Protein AF-A0A9D5KCD5-F1 (afdb_monomer)

Mean predicted aligned error: 10.9 Å

Nearest PDB structures (foldseek):
  8ja7-assembly1_A  TM=9.115E-01  e=1.143E-07  Mycobacterium tuberculosis H37Rv
  4tqu-assembly1_M  TM=8.790E-01  e=6.888E-07  Sphingomonas sp.
  4xtc-assembly1_M  TM=8.714E-01  e=8.489E-07  Sphingomonas sp. A1
  4tqv-assembly4_M  TM=8.675E-01  e=8.489E-07  Sphingomonas sp.

Sequence (451 aa):
MACPAGTAGIGGTIMNARERRTTLIALGMLLPNFLGFLVFVAGPVVFSFIMAFTNWDLTLHNRFSTDQVMFVGFDNFKALFGGAQWRYFSKYFYNTVYLMMAIPVGIALSLVAALLLNSEIKPLSQRTGKKERLIVPLITIIGAGAMYMLGAHPGGIFLFLLTGGLVLLTLVVKQTAFRTMFYLPHFTSGVAIYILWKAMYRPETGPINNILQPILNSIASLVSSTPAVLWQSIGWLFVLAMAGFFLWSVVTLVIKFKDEDIGVIGLIFSILGIAIFFTLIGSLGYVTGNLPKWVAEQGGLFAPSWLVSVQWAKPALLIMAVFFAMGSNNMLLYLAALNNVPTHLYDAAAIDGANAWQRFWNVTWPQLAPTTFFIVIMATIYGLQGGFEQARVMTEGGPAGSTTTLSYYLYLTGFDDFRLGMASAIAWTMFALIFTMTMVNWRYGNRMVND

Secondary structure (DSSP, 8-state):
-PPP------------HHHHHHHHHHHHHHHHHHHHHIIIIIHHHHHHHHHTTB---GGGGSTT------B-TTHHHHHHTSTTHHHHHHHHHHHHHHHHTHHHHHHHHHHHHHHHHHS------TTTHHHHHHHHHHHHHHHHHHHHHTT--HHHHHHHHHHHHHHHHHHHS-HHHHHHHHHHHHHS-HHHHHHHHHHHT-TTT-HHHHHHHHHHHHHHHHHHTS-HHHHHHHHHHHHHHHHHHHHHHHHHHHHHHHTT-S-HHHHHHHHHHHHHHHHHHHHHHHHHHHHHHHHHHHTS-----TTTSTTTHHHHHHHHHHHHHHTSHHHHHHHHHHHTS-HHHHHHHHHTT--HHHHIIIIIHHHHHHHHHHHHHHHHHHHHH-SHHHHHHHHTT-STTSS--HHHHHHIIIIIS--HHHHHHHHHHHHHHHHHHHHHHHHHHTTSS--

Radius of gyration: 29.31 Å; Cα contacts (8 Å, |Δi|>4): 455; chains: 1; bounding box: 76×66×90 Å

pLDDT: mean 83.23, std 13.13, range [34.56, 96.25]

Foldseek 3Di:
DDDDDDDPDPDPPPQDPVRVVVVVVVCVVCVVVVVCCVVPPVVVLVVLVQLLQWQDFPCCPPPPHPDDTDGNGCPLVCVCCDDPNVVLLVLQAVLLVLLLVLQVLLLVLLLVLLVVLQPPPVQPPPVVLVVCLVVLVVCLVVVLVVCVVVVHQPLVSVVSNVVSVVVNCVSPPDSVVSLVVLQVVVVDPPLVVLVLLLQLLAQPRHSVQSNVVVVQQVVLVVLQVDDLVVLLVVLVVLVVVLVVVVVVLVVVLVVCVVVVVDDPVNSVVSVVVNVVSNCVSNVVSVCSNCVSVCCVVVVTDGDDSQQADLVRNSVSSSVVSSSDSNSDPSSVLSNVLQVPQDVVLVVVCVVVVHDPVSCCVVRVCLSCLVSSLVSVLVSLLCSLLDQQSSCCSNHNCDDVNSSNHLNNVLCCVCPVVRRSNSSSSSVVVSVVVSVVVSVVSVVPSVVSNPD

Structure (mmCIF, N/CA/C/O backbone):
data_AF-A0A9D5KCD5-F1
#
_entry.id   AF-A0A9D5KCD5-F1
#
loop_
_atom_site.group_PDB
_atom_site.id
_atom_site.type_symbol
_atom_site.label_atom_id
_atom_site.label_alt_id
_atom_site.label_comp_id
_atom_site.label_asym_id
_atom_site.label_entity_id
_atom_site.label_seq_id
_atom_site.pdbx_PDB_ins_code
_atom_site.Cartn_x
_atom_site.Cartn_y
_atom_site.Cartn_z
_atom_site.occupancy
_atom_site.B_iso_or_equiv
_atom_site.auth_seq_id
_atom_site.auth_comp_id
_atom_site.auth_asym_id
_atom_site.auth_atom_id
_atom_site.pdbx_PDB_model_num
ATOM 1 N N . MET A 1 1 ? -44.137 -36.497 -35.410 1.00 41.81 1 MET A N 1
ATOM 2 C CA . MET A 1 1 ? -43.191 -36.082 -36.468 1.00 41.81 1 MET A CA 1
ATOM 3 C C . MET A 1 1 ? -41.826 -35.926 -35.827 1.00 41.81 1 MET A C 1
ATOM 5 O O . MET A 1 1 ? -41.654 -35.041 -35.002 1.00 41.81 1 MET A O 1
ATOM 9 N N . ALA A 1 2 ? -40.922 -36.863 -36.104 1.00 38.59 2 ALA A N 1
ATOM 10 C CA . ALA A 1 2 ? -39.565 -36.873 -35.572 1.00 38.59 2 ALA A CA 1
ATOM 11 C C . ALA A 1 2 ? -38.687 -35.882 -36.354 1.00 38.59 2 ALA A C 1
ATOM 13 O O . ALA A 1 2 ? -38.713 -35.886 -37.583 1.00 38.59 2 ALA A O 1
ATOM 14 N N . CYS A 1 3 ? -37.927 -35.048 -35.646 1.00 34.56 3 CYS A N 1
ATOM 15 C CA . CYS A 1 3 ? -36.873 -34.214 -36.222 1.00 34.56 3 CYS A CA 1
ATOM 16 C C . CYS A 1 3 ? -35.545 -34.977 -36.060 1.00 34.56 3 CYS A C 1
ATOM 18 O O . CYS A 1 3 ? -35.262 -35.415 -34.941 1.00 34.56 3 CYS A O 1
ATOM 20 N N . PRO A 1 4 ? -34.760 -35.223 -37.123 1.00 48.69 4 PRO A N 1
ATOM 21 C CA . PRO A 1 4 ? -33.585 -36.073 -37.018 1.00 48.69 4 PRO A CA 1
ATOM 22 C C . PRO A 1 4 ? -32.425 -35.326 -36.354 1.00 48.69 4 PRO A C 1
ATOM 24 O O . PRO A 1 4 ? -32.157 -34.159 -36.638 1.00 48.69 4 PRO A O 1
ATOM 27 N N . ALA A 1 5 ? -31.729 -36.040 -35.472 1.00 47.69 5 ALA A N 1
ATOM 28 C CA . ALA A 1 5 ? -30.484 -35.619 -34.854 1.00 47.69 5 ALA A CA 1
ATOM 29 C C . ALA A 1 5 ? -29.406 -35.400 -35.930 1.00 47.69 5 ALA A C 1
ATOM 31 O O . ALA A 1 5 ? -28.983 -36.338 -36.604 1.00 47.69 5 ALA A O 1
ATOM 32 N N . GLY A 1 6 ? -28.968 -34.151 -36.089 1.00 37.84 6 GLY A N 1
ATOM 33 C CA . GLY A 1 6 ? -27.816 -33.795 -36.908 1.00 37.84 6 GLY A CA 1
ATOM 34 C C . GLY A 1 6 ? -26.526 -34.051 -36.139 1.00 37.84 6 GLY A C 1
ATOM 35 O O . GLY A 1 6 ? -26.194 -33.332 -35.202 1.00 37.84 6 GLY A O 1
ATOM 36 N N . THR A 1 7 ? -25.800 -35.086 -36.545 1.00 40.50 7 THR A N 1
ATOM 37 C CA . THR A 1 7 ? -24.423 -35.376 -36.144 1.00 40.50 7 THR A CA 1
ATOM 38 C C . THR A 1 7 ? -23.517 -34.177 -36.435 1.00 40.50 7 THR A C 1
ATOM 40 O O . THR A 1 7 ? -23.264 -33.857 -37.598 1.00 40.50 7 THR A O 1
ATOM 43 N N . ALA A 1 8 ? -23.012 -33.519 -35.390 1.00 41.38 8 ALA A N 1
ATOM 44 C CA . ALA A 1 8 ? -21.982 -32.491 -35.499 1.00 41.38 8 ALA A CA 1
ATOM 45 C C . ALA A 1 8 ? -20.636 -33.147 -35.848 1.00 41.38 8 ALA A C 1
ATOM 47 O O . ALA A 1 8 ? -19.834 -33.487 -34.980 1.00 41.38 8 ALA A O 1
ATOM 48 N N . GLY A 1 9 ? -20.416 -33.372 -37.142 1.00 37.28 9 GLY A N 1
ATOM 49 C CA . GLY A 1 9 ? -19.100 -33.675 -37.680 1.00 37.28 9 GLY A CA 1
ATOM 50 C C . GLY A 1 9 ? -18.204 -32.442 -37.586 1.00 37.28 9 GLY A C 1
ATOM 51 O O . GLY A 1 9 ? -18.604 -31.342 -37.965 1.00 37.28 9 GLY A O 1
ATOM 52 N N . ILE A 1 10 ? -16.979 -32.638 -37.101 1.00 49.06 10 ILE A N 1
ATOM 53 C CA . ILE A 1 10 ? -15.872 -31.682 -37.192 1.00 49.06 10 ILE A CA 1
ATOM 54 C C . ILE A 1 10 ? -15.460 -31.620 -38.670 1.00 49.06 10 ILE A C 1
ATOM 56 O O . ILE A 1 10 ? -14.517 -32.271 -39.107 1.00 49.06 10 ILE A O 1
ATOM 60 N N . GLY A 1 11 ? -16.246 -30.910 -39.472 1.00 40.09 11 GLY A N 1
ATOM 61 C CA . GLY A 1 11 ? -15.960 -30.602 -40.864 1.00 40.09 11 GLY A CA 1
ATOM 62 C C . GLY A 1 11 ? -15.797 -29.099 -40.984 1.00 40.09 11 GLY A C 1
ATOM 63 O O . GLY A 1 11 ? -16.732 -28.362 -40.685 1.00 40.09 11 GLY A O 1
ATOM 64 N N . GLY A 1 12 ? -14.611 -28.641 -41.390 1.00 53.91 12 GLY A N 1
ATOM 65 C CA . GLY A 1 12 ? -14.381 -27.239 -41.725 1.00 53.91 12 GLY A CA 1
ATOM 66 C C . GLY A 1 12 ? -15.356 -26.808 -42.816 1.00 53.91 12 GLY A C 1
ATOM 67 O O . GLY A 1 12 ? -15.179 -27.142 -43.985 1.00 53.91 12 GLY A O 1
ATOM 68 N N . THR A 1 13 ? -16.411 -26.098 -42.428 1.00 58.56 13 THR A N 1
ATOM 69 C CA . THR A 1 13 ? -17.369 -25.502 -43.349 1.00 58.56 13 THR A CA 1
ATOM 70 C C . THR A 1 13 ? -16.645 -24.431 -44.153 1.00 58.56 13 THR A C 1
ATOM 72 O O . THR A 1 13 ? -16.171 -23.429 -43.617 1.00 58.56 13 THR A O 1
ATOM 75 N N . ILE A 1 14 ? -16.526 -24.657 -45.461 1.00 63.50 14 ILE A N 1
ATOM 76 C CA . ILE A 1 14 ? -16.079 -23.647 -46.418 1.00 63.50 14 ILE A CA 1
ATOM 77 C C . ILE A 1 14 ? -17.049 -22.467 -46.283 1.00 63.50 14 ILE A C 1
ATOM 79 O O . ILE A 1 14 ? -18.220 -22.598 -46.630 1.00 63.50 14 ILE A O 1
ATOM 83 N N . MET A 1 15 ? -16.579 -21.344 -45.724 1.00 63.97 15 MET A N 1
ATOM 84 C CA . MET A 1 15 ? -17.403 -20.147 -45.514 1.00 63.97 15 MET A CA 1
ATOM 85 C C . MET A 1 15 ? -18.092 -19.747 -46.822 1.00 63.97 15 MET A C 1
ATOM 87 O O . MET A 1 15 ? -17.427 -19.555 -47.846 1.00 63.97 15 MET A O 1
ATOM 91 N N . ASN A 1 16 ? -19.411 -19.563 -46.786 1.00 80.88 16 ASN A N 1
ATOM 92 C CA . ASN A 1 16 ? -20.161 -19.097 -47.949 1.00 80.88 16 ASN A CA 1
ATOM 93 C C . ASN A 1 16 ? -19.698 -17.681 -48.349 1.00 80.88 16 ASN A C 1
ATOM 95 O O . ASN A 1 16 ? -19.288 -16.884 -47.505 1.00 80.88 16 ASN A O 1
ATOM 99 N N . ALA A 1 17 ? -19.795 -17.309 -49.633 1.00 77.19 17 ALA A N 1
ATOM 100 C CA . ALA A 1 17 ? -19.304 -16.011 -50.132 1.00 77.19 17 ALA A CA 1
ATOM 101 C C . ALA A 1 17 ? -19.882 -14.796 -49.369 1.00 77.19 17 ALA A C 1
ATOM 103 O O . ALA A 1 17 ? -19.204 -13.784 -49.179 1.00 77.19 17 ALA A O 1
ATOM 104 N N . ARG A 1 18 ? -21.122 -14.920 -48.878 1.00 77.06 18 ARG A N 1
ATOM 105 C CA . ARG A 1 18 ? -21.784 -13.920 -48.032 1.00 77.06 18 ARG A CA 1
ATOM 106 C C . ARG A 1 18 ? -21.171 -13.842 -46.631 1.00 77.06 18 ARG A C 1
ATOM 108 O O . ARG A 1 18 ? -20.921 -12.739 -46.162 1.00 77.06 18 ARG A O 1
ATOM 115 N N . GLU A 1 19 ? -20.883 -14.978 -46.001 1.00 82.56 19 GLU A N 1
ATOM 116 C CA . GLU A 1 19 ? -20.211 -15.043 -44.694 1.00 82.56 19 GLU A CA 1
ATOM 117 C C . GLU A 1 19 ? -18.793 -14.488 -44.789 1.00 82.56 19 GLU A C 1
ATOM 119 O O . GLU A 1 19 ? -18.407 -13.659 -43.974 1.00 82.56 19 GLU A O 1
ATOM 124 N N . ARG A 1 20 ? -18.051 -14.832 -45.850 1.00 81.62 20 ARG A N 1
ATOM 125 C CA . ARG A 1 20 ? -16.712 -14.284 -46.102 1.00 81.62 20 ARG A CA 1
ATOM 126 C C . ARG A 1 20 ? -16.735 -12.761 -46.248 1.00 81.62 20 ARG A C 1
ATOM 128 O O . ARG A 1 20 ? -15.870 -12.087 -45.697 1.00 81.62 20 ARG A O 1
ATOM 135 N N . ARG A 1 21 ? -17.731 -12.205 -46.949 1.00 84.81 21 ARG A N 1
ATOM 136 C CA . ARG A 1 21 ? -17.912 -10.750 -47.068 1.00 84.81 21 ARG A CA 1
ATOM 137 C C . ARG A 1 21 ? -18.240 -10.111 -45.717 1.00 84.81 21 ARG A C 1
ATOM 139 O O . ARG A 1 21 ? -17.643 -9.094 -45.386 1.00 84.81 21 ARG A O 1
ATOM 146 N N . THR A 1 22 ? -19.134 -10.706 -44.930 1.00 89.44 22 THR A N 1
ATOM 147 C CA . THR A 1 22 ? -19.480 -10.211 -43.588 1.00 89.44 22 THR A CA 1
ATOM 148 C C . THR A 1 22 ? -18.279 -10.252 -42.641 1.00 89.44 22 THR A C 1
ATOM 150 O O . THR A 1 22 ? -18.012 -9.262 -41.967 1.00 89.44 22 THR A O 1
ATOM 153 N N . THR A 1 23 ? -17.500 -11.337 -42.643 1.00 88.31 23 THR A N 1
ATOM 154 C CA . THR A 1 23 ? -16.268 -11.457 -41.849 1.00 88.31 23 THR A CA 1
ATOM 155 C C . THR A 1 23 ? -15.214 -10.444 -42.287 1.00 88.31 23 THR A C 1
ATOM 157 O O . THR A 1 23 ? -14.577 -9.836 -41.437 1.00 88.31 23 THR A O 1
ATOM 160 N N . LEU A 1 24 ? -15.048 -10.197 -43.591 1.00 88.81 24 LEU A N 1
ATOM 161 C CA . LEU A 1 24 ? -14.128 -9.167 -44.092 1.00 88.81 24 LEU A CA 1
ATOM 162 C C . LEU A 1 24 ? -14.564 -7.751 -43.699 1.00 88.81 24 LEU A C 1
ATOM 164 O O . LEU A 1 24 ? -13.714 -6.933 -43.366 1.00 88.81 24 LEU A O 1
ATOM 168 N N . ILE A 1 25 ? -15.870 -7.464 -43.693 1.00 90.12 25 ILE A N 1
ATOM 169 C CA . ILE A 1 25 ? -16.402 -6.185 -43.201 1.00 90.12 25 ILE A CA 1
ATOM 170 C C . ILE A 1 25 ? -16.152 -6.057 -41.693 1.00 90.12 25 ILE A C 1
ATOM 172 O O . ILE A 1 25 ? -15.644 -5.031 -41.253 1.00 90.12 25 ILE A O 1
ATOM 176 N N . ALA A 1 26 ? -16.426 -7.106 -40.911 1.00 91.62 26 ALA A N 1
ATOM 177 C CA . ALA A 1 26 ? -16.161 -7.125 -39.473 1.00 91.62 26 ALA A CA 1
ATOM 178 C C . ALA A 1 26 ? -14.664 -6.948 -39.160 1.00 91.62 26 ALA A C 1
ATOM 180 O O . ALA A 1 26 ? -14.302 -6.136 -38.312 1.00 91.62 26 ALA A O 1
ATOM 181 N N . LEU A 1 27 ? -13.781 -7.636 -39.891 1.00 89.12 27 LEU A N 1
ATOM 182 C CA . LEU A 1 27 ? -12.330 -7.458 -39.795 1.00 89.12 27 LEU A CA 1
ATOM 183 C C . LEU A 1 27 ? -11.906 -6.045 -40.2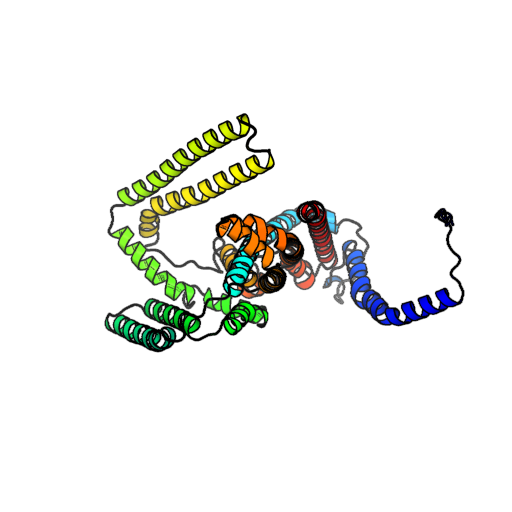04 1.00 89.12 27 LEU A C 1
ATOM 185 O O . LEU A 1 27 ? -11.067 -5.457 -39.533 1.00 89.12 27 LEU A O 1
ATOM 189 N N . GLY A 1 28 ? -12.512 -5.474 -41.249 1.00 92.06 28 GLY A N 1
ATOM 190 C CA . GLY A 1 28 ? -12.291 -4.087 -41.658 1.00 92.06 28 GLY A CA 1
ATOM 191 C C . GLY A 1 28 ? -12.672 -3.080 -40.568 1.00 92.06 28 GLY A C 1
ATOM 192 O O . GLY A 1 28 ? -11.945 -2.116 -40.353 1.00 92.06 28 GLY A O 1
ATOM 193 N N . MET A 1 29 ? -13.756 -3.333 -39.826 1.00 94.00 29 MET A N 1
ATOM 194 C CA . MET A 1 29 ? -14.168 -2.514 -38.677 1.00 94.00 29 MET A CA 1
ATOM 195 C C . MET A 1 29 ? -13.249 -2.693 -37.459 1.00 94.00 29 MET A C 1
ATOM 197 O O . MET A 1 29 ? -13.044 -1.744 -36.706 1.00 94.00 29 MET A O 1
ATOM 201 N N . LEU A 1 30 ? -12.674 -3.885 -37.265 1.00 94.38 30 LEU A N 1
ATOM 202 C CA . LEU A 1 30 ? -11.708 -4.164 -36.193 1.00 94.38 30 LEU A CA 1
ATOM 203 C C . LEU A 1 30 ? -10.288 -3.677 -36.518 1.00 94.38 30 LEU A C 1
ATOM 205 O O . LEU A 1 30 ? -9.496 -3.455 -35.599 1.00 94.38 30 LEU A O 1
ATOM 209 N N . LEU A 1 31 ? -9.966 -3.501 -37.804 1.00 93.44 31 LEU A N 1
ATOM 210 C CA . LEU A 1 31 ? -8.623 -3.193 -38.295 1.00 93.44 31 LEU A CA 1
ATOM 211 C C . LEU A 1 31 ? -7.987 -1.969 -37.610 1.00 93.44 31 LEU A C 1
ATOM 213 O O . LEU A 1 31 ? -6.836 -2.093 -37.198 1.00 93.44 31 LEU A O 1
ATOM 217 N N . PRO A 1 32 ? -8.679 -0.823 -37.415 1.00 94.00 32 PRO A N 1
ATOM 218 C CA . PRO A 1 32 ? -8.062 0.347 -36.788 1.00 94.00 32 PRO A CA 1
ATOM 219 C C . PRO A 1 32 ? -7.617 0.084 -35.344 1.00 94.00 32 PRO A C 1
ATOM 221 O O . PRO A 1 32 ? -6.509 0.457 -34.962 1.00 94.00 32 PRO A O 1
ATOM 224 N N . ASN A 1 33 ? -8.444 -0.612 -34.554 1.00 94.69 33 ASN A N 1
ATOM 225 C CA . ASN A 1 33 ? -8.105 -0.962 -33.174 1.00 94.69 33 ASN A CA 1
ATOM 226 C C . ASN A 1 33 ? -6.979 -2.006 -33.125 1.00 94.69 33 ASN A C 1
ATOM 228 O O . ASN A 1 33 ? -6.044 -1.887 -32.336 1.00 94.69 33 ASN A O 1
ATOM 232 N N . PHE A 1 34 ? -7.035 -3.008 -34.005 1.00 92.88 34 PHE A N 1
ATOM 233 C CA . PHE A 1 34 ? -6.022 -4.058 -34.067 1.00 92.88 34 PHE A CA 1
ATOM 234 C C . PHE A 1 34 ? -4.652 -3.525 -34.508 1.00 92.88 34 PHE A C 1
ATOM 236 O O . PHE A 1 34 ? -3.636 -3.872 -33.911 1.00 92.88 34 PHE A O 1
ATOM 243 N N . LEU A 1 35 ? -4.615 -2.632 -35.502 1.00 94.31 35 LEU A N 1
ATOM 244 C CA . LEU A 1 35 ? -3.389 -1.951 -35.925 1.00 94.31 35 LEU A CA 1
ATOM 245 C C . LEU A 1 35 ? -2.818 -1.079 -34.807 1.00 94.31 35 LEU A C 1
ATOM 247 O O . LEU A 1 35 ? -1.617 -1.137 -34.551 1.00 94.31 35 LEU A O 1
ATOM 251 N N . GLY A 1 36 ? -3.669 -0.324 -34.105 1.00 93.50 36 GLY A N 1
ATOM 252 C CA . GLY A 1 36 ? -3.253 0.459 -32.942 1.00 93.50 36 GLY A CA 1
ATOM 253 C C . GLY A 1 36 ? -2.608 -0.413 -31.863 1.00 93.50 36 GLY A C 1
ATOM 254 O O . GLY A 1 36 ? -1.509 -0.110 -31.400 1.00 93.50 36 GLY A O 1
ATOM 255 N N . PHE A 1 37 ? -3.237 -1.541 -31.523 1.00 94.88 37 PHE A N 1
ATOM 256 C CA . PHE A 1 37 ? -2.679 -2.517 -30.588 1.00 94.88 37 PHE A CA 1
ATOM 257 C C . PHE A 1 37 ? -1.333 -3.081 -31.066 1.00 94.88 37 PHE A C 1
ATOM 259 O O . PHE A 1 37 ? -0.376 -3.119 -30.295 1.00 94.88 37 PHE A O 1
ATOM 266 N N . LEU A 1 38 ? -1.223 -3.496 -32.330 1.00 93.88 38 LEU A N 1
ATOM 267 C CA . LEU A 1 38 ? 0.017 -4.073 -32.849 1.00 93.88 38 LEU A CA 1
ATOM 268 C C . LEU A 1 38 ? 1.178 -3.076 -32.829 1.00 93.88 38 LEU A C 1
ATOM 270 O O . LEU A 1 38 ? 2.273 -3.427 -32.400 1.00 93.88 38 LEU A O 1
ATOM 274 N N . VAL A 1 39 ? 0.941 -1.841 -33.269 1.00 94.81 39 VAL A N 1
ATOM 275 C CA . VAL A 1 39 ? 1.997 -0.830 -33.400 1.00 94.81 39 VAL A CA 1
ATOM 276 C C . VAL A 1 39 ? 2.393 -0.249 -32.046 1.00 94.81 39 VAL A C 1
ATOM 278 O O . VAL A 1 39 ? 3.582 -0.114 -31.776 1.00 94.81 39 VAL A O 1
ATOM 281 N N . PHE A 1 40 ? 1.427 0.077 -31.184 1.00 95.56 40 PHE A N 1
ATOM 282 C CA . PHE A 1 40 ? 1.693 0.832 -29.953 1.00 95.56 40 PHE A CA 1
ATOM 283 C C . PHE A 1 40 ? 1.746 -0.018 -28.683 1.00 95.56 40 PHE A C 1
ATOM 285 O O . PHE A 1 40 ? 2.230 0.465 -27.663 1.00 95.56 40 PHE A O 1
ATOM 292 N N . VAL A 1 41 ? 1.289 -1.273 -28.723 1.00 93.75 41 VAL A N 1
ATOM 293 C CA . VAL A 1 41 ? 1.355 -2.189 -27.573 1.00 93.75 41 VAL A CA 1
ATOM 294 C C . VAL A 1 41 ? 2.257 -3.375 -27.886 1.00 93.75 41 VAL A C 1
ATOM 296 O O . VAL A 1 41 ? 3.297 -3.536 -27.251 1.00 93.75 41 VAL A O 1
ATOM 299 N N . ALA A 1 42 ? 1.909 -4.189 -28.886 1.00 94.69 42 ALA A N 1
ATOM 300 C CA . ALA A 1 42 ? 2.656 -5.411 -29.177 1.00 94.69 42 ALA A CA 1
ATOM 301 C C . ALA A 1 42 ? 4.085 -5.113 -29.659 1.00 94.69 42 ALA A C 1
ATOM 303 O O . ALA A 1 42 ? 5.022 -5.756 -29.197 1.00 94.69 42 ALA A O 1
ATOM 304 N N . GLY A 1 43 ? 4.265 -4.112 -30.526 1.00 94.88 43 GLY A N 1
ATOM 305 C CA . GLY A 1 43 ? 5.569 -3.692 -31.043 1.00 94.88 43 GLY A CA 1
ATOM 306 C C . GLY A 1 43 ? 6.573 -3.350 -29.934 1.00 94.88 43 GLY A C 1
ATOM 307 O O . GLY A 1 43 ? 7.593 -4.032 -29.832 1.00 94.88 43 GLY A O 1
ATOM 308 N N . PRO A 1 44 ? 6.294 -2.362 -29.060 1.00 95.44 44 PRO A N 1
ATOM 309 C CA . PRO A 1 44 ? 7.166 -2.018 -27.937 1.00 95.44 44 PRO A CA 1
ATOM 310 C C . PRO A 1 44 ? 7.403 -3.172 -26.957 1.00 95.44 44 PRO A C 1
ATOM 312 O O . PRO A 1 44 ? 8.511 -3.314 -26.444 1.00 95.44 44 PRO A O 1
ATOM 315 N N . VAL A 1 45 ? 6.399 -4.024 -26.718 1.00 95.12 45 VAL A N 1
ATOM 316 C CA . VAL A 1 45 ? 6.546 -5.208 -25.856 1.00 95.12 45 VAL A CA 1
ATOM 317 C C . VAL A 1 45 ? 7.521 -6.211 -26.471 1.00 95.12 45 VAL A C 1
ATOM 319 O O . VAL A 1 45 ? 8.464 -6.631 -25.804 1.00 95.12 45 VAL A O 1
ATOM 322 N N . VAL A 1 46 ? 7.353 -6.559 -27.749 1.00 95.31 46 VAL A N 1
ATOM 323 C CA . VAL A 1 46 ? 8.269 -7.458 -28.470 1.00 95.31 46 VAL A CA 1
ATOM 324 C C . VAL A 1 46 ? 9.673 -6.860 -28.523 1.00 95.31 46 VAL A C 1
ATOM 326 O O . VAL A 1 46 ? 10.654 -7.560 -28.289 1.00 95.31 46 VAL A O 1
ATOM 329 N N . PHE A 1 47 ? 9.783 -5.557 -28.760 1.00 94.12 47 PHE A N 1
ATOM 330 C CA . PHE A 1 47 ? 11.060 -4.859 -28.743 1.00 94.12 47 PHE A CA 1
ATOM 331 C C . PHE A 1 47 ? 11.734 -4.925 -27.363 1.00 94.12 47 PHE A C 1
ATOM 333 O O . PHE A 1 47 ? 12.905 -5.282 -27.273 1.00 94.12 47 PHE A O 1
ATOM 340 N N . SER A 1 48 ? 10.991 -4.689 -26.276 1.00 94.88 48 SER A N 1
ATOM 341 C CA . SER A 1 48 ? 11.485 -4.874 -24.905 1.00 94.88 48 SER A CA 1
ATOM 342 C C . SER A 1 48 ? 11.904 -6.318 -24.626 1.00 94.88 48 SER A C 1
ATOM 344 O O . SER A 1 48 ? 12.915 -6.541 -23.964 1.00 94.88 48 SER A O 1
ATOM 346 N N . PHE A 1 49 ? 11.181 -7.306 -25.158 1.00 95.75 49 PHE A N 1
ATOM 347 C CA . PHE A 1 49 ? 11.582 -8.711 -25.058 1.00 95.75 49 PHE A CA 1
ATOM 348 C C . PHE A 1 49 ? 12.931 -8.958 -25.713 1.00 95.75 49 PHE A C 1
ATOM 350 O O . PHE A 1 49 ? 13.811 -9.534 -25.085 1.00 95.75 49 PHE A O 1
ATOM 357 N N . ILE A 1 50 ? 13.122 -8.471 -26.940 1.00 94.75 50 ILE A N 1
ATOM 358 C CA . ILE A 1 50 ? 14.391 -8.605 -27.660 1.00 94.75 50 ILE A CA 1
ATOM 359 C C . ILE A 1 50 ? 15.517 -7.913 -26.882 1.00 94.75 50 ILE A C 1
ATOM 361 O O . ILE A 1 50 ? 16.571 -8.515 -26.682 1.00 94.75 50 ILE A O 1
ATOM 365 N N . MET A 1 51 ? 15.281 -6.698 -26.369 1.00 92.81 51 MET A N 1
ATOM 366 C CA . MET A 1 51 ? 16.266 -5.959 -25.572 1.00 92.81 51 MET A CA 1
ATOM 367 C C . MET A 1 51 ? 16.755 -6.750 -24.353 1.00 92.81 51 MET A C 1
ATOM 369 O O . MET A 1 51 ? 17.943 -6.687 -24.037 1.00 92.81 51 MET A O 1
ATOM 373 N N . ALA A 1 52 ? 15.895 -7.548 -23.711 1.00 95.69 52 ALA A N 1
ATOM 374 C CA . ALA A 1 52 ? 16.270 -8.362 -22.551 1.00 95.69 52 ALA A CA 1
AT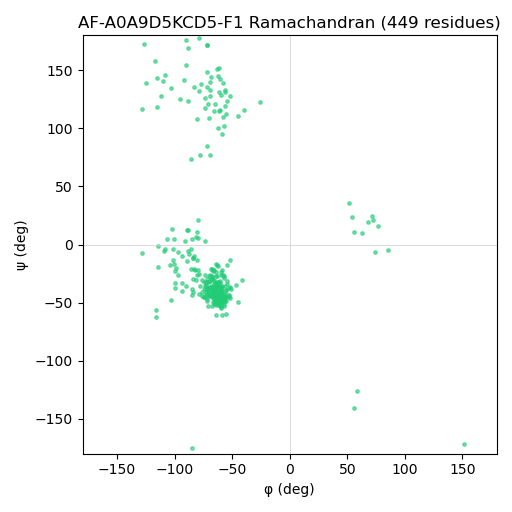OM 375 C C . ALA A 1 52 ? 17.411 -9.362 -22.831 1.00 95.69 52 ALA A C 1
ATOM 377 O O . ALA A 1 52 ? 18.113 -9.754 -21.898 1.00 95.69 52 ALA A O 1
ATOM 378 N N . PHE A 1 53 ? 17.640 -9.734 -24.095 1.00 96.25 53 PHE A N 1
ATOM 379 C CA . PHE A 1 53 ? 18.711 -10.645 -24.524 1.00 96.25 53 PHE A CA 1
ATOM 380 C C . PHE A 1 53 ? 19.915 -9.927 -25.155 1.00 96.25 53 PHE A C 1
ATOM 382 O O . PHE A 1 53 ? 20.769 -10.560 -25.779 1.00 96.25 53 PHE A O 1
ATOM 389 N N . THR A 1 54 ? 19.995 -8.605 -25.012 1.00 93.62 54 THR A N 1
ATOM 390 C CA . THR A 1 54 ? 21.082 -7.775 -25.557 1.00 93.62 54 THR A CA 1
ATOM 391 C C . THR A 1 54 ? 21.868 -7.083 -24.446 1.00 93.62 54 THR A C 1
ATOM 393 O O . THR A 1 54 ? 21.355 -6.883 -23.344 1.00 93.62 54 THR A O 1
ATOM 396 N N . ASN A 1 55 ? 23.111 -6.686 -24.724 1.00 90.50 55 ASN A N 1
ATOM 397 C CA . ASN A 1 55 ? 23.918 -5.846 -23.826 1.00 90.50 55 ASN A CA 1
ATOM 398 C C . ASN A 1 55 ? 23.548 -4.353 -23.906 1.00 90.50 55 ASN A C 1
ATOM 400 O O . ASN A 1 55 ? 24.381 -3.513 -23.580 1.00 90.50 55 ASN A O 1
ATOM 404 N N . TRP A 1 56 ? 22.343 -4.007 -24.376 1.00 88.25 56 TRP A N 1
ATOM 405 C CA . TRP A 1 56 ? 21.997 -2.620 -24.667 1.00 88.25 56 TRP A CA 1
ATOM 406 C C . TRP A 1 56 ? 22.097 -1.742 -23.416 1.00 88.25 56 TRP A C 1
ATOM 408 O O . TRP A 1 56 ? 21.330 -1.887 -22.462 1.00 88.25 56 TRP A O 1
ATOM 418 N N . ASP A 1 57 ? 23.019 -0.789 -23.474 1.00 87.12 57 ASP A N 1
ATOM 419 C CA . ASP A 1 57 ? 23.183 0.317 -22.544 1.00 87.12 57 ASP A CA 1
ATOM 420 C C . ASP A 1 57 ? 23.148 1.652 -23.327 1.00 87.12 57 ASP A C 1
ATOM 422 O O . ASP A 1 57 ? 23.651 1.745 -24.453 1.00 87.12 57 ASP A O 1
ATOM 426 N N . LEU A 1 58 ? 22.474 2.682 -22.801 1.00 81.31 58 LEU A N 1
ATOM 427 C CA . LEU A 1 58 ? 22.374 3.985 -23.478 1.00 81.31 58 LEU A CA 1
ATOM 428 C C . LEU A 1 58 ? 23.719 4.722 -23.524 1.00 81.31 58 LEU A C 1
ATOM 430 O O . LEU A 1 58 ? 23.919 5.556 -24.406 1.00 81.31 58 LEU A O 1
ATOM 434 N N . THR A 1 59 ? 24.669 4.381 -22.651 1.00 73.50 59 THR A N 1
ATOM 435 C CA . THR A 1 59 ? 26.038 4.918 -22.696 1.00 73.50 59 THR A CA 1
ATOM 436 C C . THR A 1 59 ? 26.828 4.446 -23.923 1.00 73.50 59 THR A C 1
ATOM 438 O O . THR A 1 59 ? 27.748 5.143 -24.356 1.00 73.50 59 THR A O 1
ATOM 441 N N . LEU A 1 60 ? 26.426 3.334 -24.556 1.00 62.28 60 LEU A N 1
ATOM 442 C CA . LEU A 1 60 ? 27.041 2.812 -25.789 1.00 62.28 60 LEU A CA 1
ATOM 443 C C . LEU A 1 60 ? 26.812 3.737 -26.993 1.00 62.28 60 LEU A C 1
ATOM 445 O O . LEU A 1 60 ? 27.578 3.712 -27.945 1.00 62.28 60 LEU A O 1
ATOM 449 N N . HIS A 1 61 ? 25.788 4.595 -26.944 1.00 61.41 61 HIS A N 1
ATOM 450 C CA . HIS A 1 61 ? 25.487 5.565 -28.004 1.00 61.41 61 HIS A CA 1
ATOM 451 C C . HIS A 1 61 ? 26.208 6.910 -27.804 1.00 61.41 61 HIS A C 1
ATOM 453 O O . HIS A 1 61 ? 25.895 7.903 -28.464 1.00 61.41 61 HIS A O 1
ATOM 459 N N . ASN A 1 62 ? 27.179 6.966 -26.890 1.00 64.19 62 ASN A N 1
ATOM 460 C CA . ASN A 1 62 ? 28.068 8.109 -26.762 1.00 64.19 62 ASN A CA 1
ATOM 461 C C . ASN A 1 62 ? 29.006 8.172 -27.980 1.00 64.19 62 ASN A C 1
ATOM 463 O O . ASN A 1 62 ? 29.549 7.155 -28.397 1.00 64.19 62 ASN A O 1
ATOM 467 N N . ARG A 1 63 ? 29.272 9.373 -28.512 1.00 60.38 63 ARG A N 1
ATOM 468 C CA . ARG A 1 63 ? 30.175 9.607 -29.661 1.00 60.38 63 ARG A CA 1
ATOM 469 C C . ARG A 1 63 ? 31.589 9.033 -29.460 1.00 60.38 63 ARG A C 1
ATOM 471 O O . ARG A 1 63 ? 32.334 8.896 -30.425 1.00 60.38 63 ARG A O 1
ATOM 478 N N . PHE A 1 64 ? 31.954 8.737 -28.214 1.00 64.50 64 PHE A N 1
ATOM 479 C CA . PHE A 1 64 ? 33.248 8.192 -27.811 1.00 64.50 64 PHE A CA 1
ATOM 480 C C . PHE A 1 64 ? 33.245 6.679 -27.537 1.00 64.50 64 PHE A C 1
ATOM 482 O O . PHE A 1 64 ? 34.309 6.138 -27.254 1.00 64.50 64 PHE A O 1
ATOM 489 N N . SER A 1 65 ? 32.093 6.000 -27.604 1.00 63.88 65 SER A N 1
ATOM 490 C CA . SER A 1 65 ? 32.009 4.542 -27.477 1.00 63.88 65 SER A CA 1
ATOM 491 C C . SER A 1 65 ? 31.818 3.894 -28.849 1.00 63.88 65 SER A C 1
ATOM 493 O O . SER A 1 65 ? 31.029 4.358 -29.669 1.00 63.88 65 SER A O 1
ATOM 495 N N . THR A 1 66 ? 32.575 2.830 -29.109 1.00 64.06 66 THR A N 1
ATOM 496 C CA . THR A 1 66 ? 32.485 2.002 -30.325 1.00 64.06 66 THR A CA 1
ATOM 497 C C . THR A 1 66 ? 31.712 0.706 -30.095 1.00 64.06 66 THR A C 1
ATOM 499 O O . THR A 1 66 ? 31.661 -0.148 -30.982 1.00 64.06 66 THR A O 1
ATOM 502 N N . ASP A 1 67 ? 31.143 0.532 -28.905 1.00 70.06 67 ASP A N 1
ATOM 503 C CA . ASP A 1 67 ? 30.479 -0.704 -28.527 1.00 70.06 67 ASP A CA 1
ATOM 504 C C . ASP A 1 67 ? 29.134 -0.839 -29.249 1.00 70.06 67 ASP A C 1
ATOM 506 O O . ASP A 1 67 ? 28.269 0.035 -29.197 1.00 70.06 67 ASP A O 1
ATOM 510 N N . GLN A 1 68 ? 28.954 -1.964 -29.939 1.00 76.88 68 GLN A N 1
ATOM 511 C CA . GLN A 1 68 ? 27.715 -2.279 -30.643 1.00 76.88 68 GLN A CA 1
ATOM 512 C C . GLN A 1 68 ? 26.746 -3.034 -29.728 1.00 76.88 68 GLN A C 1
ATOM 514 O O . GLN A 1 68 ? 27.151 -3.740 -28.798 1.00 76.88 68 GLN A O 1
ATOM 519 N N . VAL A 1 69 ? 25.449 -2.917 -30.024 1.00 84.31 69 VAL A N 1
ATOM 520 C CA . VAL A 1 69 ? 24.423 -3.743 -29.383 1.00 84.31 69 VAL A CA 1
ATOM 521 C C . VAL A 1 69 ? 24.578 -5.176 -29.890 1.00 84.31 69 VAL A C 1
ATOM 523 O O . VAL A 1 69 ? 24.284 -5.481 -31.044 1.00 84.31 69 VAL A O 1
ATOM 526 N N . MET A 1 70 ? 25.046 -6.054 -29.010 1.00 87.94 70 MET A N 1
ATOM 527 C CA . MET A 1 70 ? 25.284 -7.467 -29.266 1.00 87.94 70 MET A CA 1
ATOM 528 C C . MET A 1 70 ? 24.244 -8.321 -28.545 1.00 87.94 70 MET A C 1
ATOM 530 O O . MET A 1 70 ? 23.794 -8.015 -27.435 1.00 87.94 70 MET A O 1
ATOM 534 N N . PHE A 1 71 ? 23.881 -9.436 -29.174 1.00 92.88 71 PHE A N 1
ATOM 535 C CA . PHE A 1 71 ? 23.062 -10.460 -28.542 1.00 92.88 71 PHE A CA 1
ATOM 536 C C . PHE A 1 71 ? 23.908 -11.237 -27.524 1.00 92.88 71 PHE A C 1
ATOM 538 O O . PHE A 1 71 ? 24.875 -11.900 -27.893 1.00 92.88 71 PHE A O 1
ATOM 545 N N . VAL A 1 72 ? 23.530 -11.161 -26.248 1.00 91.81 72 VAL A N 1
ATOM 546 C CA . VAL A 1 72 ? 24.217 -11.814 -25.114 1.00 91.81 72 VAL A CA 1
ATOM 547 C C . VAL A 1 72 ? 23.446 -13.019 -24.570 1.00 91.81 72 VAL A C 1
ATOM 549 O O . VAL A 1 72 ? 23.816 -13.618 -23.561 1.00 91.81 72 VAL A O 1
ATOM 552 N N . GLY A 1 73 ? 22.335 -13.389 -25.213 1.00 93.94 73 GLY A N 1
ATOM 553 C CA . GLY A 1 73 ? 21.488 -14.489 -24.764 1.00 93.94 73 GLY A CA 1
ATOM 554 C C . GLY A 1 73 ? 20.974 -14.261 -23.340 1.00 93.94 73 GLY A C 1
ATOM 555 O O . GLY A 1 73 ? 20.379 -13.230 -23.040 1.00 93.94 73 GLY A O 1
ATOM 556 N N . PHE A 1 74 ? 21.190 -15.229 -22.447 1.00 94.69 74 PHE A N 1
ATOM 557 C CA . PHE A 1 74 ? 20.643 -15.217 -21.082 1.00 94.69 74 PHE A CA 1
ATOM 558 C C . PHE A 1 74 ? 21.523 -14.506 -20.043 1.00 94.69 74 PHE A C 1
ATOM 560 O O . PHE A 1 74 ? 21.279 -14.650 -18.845 1.00 94.69 74 PHE A O 1
ATOM 567 N N . ASP A 1 75 ? 22.548 -13.759 -20.451 1.00 93.56 75 ASP A N 1
ATOM 568 C CA . ASP A 1 75 ? 23.486 -13.134 -19.510 1.00 93.56 75 ASP A CA 1
ATOM 569 C C . ASP A 1 75 ? 22.808 -12.157 -18.543 1.00 93.56 75 ASP A C 1
ATOM 571 O O . ASP A 1 75 ? 23.076 -12.218 -17.344 1.00 93.56 75 ASP A O 1
ATOM 575 N N . ASN A 1 76 ? 21.847 -11.353 -19.009 1.00 93.94 76 ASN A N 1
ATOM 576 C CA . ASN A 1 76 ? 21.079 -10.455 -18.138 1.00 93.94 76 ASN A CA 1
ATOM 577 C C . ASN A 1 76 ? 20.261 -11.222 -17.084 1.00 93.94 76 ASN A C 1
ATOM 579 O O . ASN A 1 76 ? 20.216 -10.826 -15.922 1.00 93.94 76 ASN A O 1
ATOM 583 N N . PHE A 1 77 ? 19.660 -12.356 -17.456 1.00 94.75 77 PHE A N 1
ATOM 584 C CA . PHE A 1 77 ? 18.908 -13.201 -16.522 1.00 94.75 77 PHE A CA 1
ATOM 585 C C . PHE A 1 77 ? 19.833 -13.919 -15.532 1.00 94.75 77 PHE A C 1
ATOM 587 O O . PHE A 1 77 ? 19.551 -13.941 -14.336 1.00 94.75 77 PHE A O 1
ATOM 594 N N . LYS A 1 78 ? 20.971 -14.456 -15.993 1.00 93.69 78 LYS A N 1
ATOM 595 C CA . LYS A 1 78 ? 21.991 -15.055 -15.114 1.00 93.69 78 LYS A CA 1
ATOM 596 C C . LYS A 1 78 ? 22.555 -14.031 -14.133 1.00 93.69 78 LYS A C 1
ATOM 598 O O . LYS A 1 78 ? 22.759 -14.363 -12.971 1.00 93.69 78 LYS A O 1
ATOM 603 N N . ALA A 1 79 ? 22.772 -12.795 -14.580 1.00 91.38 79 ALA A N 1
ATOM 604 C CA . ALA A 1 79 ? 23.178 -11.700 -13.714 1.00 91.38 79 ALA A CA 1
ATOM 605 C C . ALA A 1 79 ? 22.077 -11.366 -12.703 1.00 91.38 79 ALA A C 1
ATOM 607 O O . ALA A 1 79 ? 22.379 -11.232 -11.529 1.00 91.38 79 ALA A O 1
ATOM 608 N N . LEU A 1 80 ? 20.807 -11.290 -13.114 1.00 92.69 80 LEU A N 1
ATOM 609 C CA . LEU A 1 80 ? 19.685 -10.991 -12.217 1.00 92.69 80 LEU A CA 1
ATOM 610 C C . LEU A 1 80 ? 19.516 -12.026 -11.095 1.00 92.69 80 LEU A C 1
ATOM 612 O O . LEU A 1 80 ? 19.304 -11.657 -9.940 1.00 92.69 80 LEU A O 1
ATOM 616 N N . PHE A 1 81 ? 19.618 -13.312 -11.436 1.00 92.75 81 PHE A N 1
ATOM 617 C CA . PHE A 1 81 ? 19.474 -14.427 -10.496 1.00 92.75 81 PHE A CA 1
ATOM 618 C C . PHE A 1 81 ? 20.799 -14.877 -9.862 1.00 92.75 81 PHE A C 1
ATOM 620 O O . PHE A 1 81 ? 20.819 -15.830 -9.085 1.00 92.75 81 PHE A O 1
ATOM 627 N N . GLY A 1 82 ? 21.900 -14.189 -10.161 1.00 88.31 82 GLY A N 1
ATOM 628 C CA . GLY A 1 82 ? 23.235 -14.482 -9.653 1.00 88.31 82 GLY A CA 1
ATOM 629 C C . GLY A 1 82 ? 23.901 -13.270 -9.001 1.00 88.31 82 GLY A C 1
ATOM 630 O O . GLY A 1 82 ? 23.403 -12.145 -9.034 1.00 88.31 82 GLY A O 1
ATOM 631 N N . GLY A 1 83 ? 25.059 -13.505 -8.382 1.00 84.88 83 GLY A N 1
ATOM 632 C CA . GLY A 1 83 ? 25.952 -12.442 -7.913 1.00 84.88 83 GLY A CA 1
ATOM 633 C C . GLY A 1 83 ? 25.314 -11.415 -6.963 1.00 84.88 83 GLY A C 1
ATOM 634 O O . GLY A 1 83 ? 24.543 -11.750 -6.064 1.00 84.88 83 GLY A O 1
ATOM 635 N N . ALA A 1 84 ? 25.682 -10.143 -7.142 1.00 84.62 84 ALA A N 1
ATOM 636 C CA . ALA A 1 84 ? 25.249 -9.035 -6.287 1.00 84.62 84 ALA A CA 1
ATOM 637 C C . ALA A 1 84 ? 23.825 -8.543 -6.611 1.00 84.62 84 ALA A C 1
ATOM 639 O O . ALA A 1 84 ? 23.132 -8.012 -5.745 1.00 84.62 84 ALA A O 1
ATOM 640 N N . GLN A 1 85 ? 23.366 -8.737 -7.843 1.00 89.44 85 GLN A N 1
ATOM 641 C CA . GLN A 1 85 ? 22.097 -8.252 -8.377 1.00 89.44 85 GLN A CA 1
ATOM 642 C C . GLN A 1 85 ? 20.927 -9.036 -7.787 1.00 89.44 85 GLN A C 1
ATOM 644 O O . GLN A 1 85 ? 19.913 -8.430 -7.443 1.00 89.44 85 GLN A O 1
ATOM 649 N N . TRP A 1 86 ? 21.110 -10.335 -7.525 1.00 91.62 86 TRP A N 1
ATOM 650 C CA . TRP A 1 86 ? 20.140 -11.134 -6.774 1.00 91.62 86 TRP A CA 1
ATOM 651 C C . TRP A 1 86 ? 19.821 -10.534 -5.397 1.00 91.62 86 TRP A C 1
ATOM 653 O O . TRP A 1 86 ? 18.664 -10.512 -4.972 1.00 91.62 86 TRP A O 1
ATOM 663 N N . ARG A 1 87 ? 20.823 -9.986 -4.695 1.00 91.38 87 ARG A N 1
ATOM 664 C CA . ARG A 1 87 ? 20.623 -9.336 -3.387 1.00 91.38 87 ARG A CA 1
ATOM 665 C C . ARG A 1 87 ? 19.728 -8.101 -3.500 1.00 91.38 87 ARG A C 1
ATOM 667 O O . ARG A 1 87 ? 18.904 -7.870 -2.618 1.00 91.38 87 ARG A O 1
ATOM 674 N N . TYR A 1 88 ? 19.872 -7.315 -4.564 1.00 92.38 88 TYR A N 1
ATOM 675 C CA . TYR A 1 88 ? 19.008 -6.162 -4.820 1.00 92.38 88 TYR A CA 1
ATOM 676 C C . TYR A 1 88 ? 17.607 -6.603 -5.236 1.00 92.38 88 TYR A C 1
ATOM 678 O O . TYR A 1 88 ? 16.631 -6.174 -4.625 1.00 92.38 88 TYR A O 1
ATOM 686 N N . PHE A 1 89 ? 17.506 -7.527 -6.194 1.00 94.12 89 PHE A N 1
ATOM 687 C CA . PHE A 1 89 ? 16.230 -8.048 -6.670 1.00 94.12 89 PHE A CA 1
ATOM 688 C C . PHE A 1 89 ? 15.397 -8.653 -5.535 1.00 94.12 89 PHE A C 1
ATOM 690 O O . PHE A 1 89 ? 14.254 -8.253 -5.336 1.00 94.12 89 PHE A O 1
ATOM 697 N N . SER A 1 90 ? 15.976 -9.549 -4.732 1.00 93.44 90 SER A N 1
ATOM 698 C CA . SER A 1 90 ? 15.291 -10.175 -3.591 1.00 93.44 90 SER A CA 1
ATOM 699 C C . SER A 1 90 ? 14.871 -9.159 -2.525 1.00 93.44 90 SER A C 1
ATOM 701 O O . SER A 1 90 ? 13.748 -9.216 -2.022 1.00 93.44 90 SER A O 1
ATOM 703 N N . LYS A 1 91 ? 15.725 -8.174 -2.216 1.00 93.75 91 LYS A N 1
ATOM 704 C CA . LYS A 1 91 ? 15.401 -7.089 -1.281 1.00 93.75 91 LYS A CA 1
ATOM 705 C C . LYS A 1 91 ? 14.237 -6.228 -1.775 1.00 93.75 91 LYS A C 1
ATOM 707 O O . LYS A 1 91 ? 13.342 -5.906 -0.996 1.00 93.75 91 LYS A O 1
ATOM 712 N N . TYR A 1 92 ? 14.238 -5.846 -3.047 1.00 95.06 92 TYR A N 1
ATOM 713 C CA . TYR A 1 92 ? 13.195 -4.997 -3.624 1.00 95.06 92 TYR A CA 1
ATOM 714 C C . TYR A 1 92 ? 11.904 -5.772 -3.898 1.00 95.06 92 TYR A C 1
ATOM 716 O O . TYR A 1 92 ? 10.815 -5.219 -3.740 1.00 95.06 92 TYR A O 1
ATOM 724 N N . PHE A 1 93 ? 11.998 -7.069 -4.199 1.00 94.56 93 PHE A N 1
ATOM 725 C CA . PHE A 1 93 ? 10.856 -7.980 -4.210 1.00 94.56 93 PHE A CA 1
ATOM 726 C C . PHE A 1 93 ? 10.217 -8.059 -2.823 1.00 94.56 93 PHE A C 1
ATOM 728 O O . PHE A 1 93 ? 9.016 -7.835 -2.701 1.00 94.56 93 PHE A O 1
ATOM 735 N N . TYR A 1 94 ? 11.015 -8.247 -1.765 1.00 94.31 94 TYR A N 1
ATOM 736 C CA . TYR A 1 94 ? 10.519 -8.216 -0.387 1.00 94.31 94 TYR A CA 1
ATOM 737 C C . TYR A 1 94 ? 9.834 -6.887 -0.047 1.00 94.31 94 TYR A C 1
ATOM 739 O O . TYR A 1 94 ? 8.740 -6.891 0.508 1.00 94.31 94 TYR A O 1
ATOM 747 N N . ASN A 1 95 ? 10.429 -5.747 -0.409 1.00 94.81 95 ASN A N 1
ATOM 748 C CA . ASN A 1 95 ? 9.801 -4.441 -0.190 1.00 94.81 95 ASN A CA 1
ATOM 749 C C . ASN A 1 95 ? 8.461 -4.314 -0.935 1.00 94.81 95 ASN A C 1
ATOM 751 O O . ASN A 1 95 ? 7.503 -3.778 -0.385 1.00 94.81 95 ASN A O 1
ATOM 755 N N . THR A 1 96 ? 8.384 -4.827 -2.165 1.00 94.31 96 THR A N 1
ATOM 756 C CA . THR A 1 96 ? 7.158 -4.813 -2.978 1.00 94.31 96 THR A CA 1
ATOM 757 C C . THR A 1 96 ? 6.069 -5.657 -2.316 1.00 94.31 96 THR A C 1
ATOM 759 O O . THR A 1 96 ? 4.983 -5.153 -2.050 1.00 94.31 96 THR A O 1
ATOM 762 N N . VAL A 1 97 ? 6.382 -6.901 -1.937 1.00 92.81 97 VAL A N 1
ATOM 763 C CA . VAL A 1 97 ? 5.457 -7.796 -1.219 1.00 92.81 97 VAL A CA 1
ATOM 764 C C . VAL A 1 97 ? 5.039 -7.207 0.132 1.00 92.81 97 VAL A C 1
ATOM 766 O O . VAL A 1 97 ? 3.875 -7.301 0.515 1.00 92.81 97 VAL A O 1
ATOM 769 N N . TYR A 1 98 ? 5.955 -6.542 0.839 1.00 92.25 98 TYR A N 1
ATOM 770 C CA . TYR A 1 98 ? 5.644 -5.866 2.095 1.00 92.25 98 TYR A CA 1
ATOM 771 C C . TYR A 1 98 ? 4.590 -4.769 1.895 1.00 92.25 98 TYR A C 1
ATOM 773 O O . TYR A 1 98 ? 3.605 -4.722 2.627 1.00 92.25 98 TYR A O 1
ATOM 781 N N . LEU A 1 99 ? 4.752 -3.910 0.883 1.00 91.38 99 LEU A N 1
ATOM 782 C CA . LEU A 1 99 ? 3.773 -2.861 0.578 1.00 91.38 99 LEU A CA 1
ATOM 783 C C . LEU A 1 99 ? 2.449 -3.434 0.053 1.00 91.38 99 LEU A C 1
ATOM 785 O O . LEU A 1 99 ? 1.389 -2.874 0.329 1.00 91.38 99 LEU A O 1
ATOM 789 N N . MET A 1 100 ? 2.479 -4.588 -0.617 1.00 90.62 100 MET A N 1
ATOM 790 C CA . MET A 1 100 ? 1.274 -5.312 -1.032 1.00 90.62 100 MET A CA 1
ATOM 791 C C . MET A 1 100 ? 0.422 -5.801 0.143 1.00 90.62 100 MET A C 1
ATOM 793 O O . MET A 1 100 ? -0.763 -6.052 -0.053 1.00 90.62 100 MET A O 1
ATOM 797 N N . MET A 1 101 ? 0.945 -5.874 1.373 1.00 87.62 101 MET A N 1
ATOM 798 C CA . MET A 1 101 ? 0.111 -6.163 2.550 1.00 87.62 101 MET A CA 1
ATOM 799 C C . MET A 1 101 ? -0.961 -5.089 2.793 1.00 87.62 101 MET A C 1
ATOM 801 O O . MET A 1 101 ? -1.962 -5.363 3.453 1.00 87.62 101 MET A O 1
ATOM 805 N N . ALA A 1 102 ? -0.812 -3.894 2.209 1.00 87.75 102 ALA A N 1
ATOM 806 C CA . ALA A 1 102 ? -1.870 -2.890 2.194 1.00 87.75 102 ALA A CA 1
ATOM 807 C C . ALA A 1 102 ? -3.098 -3.326 1.378 1.00 87.75 102 ALA A C 1
ATOM 809 O O . ALA A 1 102 ? -4.186 -2.814 1.621 1.00 87.75 102 ALA A O 1
ATOM 810 N N . ILE A 1 103 ? -2.957 -4.267 0.436 1.00 89.38 103 ILE A N 1
ATOM 811 C CA . ILE A 1 103 ? -4.046 -4.744 -0.427 1.00 89.38 103 ILE A CA 1
ATOM 812 C C . ILE A 1 103 ? -5.154 -5.432 0.376 1.00 89.38 103 ILE A C 1
ATOM 814 O O . ILE A 1 103 ? -6.276 -4.935 0.325 1.00 89.38 103 ILE A O 1
ATOM 818 N N . PRO A 1 104 ? -4.912 -6.530 1.123 1.00 89.50 104 PRO A N 1
ATOM 819 C CA . PRO A 1 104 ? -5.983 -7.202 1.860 1.00 89.50 104 PRO A CA 1
ATOM 820 C C . PRO A 1 104 ? -6.645 -6.272 2.882 1.00 89.50 104 PRO A C 1
ATOM 822 O O . PRO A 1 104 ? -7.869 -6.268 3.006 1.00 89.50 104 PRO A O 1
ATOM 825 N N . VAL A 1 105 ? -5.856 -5.423 3.551 1.00 89.75 105 VAL A N 1
ATOM 826 C CA . VAL A 1 105 ? -6.371 -4.408 4.484 1.00 89.75 105 VAL A CA 1
ATOM 827 C C . VAL A 1 105 ? -7.243 -3.389 3.749 1.00 89.75 105 VAL A C 1
ATOM 829 O O . VAL A 1 105 ? -8.354 -3.099 4.181 1.00 89.75 105 VAL A O 1
ATOM 832 N N . GLY A 1 106 ? -6.781 -2.881 2.608 1.00 89.44 106 GLY A N 1
ATOM 833 C CA . GLY A 1 106 ? -7.510 -1.927 1.782 1.00 89.44 106 GLY A CA 1
ATOM 834 C C . GLY A 1 106 ? -8.804 -2.499 1.210 1.00 89.44 106 GLY A C 1
ATOM 835 O O . GLY A 1 106 ? -9.821 -1.815 1.227 1.00 89.44 106 GLY A O 1
ATOM 836 N N . ILE A 1 107 ? -8.804 -3.762 0.773 1.00 90.62 107 ILE A N 1
ATOM 837 C CA . ILE A 1 107 ? -10.008 -4.466 0.313 1.00 90.62 107 ILE A CA 1
ATOM 838 C C . ILE A 1 107 ? -11.014 -4.583 1.462 1.00 90.62 107 ILE A C 1
ATOM 840 O O . ILE A 1 107 ? -12.171 -4.203 1.286 1.00 90.62 107 ILE A O 1
ATOM 844 N N . ALA A 1 108 ? -10.580 -5.032 2.643 1.00 89.94 108 ALA A N 1
ATOM 845 C CA . ALA A 1 108 ? -11.447 -5.146 3.814 1.00 89.94 108 ALA A CA 1
ATOM 846 C C . ALA A 1 108 ? -12.038 -3.786 4.224 1.00 89.94 108 ALA A C 1
ATOM 848 O O . ALA A 1 108 ? -13.250 -3.663 4.394 1.00 89.94 108 ALA A O 1
ATOM 849 N N . LEU A 1 109 ? -11.207 -2.744 4.307 1.00 88.06 109 LEU A N 1
ATOM 850 C CA . LEU A 1 109 ? -11.659 -1.389 4.623 1.00 88.06 109 LEU A CA 1
ATOM 851 C C . LEU A 1 109 ? -12.592 -0.823 3.545 1.00 88.06 109 LEU A C 1
ATOM 853 O O . LEU A 1 109 ? -13.565 -0.154 3.879 1.00 88.06 109 LEU A O 1
ATOM 857 N N . SER A 1 110 ? -12.343 -1.122 2.267 1.00 89.00 110 SER A N 1
ATOM 858 C CA . SER A 1 110 ? -13.213 -0.697 1.167 1.00 89.00 110 SER A CA 1
ATOM 859 C C . SER A 1 110 ? -14.582 -1.381 1.207 1.00 89.00 110 SER A C 1
ATOM 861 O O . SER A 1 110 ? -15.586 -0.735 0.919 1.00 89.00 110 SER A O 1
ATOM 863 N N . LEU A 1 111 ? -14.649 -2.651 1.628 1.00 88.88 111 LEU A N 1
ATOM 864 C CA . LEU A 1 111 ? -15.908 -3.362 1.847 1.00 88.88 111 LEU A CA 1
ATOM 865 C C . LEU A 1 111 ? -16.665 -2.778 3.043 1.00 88.88 111 LEU A C 1
ATOM 867 O O . LEU A 1 111 ? -17.862 -2.533 2.942 1.00 88.88 111 LEU A O 1
ATOM 871 N N . VAL A 1 112 ? -15.975 -2.499 4.153 1.00 85.88 112 VAL A N 1
ATOM 872 C CA . VAL A 1 112 ? -16.579 -1.830 5.317 1.00 85.88 112 VAL A CA 1
ATOM 873 C C . VAL A 1 112 ? -17.128 -0.460 4.918 1.00 85.88 112 VAL A C 1
ATOM 875 O O . VAL A 1 112 ? -18.283 -0.156 5.213 1.00 85.88 112 VAL A O 1
ATOM 878 N N . ALA A 1 113 ? -16.348 0.343 4.192 1.00 82.31 113 ALA A N 1
ATOM 879 C CA . ALA A 1 113 ? -16.795 1.631 3.675 1.00 82.31 113 ALA A CA 1
ATOM 880 C C . ALA A 1 113 ? -18.009 1.473 2.747 1.00 82.31 113 ALA A C 1
ATOM 882 O O . ALA A 1 113 ? -18.993 2.195 2.897 1.00 82.31 113 ALA A O 1
ATOM 883 N N . ALA A 1 114 ? -17.990 0.492 1.841 1.00 84.88 114 ALA A N 1
ATOM 884 C CA . ALA A 1 114 ? -19.111 0.201 0.959 1.00 84.88 114 ALA A CA 1
ATOM 885 C C . ALA A 1 114 ? -20.371 -0.199 1.742 1.00 84.88 114 ALA A C 1
ATOM 887 O O . ALA A 1 114 ? -21.436 0.335 1.466 1.00 84.88 114 ALA A O 1
ATOM 888 N N . LEU A 1 115 ? -20.273 -1.059 2.757 1.00 82.69 115 LEU A N 1
ATOM 889 C CA . LEU A 1 115 ? -21.410 -1.453 3.597 1.00 82.69 115 LEU A CA 1
ATOM 890 C C . LEU A 1 115 ? -21.995 -0.265 4.368 1.00 82.69 115 LEU A C 1
ATOM 892 O O . LEU A 1 115 ? -23.212 -0.073 4.368 1.00 82.69 115 LEU A O 1
ATOM 896 N N . LEU A 1 116 ? -21.140 0.571 4.968 1.00 78.00 116 LEU A N 1
ATOM 897 C CA . LEU A 1 116 ? -21.565 1.789 5.666 1.00 78.00 116 LEU A CA 1
ATOM 898 C C . LEU A 1 116 ? -22.286 2.752 4.713 1.00 78.00 116 LEU A C 1
ATOM 900 O O . LEU A 1 116 ? -23.320 3.323 5.055 1.00 78.00 116 LEU A O 1
ATOM 904 N N . LEU A 1 117 ? -21.775 2.892 3.490 1.00 75.75 117 LEU A N 1
ATOM 905 C CA . LEU A 1 117 ? -22.338 3.765 2.461 1.00 75.75 117 LEU A CA 1
ATOM 906 C C . LEU A 1 117 ? -23.486 3.135 1.668 1.00 75.75 117 LEU A C 1
ATOM 908 O O . LEU A 1 117 ? -24.146 3.870 0.930 1.00 75.75 117 LEU A O 1
ATOM 912 N N . ASN A 1 118 ? -23.719 1.830 1.791 1.00 75.00 118 ASN A N 1
ATOM 913 C CA . ASN A 1 118 ? -24.834 1.115 1.174 1.00 75.00 118 ASN A CA 1
ATOM 914 C C . ASN A 1 118 ? -26.035 1.008 2.108 1.00 75.00 118 ASN A C 1
ATOM 916 O O . ASN A 1 118 ? -27.165 1.030 1.636 1.00 75.00 118 ASN A O 1
ATOM 920 N N . SER A 1 119 ? -25.804 0.908 3.421 1.00 62.91 119 SER A N 1
ATOM 921 C CA . SER A 1 119 ? -26.898 0.897 4.387 1.00 62.91 119 SER A CA 1
ATOM 922 C C . SER A 1 119 ? -27.759 2.135 4.160 1.00 62.91 119 SER A C 1
ATOM 924 O O . SER A 1 119 ? -27.237 3.250 4.149 1.00 62.91 119 SER A O 1
ATOM 926 N N . GLU A 1 120 ? -29.060 1.971 3.915 1.00 52.38 120 GLU A N 1
ATOM 927 C CA . GLU A 1 120 ? -29.992 3.084 4.033 1.00 52.38 120 GLU A CA 1
ATOM 928 C C . GLU A 1 120 ? -29.862 3.567 5.473 1.00 52.38 120 GLU A C 1
ATOM 930 O O . GLU A 1 120 ? -30.434 2.985 6.397 1.00 52.38 120 GLU A O 1
ATOM 935 N N . ILE A 1 121 ? -29.024 4.578 5.706 1.00 43.97 121 ILE A N 1
ATOM 936 C CA . ILE A 1 121 ? -28.972 5.236 6.996 1.00 43.97 121 ILE A CA 1
ATOM 937 C C . ILE A 1 121 ? -30.367 5.820 7.111 1.00 43.97 121 ILE A C 1
ATOM 939 O O . ILE A 1 121 ? -30.651 6.829 6.463 1.00 43.97 121 ILE A O 1
ATOM 943 N N . LYS A 1 122 ? -31.251 5.146 7.868 1.00 40.00 122 LYS A N 1
ATOM 944 C CA . LYS A 1 122 ? -32.543 5.696 8.268 1.00 40.00 122 LYS A CA 1
ATOM 945 C C . LYS A 1 122 ? -32.210 7.108 8.715 1.00 40.00 122 LYS A C 1
ATOM 947 O O . LYS A 1 122 ? -31.466 7.231 9.693 1.00 40.00 122 LYS A O 1
ATOM 952 N N . PRO A 1 123 ? -32.623 8.149 7.969 1.00 39.75 123 PRO A N 1
ATOM 953 C CA . PRO A 1 123 ? -32.220 9.494 8.303 1.00 39.75 123 PRO A CA 1
ATOM 954 C C . PRO A 1 123 ? -32.666 9.676 9.741 1.00 39.75 123 PRO A C 1
ATOM 956 O O . PRO A 1 123 ? -33.854 9.486 10.024 1.00 39.75 123 PRO A O 1
ATOM 959 N N . LEU A 1 124 ? -31.708 9.929 10.645 1.00 42.22 124 LEU A N 1
ATOM 960 C CA . LEU A 1 124 ? -32.002 10.358 12.008 1.00 42.22 124 LEU A CA 1
ATOM 961 C C . LEU A 1 124 ? -33.167 11.321 11.867 1.00 42.22 124 LEU A C 1
ATOM 963 O O . LEU A 1 124 ? -33.038 12.285 11.106 1.00 42.22 124 LEU A O 1
ATOM 967 N N . SER A 1 125 ? -34.314 10.938 12.444 1.00 41.38 125 SER A N 1
ATOM 968 C CA . SER A 1 125 ? -35.610 11.602 12.293 1.00 41.38 125 SER A CA 1
ATOM 969 C C . SER A 1 125 ? -35.400 13.074 11.959 1.00 41.38 125 SER A C 1
ATOM 971 O O . SER A 1 125 ? -34.715 13.771 12.708 1.00 41.38 125 SER A O 1
ATOM 973 N N . GLN A 1 126 ? -35.933 13.557 10.830 1.00 49.66 126 GLN A N 1
ATOM 974 C CA . GLN A 1 126 ? -35.686 14.923 10.334 1.00 49.66 126 GLN A CA 1
ATOM 975 C C . GLN A 1 126 ? -35.947 16.029 11.388 1.00 49.66 126 GLN A C 1
ATOM 977 O O . GLN A 1 126 ? -35.527 17.173 11.202 1.00 49.66 126 GLN A O 1
ATOM 982 N N . ARG A 1 127 ? -36.617 15.700 12.505 1.00 45.81 127 ARG A N 1
ATOM 983 C CA . ARG A 1 127 ? -36.809 16.555 13.685 1.00 45.81 127 ARG A CA 1
ATOM 984 C C . ARG A 1 127 ? -35.634 16.592 14.674 1.00 45.81 127 ARG A C 1
ATOM 986 O O . ARG A 1 127 ? -35.449 17.636 15.293 1.00 45.81 127 ARG A O 1
ATOM 993 N N . THR A 1 128 ? -34.848 15.528 14.827 1.00 49.50 128 THR A N 1
ATOM 994 C CA . THR A 1 128 ? -33.693 15.474 15.747 1.00 49.50 128 THR A CA 1
ATOM 995 C C . THR A 1 128 ? -32.480 16.197 15.134 1.00 49.50 128 THR A C 1
ATOM 997 O O . THR A 1 128 ? -31.917 17.103 15.754 1.00 49.50 128 THR A O 1
ATOM 1000 N N . GLY A 1 129 ? -32.240 15.983 13.829 1.00 55.75 129 GLY A N 1
ATOM 1001 C CA . GLY A 1 129 ? -31.075 16.494 13.085 1.00 55.75 129 GLY A CA 1
ATOM 1002 C C . GLY A 1 129 ? -30.867 18.015 13.065 1.00 55.75 129 GLY A C 1
ATOM 1003 O O . GLY A 1 129 ? -29.739 18.481 12.918 1.00 55.75 129 GLY A O 1
ATOM 1004 N N . LYS A 1 130 ? -31.920 18.836 13.211 1.00 64.56 130 LYS A N 1
ATOM 1005 C CA . LYS A 1 130 ? -31.768 20.308 13.224 1.00 64.56 130 LYS A CA 1
ATOM 1006 C C . LYS A 1 130 ? -31.065 20.816 14.484 1.00 64.56 130 LYS A C 1
ATOM 1008 O O . LYS A 1 130 ? -30.308 21.777 14.390 1.00 64.56 130 LYS A O 1
ATOM 1013 N N . LYS A 1 131 ? -31.318 20.192 15.640 1.00 66.38 131 LYS A N 1
ATOM 1014 C CA . LYS A 1 131 ? -30.706 20.600 16.912 1.00 66.38 131 LYS A CA 1
ATOM 1015 C C . LYS A 1 131 ? -29.242 20.176 16.959 1.00 66.38 131 LYS A C 1
ATOM 1017 O O . LYS A 1 131 ? -28.394 21.004 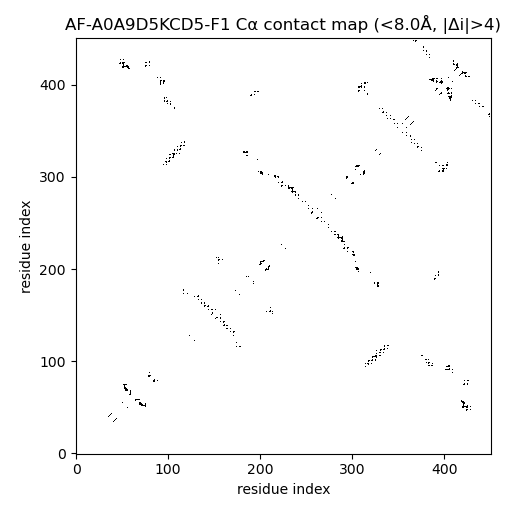17.270 1.00 66.38 131 LYS A O 1
ATOM 1022 N N . GLU A 1 132 ? -28.922 18.947 16.556 1.00 67.25 132 GLU A N 1
ATOM 1023 C CA . GLU A 1 132 ? -27.531 18.471 16.528 1.00 67.25 132 GLU A CA 1
ATOM 1024 C C . GLU A 1 132 ? -26.646 19.280 15.567 1.00 67.25 132 GLU A C 1
ATOM 1026 O O . GLU A 1 132 ? -25.521 19.622 15.921 1.00 67.25 132 GLU A O 1
ATOM 1031 N N . ARG A 1 133 ? -27.169 19.684 14.399 1.00 69.50 133 ARG A N 1
ATOM 1032 C CA . ARG A 1 133 ? -26.454 20.550 13.438 1.00 69.50 133 ARG A CA 1
ATOM 1033 C C . ARG A 1 133 ? -26.050 21.913 14.000 1.00 69.50 133 ARG A C 1
ATOM 1035 O O . ARG A 1 133 ? -25.128 22.523 13.471 1.00 69.50 133 ARG A O 1
ATOM 1042 N N . LEU A 1 134 ? -26.745 22.393 15.029 1.00 73.88 134 LEU A N 1
ATOM 1043 C CA . LEU A 1 134 ? -26.485 23.682 15.673 1.00 73.88 134 LEU A CA 1
ATOM 1044 C C . LEU A 1 134 ? -25.676 23.512 16.968 1.00 73.88 134 LEU A C 1
ATOM 1046 O O . LEU A 1 134 ? -24.828 24.341 17.274 1.00 73.88 134 LEU A O 1
ATOM 1050 N N . ILE A 1 135 ? -25.886 22.405 17.686 1.00 79.06 135 ILE A N 1
ATOM 1051 C CA . ILE A 1 135 ? -25.202 22.080 18.944 1.00 79.06 135 ILE A CA 1
ATOM 1052 C C . ILE A 1 135 ? -23.753 21.640 18.708 1.00 79.06 135 ILE A C 1
ATOM 1054 O O . ILE A 1 135 ? -22.864 22.118 19.404 1.00 79.06 135 ILE A O 1
ATOM 1058 N N . VAL A 1 136 ? -23.489 20.768 17.728 1.00 78.44 136 VAL A N 1
ATOM 1059 C CA . VAL A 1 136 ? -22.130 20.268 17.450 1.00 78.44 136 VAL A CA 1
ATOM 1060 C C . VAL A 1 136 ? -21.123 21.386 17.152 1.00 78.44 136 VAL A C 1
ATOM 1062 O O . VAL A 1 136 ? -20.124 21.437 17.863 1.00 78.44 136 VAL A O 1
ATOM 1065 N N . PRO A 1 137 ? -21.353 22.325 16.209 1.00 80.81 137 PRO A N 1
ATOM 1066 C CA . PRO A 1 137 ? -20.381 23.388 15.950 1.00 80.81 137 PRO A CA 1
ATOM 1067 C C . PRO A 1 137 ? -20.212 24.305 17.165 1.00 80.81 137 PRO A C 1
ATOM 1069 O O . PRO A 1 137 ? -19.104 24.761 17.430 1.00 80.81 137 PRO A O 1
ATOM 1072 N N . LEU A 1 138 ? -21.280 24.532 17.939 1.00 83.75 138 LEU A N 1
ATOM 1073 C CA . LEU A 1 138 ? -21.224 25.331 19.160 1.00 83.75 138 LEU A CA 1
ATOM 1074 C C . LEU A 1 138 ? -20.336 24.664 20.224 1.00 83.75 138 LEU A C 1
ATOM 1076 O O . LEU A 1 138 ? -19.450 25.315 20.765 1.00 83.75 138 LEU A O 1
ATOM 1080 N N . ILE A 1 139 ? -20.514 23.362 20.475 1.00 85.56 139 ILE A N 1
ATOM 1081 C CA . ILE A 1 139 ? -19.671 22.580 21.395 1.00 85.56 139 ILE A CA 1
ATOM 1082 C C . ILE A 1 139 ? -18.227 22.540 20.896 1.00 85.56 139 ILE A C 1
ATOM 1084 O O . ILE A 1 139 ? -17.303 22.703 21.688 1.00 85.56 139 ILE A O 1
ATOM 1088 N N . THR A 1 140 ? -18.016 22.354 19.593 1.00 85.19 140 THR A N 1
ATOM 1089 C CA . THR A 1 140 ? -16.678 22.316 18.997 1.00 85.19 140 THR A CA 1
ATOM 1090 C C . THR A 1 140 ? -15.949 23.653 19.155 1.00 85.19 140 THR A C 1
ATOM 1092 O O . THR A 1 140 ? -14.785 23.664 19.544 1.00 85.19 140 THR A O 1
ATOM 1095 N N . ILE A 1 141 ? -16.621 24.783 18.920 1.00 86.50 141 ILE A N 1
ATOM 1096 C CA . ILE A 1 141 ? -16.025 26.121 19.055 1.00 86.50 141 ILE A CA 1
ATOM 1097 C C . ILE A 1 141 ? -15.811 26.483 20.530 1.00 86.50 141 ILE A C 1
ATOM 1099 O O . ILE A 1 141 ? -14.723 26.926 20.893 1.00 86.50 141 ILE A O 1
ATOM 1103 N N . ILE A 1 142 ? -16.814 26.267 21.390 1.00 86.19 142 ILE A N 1
ATOM 1104 C CA . ILE A 1 142 ? -16.713 26.559 22.829 1.00 86.19 142 ILE A CA 1
ATOM 1105 C C . ILE A 1 142 ? -15.641 25.679 23.475 1.00 86.19 142 ILE A C 1
ATOM 1107 O O . ILE A 1 142 ? -14.811 26.184 24.223 1.00 86.19 142 ILE A O 1
ATOM 1111 N N . GLY A 1 143 ? -15.615 24.383 23.161 1.00 83.69 143 GLY A N 1
ATOM 1112 C CA . GLY A 1 143 ? -14.612 23.457 23.675 1.00 83.69 143 GLY A CA 1
ATOM 1113 C C . GLY A 1 143 ? -13.204 23.798 23.187 1.00 83.69 143 GLY A C 1
ATOM 1114 O O . GLY A 1 143 ? -12.285 23.832 23.999 1.00 83.69 143 GLY A O 1
ATOM 1115 N N . ALA A 1 144 ? -13.030 24.158 21.909 1.00 84.69 144 ALA A N 1
ATOM 1116 C CA . ALA A 1 144 ? -11.741 24.625 21.393 1.00 84.69 144 ALA A CA 1
ATOM 1117 C C . ALA A 1 144 ? -11.277 25.924 22.076 1.00 84.69 144 ALA A C 1
ATOM 1119 O O . ALA A 1 144 ? -10.108 26.042 22.441 1.00 84.69 144 ALA A O 1
ATOM 1120 N N . GLY A 1 145 ? -12.190 26.876 22.297 1.00 83.06 145 GLY A N 1
ATOM 1121 C CA . GLY A 1 145 ? -11.912 28.119 23.021 1.00 83.06 145 GLY A CA 1
ATOM 1122 C C . GLY A 1 145 ? -11.561 27.885 24.493 1.00 83.06 145 GLY A C 1
ATOM 1123 O O . GLY A 1 145 ? -10.604 28.469 24.994 1.00 83.06 145 GLY A O 1
ATOM 1124 N N . ALA A 1 146 ? -12.269 26.980 25.172 1.00 83.31 146 ALA A N 1
ATOM 1125 C CA . ALA A 1 146 ? -11.967 26.584 26.544 1.00 83.31 146 ALA A CA 1
ATOM 1126 C C . ALA A 1 146 ? -10.601 25.890 26.642 1.00 83.31 146 ALA A C 1
ATOM 1128 O O . ALA A 1 146 ? -9.808 26.217 27.519 1.00 83.31 146 ALA A O 1
ATOM 1129 N N . MET A 1 147 ? -10.285 24.990 25.706 1.00 84.06 147 MET A N 1
ATOM 1130 C CA . MET A 1 147 ? -8.962 24.369 25.611 1.00 84.06 147 MET A CA 1
ATOM 1131 C C . MET A 1 147 ? -7.866 25.420 25.400 1.00 84.06 147 MET A C 1
ATOM 1133 O O . MET A 1 147 ? -6.842 25.361 26.073 1.00 84.06 147 MET A O 1
ATOM 1137 N N . TYR A 1 148 ? -8.091 26.413 24.536 1.00 86.00 148 TYR A N 1
ATOM 1138 C CA . TYR A 1 148 ? -7.155 27.523 24.345 1.00 86.00 148 TYR A CA 1
ATOM 1139 C C . TYR A 1 148 ? -6.939 28.334 25.633 1.00 86.00 148 TYR A C 1
ATOM 1141 O O . TYR A 1 148 ? -5.798 28.587 26.014 1.00 86.00 148 TYR A O 1
ATOM 1149 N N . MET A 1 149 ? -8.014 28.689 26.346 1.00 82.94 149 MET A N 1
ATOM 1150 C CA . MET A 1 149 ? -7.927 29.430 27.614 1.00 82.94 149 MET A CA 1
ATOM 1151 C C . MET A 1 149 ? -7.247 28.635 28.736 1.00 82.94 149 MET A C 1
ATOM 1153 O O . MET A 1 149 ? -6.567 29.221 29.572 1.00 82.94 149 MET A O 1
ATOM 1157 N N . LEU A 1 150 ? -7.391 27.308 28.740 1.00 84.94 150 LEU A N 1
ATOM 1158 C CA . LEU A 1 150 ? -6.716 26.406 29.678 1.00 84.94 150 LEU A CA 1
ATOM 1159 C C . LEU A 1 150 ? -5.252 26.118 29.294 1.00 84.94 150 LEU A C 1
ATOM 1161 O O . LEU A 1 150 ? -4.609 25.285 29.931 1.00 84.94 150 LEU A O 1
ATOM 1165 N N . GLY A 1 151 ? -4.717 26.776 28.259 1.00 78.25 151 GLY A N 1
ATOM 1166 C CA . GLY A 1 151 ? -3.337 26.592 27.808 1.00 78.25 151 GLY A CA 1
ATOM 1167 C C . GLY A 1 151 ? -3.086 25.243 27.130 1.00 78.25 151 GLY A C 1
ATOM 1168 O O . GLY A 1 151 ? -1.954 24.757 27.126 1.00 78.25 151 GLY A O 1
ATOM 1169 N N . ALA A 1 152 ? -4.121 24.606 26.572 1.00 75.75 152 ALA A N 1
ATOM 1170 C CA . ALA A 1 152 ? -3.965 23.347 25.859 1.00 75.75 152 ALA A CA 1
ATOM 1171 C C . ALA A 1 152 ? -3.058 23.516 24.632 1.00 75.75 152 ALA A C 1
ATOM 1173 O O . ALA A 1 152 ? -3.086 24.528 23.930 1.00 75.75 152 ALA A O 1
ATOM 1174 N N . HIS A 1 153 ? -2.277 22.476 24.343 1.00 74.19 153 HIS A N 1
ATOM 1175 C CA . HIS A 1 153 ? -1.361 22.471 23.210 1.00 74.19 153 HIS A CA 1
ATOM 1176 C C . HIS A 1 153 ? -2.116 22.712 21.880 1.00 74.19 153 HIS A C 1
ATOM 1178 O O . HIS A 1 153 ? -3.162 22.085 21.665 1.00 74.19 153 HIS A O 1
ATOM 1184 N N . PRO A 1 154 ? -1.582 23.523 20.942 1.00 71.94 154 PRO A N 1
ATOM 1185 C CA . PRO A 1 154 ? -2.236 23.820 19.661 1.00 71.94 154 PRO A CA 1
ATOM 1186 C C . PRO A 1 154 ? -2.676 22.576 18.872 1.00 71.94 154 PRO A C 1
ATOM 1188 O O . PRO A 1 154 ? -3.748 22.559 18.272 1.00 71.94 154 PRO A O 1
ATOM 1191 N N . GLY A 1 155 ? -1.887 21.497 18.928 1.00 64.12 155 GLY A N 1
ATOM 1192 C CA . GLY A 1 155 ? -2.231 20.210 18.306 1.00 64.12 155 GLY A CA 1
ATOM 1193 C C . GLY A 1 155 ? -3.485 19.541 18.891 1.00 64.12 155 GLY A C 1
ATOM 1194 O O . GLY A 1 155 ? -4.266 18.948 18.150 1.00 64.12 155 GLY A O 1
ATOM 1195 N N . GLY A 1 156 ? -3.725 19.677 20.200 1.00 68.00 156 GLY A N 1
ATOM 1196 C CA . GLY A 1 156 ? -4.931 19.154 20.851 1.00 68.00 156 GLY A CA 1
ATOM 1197 C C . GLY A 1 156 ? -6.185 19.937 20.459 1.00 68.00 156 GLY A C 1
ATOM 1198 O O . GLY A 1 156 ? -7.223 19.343 20.178 1.00 68.00 156 GLY A O 1
ATOM 1199 N N . ILE A 1 157 ? -6.062 21.263 20.350 1.00 75.94 157 ILE A N 1
ATOM 1200 C CA . ILE A 1 157 ? -7.135 22.143 19.863 1.00 75.94 157 ILE A CA 1
ATOM 1201 C C . ILE A 1 157 ? -7.466 21.812 18.403 1.00 75.94 157 ILE A C 1
ATOM 1203 O O . ILE A 1 157 ? -8.635 21.674 18.048 1.00 75.94 157 ILE A O 1
ATOM 1207 N N . PHE A 1 158 ? -6.445 21.613 17.564 1.00 72.44 158 PHE A N 1
ATOM 1208 C CA . PHE A 1 158 ? -6.624 21.196 16.174 1.00 72.44 158 PHE A CA 1
ATOM 1209 C C . PHE A 1 158 ? -7.379 19.865 16.062 1.00 72.44 158 PHE A C 1
ATOM 1211 O O . PHE A 1 158 ? -8.324 19.765 15.283 1.00 72.44 158 PHE A O 1
ATOM 1218 N N . LEU A 1 159 ? -7.021 18.857 16.866 1.00 68.81 159 LEU A N 1
ATOM 1219 C CA . LEU A 1 159 ? -7.708 17.563 16.865 1.00 68.81 159 LEU A CA 1
ATOM 1220 C C . LEU A 1 159 ? -9.175 17.689 17.306 1.00 68.81 159 LEU A C 1
ATOM 1222 O O . LEU A 1 159 ? -10.057 17.059 16.718 1.00 68.81 159 LEU A O 1
ATOM 1226 N N . PHE A 1 160 ? -9.453 18.526 18.306 1.00 76.31 160 PHE A N 1
ATOM 1227 C CA . PHE A 1 160 ? -10.813 18.780 18.777 1.00 76.31 160 PHE A CA 1
ATOM 1228 C C . PHE A 1 160 ? -11.670 19.474 17.706 1.00 76.31 160 PHE A C 1
ATOM 1230 O O . PHE A 1 160 ? -12.798 19.063 17.434 1.00 76.31 160 PHE A O 1
ATOM 1237 N N . LEU A 1 161 ? -11.106 20.472 17.020 1.00 80.25 161 LEU A N 1
ATOM 1238 C CA . LEU A 1 161 ? -11.754 21.129 15.883 1.00 80.25 161 LEU A CA 1
ATOM 1239 C C . LEU A 1 161 ? -11.982 20.163 14.714 1.00 80.25 161 LEU A C 1
ATOM 1241 O O . LEU A 1 161 ? -13.054 20.166 14.114 1.00 80.25 161 LEU A O 1
ATOM 1245 N N . LEU A 1 162 ? -11.000 19.315 14.404 1.00 74.19 162 LEU A N 1
ATOM 1246 C CA . LEU A 1 162 ? -11.073 18.354 13.306 1.00 74.19 162 LEU A CA 1
ATOM 1247 C C . LEU A 1 162 ? -12.130 17.276 13.561 1.00 74.19 162 LEU A C 1
ATOM 1249 O O . LEU A 1 162 ? -12.937 16.987 12.681 1.00 74.19 162 LEU A O 1
ATOM 1253 N N . THR A 1 163 ? -12.168 16.715 14.770 1.00 70.31 163 THR A N 1
ATOM 1254 C CA . THR A 1 163 ? -13.186 15.730 15.170 1.00 70.31 163 THR A CA 1
ATOM 1255 C C . THR A 1 163 ? -14.582 16.345 15.181 1.00 70.31 163 THR A C 1
ATOM 1257 O O . THR A 1 163 ? -15.502 15.770 14.604 1.00 70.31 163 THR A O 1
ATOM 1260 N N . GLY A 1 164 ? -14.737 17.549 15.736 1.00 71.38 164 GLY A N 1
ATOM 1261 C CA . GLY A 1 164 ? -15.991 18.295 15.674 1.00 71.38 164 GLY A CA 1
ATOM 1262 C C . GLY A 1 164 ? -16.439 18.612 14.245 1.00 71.38 164 GLY A C 1
ATOM 1263 O O . GLY A 1 164 ? -17.610 18.439 13.915 1.00 71.38 164 GLY A O 1
ATOM 1264 N N . GLY A 1 165 ? -15.507 18.980 13.362 1.00 71.62 165 GLY A N 1
ATOM 1265 C CA . GLY A 1 165 ? -15.760 19.184 11.934 1.00 71.62 165 GLY A CA 1
ATOM 1266 C C . GLY A 1 165 ? -16.171 17.904 11.199 1.00 71.62 165 GLY A C 1
ATOM 1267 O O . GLY A 1 165 ? -17.085 17.939 10.379 1.00 71.62 165 GLY A O 1
ATOM 1268 N N . LEU A 1 166 ? -15.560 16.761 11.525 1.00 66.88 166 LEU A N 1
ATOM 1269 C CA . LEU A 1 166 ? -15.937 15.440 11.003 1.00 66.88 166 LEU A CA 1
ATOM 1270 C C . LEU A 1 166 ? -17.343 15.024 11.448 1.00 66.88 166 LEU A C 1
ATOM 1272 O O . LEU A 1 166 ? -18.129 14.552 10.631 1.00 66.88 166 LEU A O 1
ATOM 1276 N N . VAL A 1 167 ? -17.686 15.239 12.719 1.00 68.38 167 VAL A N 1
ATOM 1277 C CA . VAL A 1 167 ? -19.039 14.982 13.238 1.00 68.38 167 VAL A CA 1
ATOM 1278 C C . VAL A 1 167 ? -20.053 15.944 12.613 1.00 68.38 167 VAL A C 1
ATOM 1280 O O . VAL A 1 167 ? -21.160 15.553 12.259 1.00 68.38 167 VAL A O 1
ATOM 1283 N N . LEU A 1 168 ? -19.686 17.207 12.402 1.00 68.06 168 LEU A N 1
ATOM 1284 C CA . LEU A 1 168 ? -20.538 18.147 11.681 1.00 68.06 168 LEU A CA 1
ATOM 1285 C C . LEU A 1 168 ? -20.788 17.672 10.242 1.00 68.06 168 LEU A C 1
ATOM 1287 O O . LEU A 1 168 ? -21.926 17.681 9.774 1.00 68.06 168 LEU A O 1
ATOM 1291 N N . LEU A 1 169 ? -19.735 17.218 9.559 1.00 64.62 169 LEU A N 1
ATOM 1292 C CA . LEU A 1 169 ? -19.817 16.628 8.226 1.00 64.62 169 LEU A CA 1
ATOM 1293 C C . LEU A 1 169 ? -20.809 15.458 8.208 1.00 64.62 169 LEU A C 1
ATOM 1295 O O . LEU A 1 169 ? -21.663 15.429 7.328 1.00 64.62 169 LEU A O 1
ATOM 1299 N N . THR A 1 170 ? -20.786 14.546 9.188 1.00 63.59 170 THR A N 1
ATOM 1300 C CA . THR A 1 170 ? -21.734 13.408 9.238 1.00 63.59 170 THR A CA 1
ATOM 1301 C C . THR A 1 170 ? -23.182 13.824 9.443 1.00 63.59 170 THR A C 1
ATOM 1303 O O . THR A 1 170 ? -24.086 13.180 8.914 1.00 63.59 170 THR A O 1
ATOM 1306 N N . LEU A 1 171 ? -23.420 14.932 10.139 1.00 64.56 171 LEU A N 1
ATOM 1307 C CA . LEU A 1 171 ? -24.767 15.441 10.404 1.00 64.56 171 LEU A CA 1
ATOM 1308 C C . LEU A 1 171 ? -25.333 16.302 9.265 1.00 64.56 171 LEU A C 1
ATOM 1310 O O . LEU A 1 171 ? -26.556 16.380 9.075 1.00 64.56 171 LEU A O 1
ATOM 1314 N N . VAL 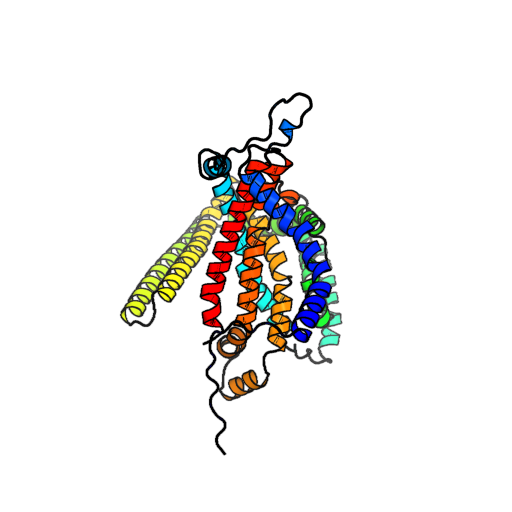A 1 172 ? -24.464 16.993 8.525 1.00 61.94 172 VAL A N 1
ATOM 1315 C CA . VAL A 1 172 ? -24.843 17.939 7.464 1.00 61.94 172 VAL A CA 1
ATOM 1316 C C . VAL A 1 172 ? -24.880 17.262 6.096 1.00 61.94 172 VAL A C 1
ATOM 1318 O O . VAL A 1 172 ? -25.780 17.537 5.297 1.00 61.94 172 VAL A O 1
ATOM 1321 N N . VAL A 1 173 ? -23.928 16.373 5.820 1.00 60.94 173 VAL A N 1
ATOM 1322 C CA . VAL A 1 173 ? -23.694 15.835 4.483 1.00 60.94 173 VAL A CA 1
ATOM 1323 C C . VAL A 1 173 ? -24.547 14.594 4.236 1.00 60.94 173 VAL A C 1
ATOM 1325 O O . VAL A 1 173 ? -24.484 13.606 4.961 1.00 60.94 173 VAL A O 1
ATOM 1328 N N . LYS A 1 174 ? -25.363 14.637 3.173 1.00 62.19 174 LYS A N 1
ATOM 1329 C CA . LYS A 1 174 ? -26.126 13.470 2.703 1.00 62.19 174 LYS A CA 1
ATOM 1330 C C . LYS A 1 174 ? -25.169 12.349 2.285 1.00 62.19 174 LYS A C 1
ATOM 1332 O O . LYS A 1 174 ? -24.080 12.614 1.783 1.00 62.19 174 LYS A O 1
ATOM 1337 N N . GLN A 1 175 ? -25.621 11.103 2.390 1.00 61.25 175 GLN A N 1
ATOM 1338 C CA . GLN A 1 175 ? -24.870 9.893 2.028 1.00 61.25 175 GLN A CA 1
ATOM 1339 C C . GLN A 1 175 ? -24.165 9.975 0.658 1.00 61.25 175 GLN A C 1
ATOM 1341 O O . GLN A 1 175 ? -23.043 9.497 0.510 1.00 61.25 175 GLN A O 1
ATOM 1346 N N . THR A 1 176 ? -24.772 10.653 -0.323 1.00 62.47 176 THR A N 1
ATOM 1347 C CA . THR A 1 176 ? -24.181 10.907 -1.646 1.00 62.47 176 THR A CA 1
ATOM 1348 C C . THR A 1 176 ? -22.841 11.637 -1.573 1.00 62.47 176 THR A C 1
ATOM 1350 O O . THR A 1 176 ? -21.906 11.255 -2.262 1.00 62.47 176 THR A O 1
ATOM 1353 N N . ALA A 1 177 ? -22.711 12.648 -0.719 1.00 65.69 177 ALA A N 1
ATOM 1354 C CA . ALA A 1 177 ? -21.474 13.411 -0.616 1.00 65.69 177 ALA A CA 1
ATOM 1355 C C . ALA A 1 177 ? -20.426 12.716 0.273 1.00 65.69 177 ALA A C 1
ATOM 1357 O O . ALA A 1 177 ? -19.236 12.908 0.046 1.00 65.69 177 ALA A O 1
ATOM 1358 N N . PHE A 1 178 ? -20.825 11.806 1.172 1.00 69.56 178 PHE A N 1
ATOM 1359 C CA . PHE A 1 178 ? -19.882 10.854 1.773 1.00 69.56 178 PHE A CA 1
ATOM 1360 C C . PHE A 1 178 ? -19.266 9.923 0.730 1.00 69.56 178 PHE A C 1
ATOM 1362 O O . PHE A 1 178 ? -18.045 9.788 0.693 1.00 69.56 178 PHE A O 1
ATOM 1369 N N . ARG A 1 179 ? -20.080 9.355 -0.172 1.00 69.12 179 ARG A N 1
ATOM 1370 C CA . ARG A 1 179 ? -19.575 8.549 -1.299 1.00 69.12 179 ARG A CA 1
ATOM 1371 C C . ARG A 1 179 ? -18.564 9.341 -2.141 1.00 69.12 179 ARG A C 1
ATOM 1373 O O . ARG A 1 179 ? -17.508 8.810 -2.467 1.00 69.12 179 ARG A O 1
ATOM 1380 N N . THR A 1 180 ? -18.838 10.619 -2.417 1.00 73.81 180 THR A N 1
ATOM 1381 C CA . THR A 1 180 ? -17.907 11.502 -3.143 1.00 73.81 180 THR A CA 1
ATOM 1382 C C . THR A 1 180 ? -16.617 11.786 -2.363 1.00 73.81 180 THR A C 1
ATOM 1384 O O . THR A 1 180 ? -15.544 11.760 -2.955 1.00 73.81 180 THR A O 1
ATOM 1387 N N . MET A 1 181 ? -16.683 12.029 -1.048 1.00 73.81 181 MET A N 1
ATOM 1388 C CA . MET A 1 181 ? -15.495 12.311 -0.224 1.00 73.81 181 MET A CA 1
ATOM 1389 C C . MET A 1 181 ? -14.537 11.123 -0.144 1.00 73.81 181 MET A C 1
ATOM 1391 O O . MET A 1 18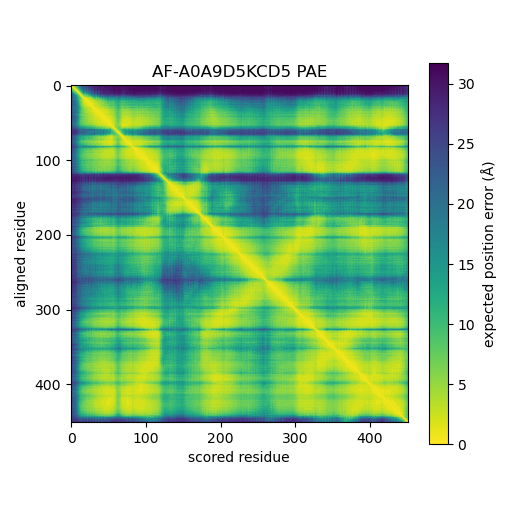1 ? -13.331 11.313 -0.275 1.00 73.81 181 MET A O 1
ATOM 1395 N N . PHE A 1 182 ? -15.057 9.904 0.027 1.00 73.81 182 PHE A N 1
ATOM 1396 C CA . PHE A 1 182 ? -14.224 8.698 0.023 1.00 73.81 182 PHE A CA 1
ATOM 1397 C C . PHE A 1 182 ? -13.549 8.464 -1.329 1.00 73.81 182 PHE A C 1
ATOM 1399 O O . PHE A 1 182 ? -12.466 7.893 -1.367 1.00 73.81 182 PHE A O 1
ATOM 1406 N N . TYR A 1 183 ? -14.157 8.947 -2.414 1.00 72.44 183 TYR A N 1
ATOM 1407 C CA . TYR A 1 183 ? -13.623 8.839 -3.768 1.00 72.44 183 TYR A CA 1
ATOM 1408 C C . TYR A 1 183 ? -12.636 9.966 -4.135 1.00 72.44 183 TYR A C 1
ATOM 1410 O O . TYR A 1 183 ? -11.804 9.808 -5.026 1.00 72.44 183 TYR A O 1
ATOM 1418 N N . LEU A 1 184 ? -12.678 11.102 -3.433 1.00 73.94 184 LEU A N 1
ATOM 1419 C CA . LEU A 1 184 ? -11.868 12.290 -3.723 1.00 73.94 184 LEU A CA 1
ATOM 1420 C C . LEU A 1 184 ? -10.350 12.026 -3.829 1.00 73.94 184 LEU A C 1
ATOM 1422 O O . LEU A 1 184 ? -9.729 12.589 -4.735 1.00 73.94 184 LEU A O 1
ATOM 1426 N N . PRO A 1 185 ? -9.734 11.141 -3.016 1.00 73.25 185 PRO A N 1
ATOM 1427 C CA . PRO A 1 185 ? -8.325 10.795 -3.184 1.00 73.25 185 PRO A CA 1
ATOM 1428 C C . PRO A 1 185 ? -7.976 10.250 -4.577 1.00 73.25 185 PRO A C 1
ATOM 1430 O O . PRO A 1 185 ? -6.857 10.446 -5.024 1.00 73.25 185 PRO A O 1
ATOM 1433 N N . HIS A 1 186 ? -8.910 9.622 -5.299 1.00 72.56 186 HIS A N 1
ATOM 1434 C CA . HIS A 1 186 ? -8.649 9.059 -6.635 1.00 72.56 186 HIS A CA 1
ATOM 1435 C C . HIS A 1 186 ? -8.741 10.086 -7.761 1.00 72.56 186 HIS A C 1
ATOM 1437 O O . HIS A 1 186 ? -8.140 9.898 -8.813 1.00 72.56 186 HIS A O 1
ATOM 1443 N N . PHE A 1 187 ? -9.440 11.200 -7.535 1.00 74.56 187 PHE A N 1
ATOM 1444 C CA . PHE A 1 187 ? -9.475 12.315 -8.485 1.00 74.56 187 PHE A CA 1
ATOM 1445 C C . PHE A 1 187 ? -8.243 13.222 -8.400 1.00 74.56 187 PHE A C 1
ATOM 1447 O O . PHE A 1 187 ? -8.035 14.061 -9.277 1.00 74.56 187 PHE A O 1
ATOM 1454 N N . THR A 1 188 ? -7.435 13.090 -7.349 1.00 80.50 188 THR A N 1
ATOM 1455 C CA . THR A 1 188 ? -6.253 13.935 -7.165 1.00 80.50 188 THR A CA 1
ATOM 1456 C C . THR A 1 188 ? -5.038 13.257 -7.797 1.00 80.50 188 THR A C 1
ATOM 1458 O O . THR A 1 188 ? -4.885 12.042 -7.701 1.00 80.50 188 THR A O 1
ATOM 1461 N N . SER A 1 189 ? -4.150 14.027 -8.436 1.00 86.38 189 SER A N 1
ATOM 1462 C CA . SER A 1 189 ? -2.912 13.475 -9.008 1.00 86.38 189 SER A CA 1
ATOM 1463 C C . SER A 1 189 ? -2.098 12.742 -7.936 1.00 86.38 189 SER A C 1
ATOM 1465 O O . SER A 1 189 ? -1.845 13.307 -6.867 1.00 86.38 189 SER A O 1
ATOM 1467 N N . GLY A 1 190 ? -1.653 11.515 -8.234 1.00 83.06 190 GLY A N 1
ATOM 1468 C CA . GLY A 1 190 ? -0.880 10.690 -7.300 1.00 83.06 190 GLY A CA 1
ATOM 1469 C C . GLY A 1 190 ? 0.330 11.435 -6.733 1.00 83.06 190 GLY A C 1
ATOM 1470 O O . GLY A 1 190 ? 0.506 11.500 -5.518 1.00 83.06 190 GLY A O 1
ATOM 1471 N N . VAL A 1 191 ? 1.092 12.122 -7.593 1.00 89.81 191 VAL A N 1
ATOM 1472 C CA . VAL A 1 191 ? 2.267 12.919 -7.195 1.00 89.81 191 VAL A CA 1
ATOM 1473 C C . VAL A 1 191 ? 1.908 14.022 -6.196 1.00 89.81 191 VAL A C 1
ATOM 1475 O O . VAL A 1 191 ? 2.612 14.198 -5.202 1.00 89.81 191 VAL A O 1
ATOM 1478 N N . ALA A 1 192 ? 0.801 14.739 -6.410 1.00 89.81 192 ALA A N 1
ATOM 1479 C CA . ALA A 1 192 ? 0.367 15.803 -5.505 1.00 89.81 192 ALA A CA 1
ATOM 1480 C C . ALA A 1 192 ? 0.011 15.252 -4.115 1.00 89.81 192 ALA A C 1
ATOM 1482 O O . ALA A 1 192 ? 0.408 15.825 -3.098 1.00 89.81 192 ALA A O 1
ATOM 1483 N N . ILE A 1 193 ? -0.670 14.103 -4.068 1.00 89.44 193 ILE A N 1
ATOM 1484 C CA . ILE A 1 193 ? -0.985 13.407 -2.815 1.00 89.44 193 ILE A CA 1
ATOM 1485 C C . ILE A 1 193 ? 0.304 12.980 -2.107 1.00 89.44 193 ILE A C 1
ATOM 1487 O O . ILE A 1 193 ? 0.444 13.219 -0.910 1.00 89.44 193 ILE A O 1
ATOM 1491 N N . TYR A 1 194 ? 1.272 12.397 -2.818 1.00 92.31 194 TYR A N 1
ATOM 1492 C CA . TYR A 1 194 ? 2.543 11.980 -2.216 1.00 92.31 194 TYR A CA 1
ATOM 1493 C C . TYR A 1 194 ? 3.332 13.161 -1.644 1.00 92.31 194 TYR A C 1
ATOM 1495 O O . TYR A 1 194 ? 3.916 13.038 -0.569 1.00 92.31 194 TYR A O 1
ATOM 1503 N N . ILE A 1 195 ? 3.317 14.321 -2.309 1.00 92.38 195 ILE A N 1
ATOM 1504 C CA . ILE A 1 195 ? 3.932 15.553 -1.792 1.00 92.38 195 ILE A CA 1
ATOM 1505 C C . ILE A 1 195 ? 3.225 16.016 -0.513 1.00 92.38 195 ILE A C 1
ATOM 1507 O O . ILE A 1 195 ? 3.895 16.375 0.459 1.00 92.38 195 ILE A O 1
ATOM 1511 N N . LEU A 1 196 ? 1.890 15.963 -0.477 1.00 90.75 196 LEU A N 1
ATOM 1512 C CA . LEU A 1 196 ? 1.117 16.301 0.719 1.00 90.75 196 LEU A CA 1
ATOM 1513 C C . LEU A 1 196 ? 1.455 15.358 1.881 1.00 90.75 196 LEU A C 1
ATOM 1515 O O . LEU A 1 196 ? 1.770 15.823 2.973 1.00 90.75 196 LEU A O 1
ATOM 1519 N N . TRP A 1 197 ? 1.481 14.044 1.644 1.00 92.50 197 TRP A N 1
ATOM 1520 C CA . TRP A 1 197 ? 1.884 13.061 2.653 1.00 92.50 197 TRP A CA 1
ATOM 1521 C C . TRP A 1 197 ? 3.332 13.256 3.106 1.00 92.50 197 TRP A C 1
ATOM 1523 O O . TRP A 1 197 ? 3.617 13.181 4.299 1.00 92.50 197 TRP A O 1
ATOM 1533 N N . LYS A 1 198 ? 4.248 13.580 2.186 1.00 93.00 198 LYS A N 1
ATOM 1534 C CA . LYS A 1 198 ? 5.637 13.928 2.517 1.00 93.00 198 LYS A CA 1
ATOM 1535 C C . LYS A 1 198 ? 5.702 15.141 3.445 1.00 93.00 198 LYS A C 1
ATOM 1537 O O . LYS A 1 198 ? 6.496 15.137 4.381 1.00 93.00 198 LYS A O 1
ATOM 1542 N N . ALA A 1 199 ? 4.862 16.154 3.225 1.00 91.69 199 ALA A N 1
ATOM 1543 C CA . ALA A 1 199 ? 4.745 17.305 4.119 1.00 91.69 199 ALA A CA 1
ATOM 1544 C C . ALA A 1 199 ? 4.138 16.920 5.481 1.00 91.69 199 ALA A C 1
ATOM 1546 O O . ALA A 1 199 ? 4.633 17.365 6.516 1.00 91.69 199 ALA A O 1
ATOM 1547 N N . MET A 1 200 ? 3.124 16.048 5.495 1.00 91.62 200 MET A N 1
ATOM 1548 C CA . MET A 1 200 ? 2.497 15.546 6.724 1.00 91.62 200 MET A CA 1
ATOM 1549 C C . MET A 1 200 ? 3.457 14.740 7.605 1.00 91.62 200 MET A C 1
ATOM 1551 O O . MET A 1 200 ? 3.397 14.851 8.829 1.00 91.62 200 MET A O 1
ATOM 1555 N N . TYR A 1 201 ? 4.355 13.976 6.982 1.00 94.25 201 TYR A N 1
ATOM 1556 C CA . TYR A 1 201 ? 5.359 13.135 7.634 1.00 94.25 201 TYR A CA 1
ATOM 1557 C C . TYR A 1 201 ? 6.654 13.862 8.027 1.00 94.25 201 TYR A C 1
ATOM 1559 O O . TYR A 1 201 ? 7.593 13.216 8.500 1.00 94.25 201 TYR A O 1
ATOM 1567 N N . ARG A 1 202 ? 6.741 15.188 7.849 1.00 90.88 202 ARG A N 1
ATOM 1568 C CA . ARG A 1 202 ? 7.925 15.950 8.273 1.00 90.88 202 ARG A CA 1
ATOM 1569 C C . ARG A 1 202 ? 8.144 15.804 9.788 1.00 90.88 202 ARG A C 1
ATOM 1571 O O . ARG A 1 202 ? 7.206 16.077 10.535 1.00 90.88 202 ARG A O 1
ATOM 1578 N N . PRO A 1 203 ? 9.355 15.432 10.249 1.00 88.19 203 PRO A N 1
ATOM 1579 C CA . PRO A 1 203 ? 9.592 15.148 11.663 1.00 88.19 203 PRO A CA 1
ATOM 1580 C C . PRO A 1 203 ? 9.286 16.314 12.610 1.00 88.19 203 PRO A C 1
ATOM 1582 O O . PRO A 1 203 ? 8.681 16.094 13.654 1.00 88.19 203 PRO A O 1
ATOM 1585 N N . GLU A 1 204 ? 9.670 17.536 12.229 1.00 82.94 204 GLU A N 1
ATOM 1586 C CA . GLU A 1 204 ? 9.591 18.723 13.097 1.00 82.94 204 GLU A CA 1
ATOM 1587 C C . GLU A 1 204 ? 8.366 19.603 12.826 1.00 82.94 204 GLU A C 1
ATOM 1589 O O . GLU A 1 204 ? 7.776 20.160 13.741 1.00 82.94 204 GLU A O 1
ATOM 1594 N N . THR A 1 205 ? 7.979 19.752 11.557 1.00 84.69 205 THR A N 1
ATOM 1595 C CA . THR A 1 205 ? 6.915 20.685 11.133 1.00 84.69 205 THR A CA 1
ATOM 1596 C C . THR A 1 205 ? 5.640 19.982 10.685 1.00 84.69 205 THR A C 1
ATOM 1598 O O . THR A 1 205 ? 4.640 20.637 10.387 1.00 84.69 205 THR A O 1
ATOM 1601 N N . GLY A 1 206 ? 5.658 18.650 10.612 1.00 88.00 206 GLY A N 1
ATOM 1602 C CA . GLY A 1 206 ? 4.541 17.870 10.108 1.00 88.00 206 GLY A CA 1
ATOM 1603 C C . GLY A 1 206 ? 3.362 17.866 11.088 1.00 88.00 206 GLY A C 1
ATOM 1604 O O . GLY A 1 206 ? 3.561 17.634 12.283 1.00 88.00 206 GLY A O 1
ATOM 1605 N N . PRO A 1 207 ? 2.114 18.048 10.616 1.00 88.25 207 PRO A N 1
ATOM 1606 C CA . PRO A 1 207 ? 0.922 17.962 11.459 1.00 88.25 207 PRO A CA 1
ATOM 1607 C C . PRO A 1 207 ? 0.816 16.640 12.229 1.00 88.25 207 PRO A C 1
ATOM 1609 O O . PRO A 1 207 ? 0.346 16.647 13.362 1.00 88.25 207 PRO A O 1
ATOM 1612 N N . ILE A 1 208 ? 1.279 15.518 11.660 1.00 89.75 208 ILE A N 1
ATOM 1613 C CA . ILE A 1 208 ? 1.226 14.208 12.329 1.00 89.75 208 ILE A CA 1
ATOM 1614 C C . ILE A 1 208 ? 2.063 14.230 13.611 1.00 89.75 208 ILE A C 1
ATOM 1616 O O . ILE A 1 208 ? 1.564 13.875 14.677 1.00 89.75 208 ILE A O 1
ATOM 1620 N N . ASN A 1 209 ? 3.309 14.701 13.534 1.00 90.50 209 ASN A N 1
ATOM 1621 C CA . ASN A 1 209 ? 4.188 14.759 14.701 1.00 90.50 209 ASN A CA 1
ATOM 1622 C C . ASN A 1 209 ? 3.773 15.854 15.684 1.00 90.50 209 ASN A C 1
ATOM 1624 O O . ASN A 1 209 ? 3.860 15.637 16.888 1.00 90.50 209 ASN A O 1
ATOM 1628 N N . ASN A 1 210 ? 3.215 16.966 15.204 1.00 87.12 210 ASN A N 1
ATOM 1629 C CA . ASN A 1 210 ? 2.654 18.007 16.070 1.00 87.12 210 ASN A CA 1
ATOM 1630 C C . ASN A 1 210 ? 1.460 17.521 16.910 1.00 87.12 210 ASN A C 1
ATOM 1632 O O . ASN A 1 210 ? 1.209 18.053 17.992 1.00 87.12 210 ASN A O 1
ATOM 1636 N N . ILE A 1 211 ? 0.722 16.519 16.422 1.00 85.44 211 ILE A N 1
ATOM 1637 C CA . ILE A 1 211 ? -0.353 15.854 17.170 1.00 85.44 211 ILE A CA 1
ATOM 1638 C C . ILE A 1 211 ? 0.214 14.748 18.069 1.00 85.44 211 ILE A C 1
ATOM 1640 O O . ILE A 1 211 ? -0.226 14.593 19.207 1.00 85.44 211 ILE A O 1
ATOM 1644 N N . LEU A 1 212 ? 1.190 13.982 17.577 1.00 89.06 212 LEU A N 1
ATOM 1645 C CA . LEU A 1 212 ? 1.719 12.810 18.271 1.00 89.06 212 LEU A CA 1
ATOM 1646 C C . LEU A 1 212 ? 2.661 13.168 19.431 1.00 89.06 212 LEU A C 1
ATOM 1648 O O . LEU A 1 212 ? 2.579 12.555 20.491 1.00 89.06 212 LEU A O 1
ATOM 1652 N N . GLN A 1 213 ? 3.534 14.163 19.263 1.00 89.62 213 GLN A N 1
ATOM 1653 C CA . GLN A 1 213 ? 4.557 14.516 20.251 1.00 89.62 213 GLN A CA 1
ATOM 1654 C C . GLN A 1 213 ? 3.971 14.922 21.617 1.00 89.62 213 GLN A C 1
ATOM 1656 O O . GLN A 1 213 ? 4.473 14.433 22.627 1.00 89.62 213 GLN A O 1
ATOM 1661 N N . PRO A 1 214 ? 2.893 15.728 21.711 1.00 87.38 214 PRO A N 1
ATOM 1662 C CA . PRO A 1 214 ? 2.259 16.021 22.998 1.00 87.38 214 PRO A CA 1
ATOM 1663 C C . PRO A 1 214 ? 1.740 14.768 23.710 1.00 87.38 214 PRO A C 1
ATOM 1665 O O . PRO A 1 214 ? 1.925 14.632 24.916 1.00 87.38 214 PRO A O 1
ATOM 1668 N N . ILE A 1 215 ? 1.144 13.829 22.965 1.00 87.75 215 ILE A N 1
ATOM 1669 C CA . ILE A 1 215 ? 0.652 12.554 23.509 1.00 87.75 215 ILE A CA 1
ATOM 1670 C C . ILE A 1 215 ? 1.827 11.734 24.051 1.00 87.75 215 ILE A C 1
ATOM 1672 O O . ILE A 1 215 ? 1.766 11.218 25.166 1.00 87.75 215 ILE A O 1
ATOM 1676 N N . LEU A 1 216 ? 2.923 11.661 23.292 1.00 90.38 216 LEU A N 1
ATOM 1677 C CA . LEU A 1 216 ? 4.149 10.983 23.713 1.00 90.38 216 LEU A CA 1
ATOM 1678 C C . LEU A 1 216 ? 4.772 11.630 24.955 1.00 90.38 216 LEU A C 1
ATOM 1680 O O . LEU A 1 216 ? 5.194 10.908 25.853 1.00 90.38 216 LEU A O 1
ATOM 1684 N N . ASN A 1 217 ? 4.765 12.960 25.059 1.00 89.94 217 ASN A N 1
ATOM 1685 C CA . ASN A 1 217 ? 5.245 13.678 26.243 1.00 89.94 217 ASN A CA 1
ATOM 1686 C C . ASN A 1 217 ? 4.395 13.356 27.481 1.00 89.94 217 ASN A C 1
ATOM 1688 O O . ASN A 1 217 ? 4.943 13.121 28.558 1.00 89.94 217 ASN A O 1
ATOM 1692 N N . SER A 1 218 ? 3.066 13.298 27.339 1.00 88.12 218 SER A N 1
ATOM 1693 C CA . SER A 1 218 ? 2.169 12.894 28.429 1.00 88.12 218 SER A CA 1
ATOM 1694 C C . SER A 1 218 ? 2.431 11.456 28.880 1.00 88.12 218 SER A C 1
ATOM 1696 O O . SER A 1 218 ? 2.498 11.193 30.081 1.00 88.12 218 SER A O 1
ATOM 1698 N N . ILE A 1 219 ? 2.640 10.533 27.935 1.00 88.88 219 ILE A N 1
ATOM 1699 C CA . ILE A 1 219 ? 3.002 9.143 28.243 1.00 88.88 219 ILE A CA 1
ATOM 1700 C C . ILE A 1 219 ? 4.369 9.087 28.935 1.00 88.88 219 ILE A C 1
ATOM 1702 O O . ILE A 1 219 ? 4.500 8.427 29.960 1.00 88.88 219 ILE A O 1
ATOM 1706 N N . ALA A 1 220 ? 5.376 9.803 28.431 1.00 90.94 220 ALA A N 1
ATOM 1707 C CA . ALA A 1 220 ? 6.714 9.837 29.018 1.00 90.94 220 ALA A CA 1
ATOM 1708 C C . ALA A 1 220 ? 6.692 10.371 30.460 1.00 90.94 220 ALA A C 1
ATOM 1710 O O . ALA A 1 220 ? 7.313 9.781 31.341 1.00 90.94 220 ALA A O 1
ATOM 1711 N N . SER A 1 221 ? 5.918 11.429 30.722 1.00 89.44 221 SER A N 1
ATOM 1712 C CA . SER A 1 221 ? 5.725 11.977 32.070 1.00 89.44 221 SER A CA 1
ATOM 1713 C C . SER A 1 221 ? 5.073 10.959 33.015 1.00 89.44 221 SER A C 1
ATOM 1715 O O . SER A 1 221 ? 5.565 10.736 34.127 1.00 89.44 221 SER A O 1
ATOM 1717 N N . LEU A 1 222 ? 4.029 10.259 32.558 1.00 89.44 222 LEU A N 1
ATOM 1718 C CA . LEU A 1 222 ? 3.385 9.185 33.320 1.00 89.44 222 LEU A CA 1
ATOM 1719 C C . LEU A 1 222 ? 4.363 8.040 33.630 1.00 89.44 222 LEU A C 1
ATOM 1721 O O . LEU A 1 222 ? 4.421 7.548 34.754 1.00 89.44 222 LEU A O 1
ATOM 1725 N N . VAL A 1 223 ? 5.165 7.632 32.649 1.00 90.44 223 VAL A N 1
ATOM 1726 C CA . VAL A 1 223 ? 6.168 6.572 32.812 1.00 90.44 223 VAL A CA 1
ATOM 1727 C C . VAL A 1 223 ? 7.266 6.999 33.787 1.00 90.44 223 VAL A C 1
ATOM 1729 O O . VAL A 1 223 ? 7.646 6.216 34.648 1.00 90.44 223 VAL A O 1
ATOM 1732 N N . SER A 1 224 ? 7.739 8.245 33.710 1.00 89.50 224 SER A N 1
ATOM 1733 C CA . SER A 1 224 ? 8.780 8.761 34.611 1.00 89.50 224 SER A CA 1
ATOM 1734 C C . SER A 1 224 ? 8.316 8.937 36.061 1.00 89.50 224 SER A C 1
ATOM 1736 O O . SER A 1 224 ? 9.129 8.867 36.977 1.00 89.50 224 SER A O 1
ATOM 1738 N N . SER A 1 225 ? 7.014 9.147 36.278 1.00 90.12 225 SER A N 1
ATOM 1739 C CA . SER A 1 225 ? 6.420 9.326 37.610 1.00 90.12 225 SER A CA 1
ATOM 1740 C C . SER A 1 225 ? 6.003 8.011 38.271 1.00 90.12 225 SER A C 1
ATOM 1742 O O . SER A 1 225 ? 5.595 8.006 39.432 1.00 90.12 225 SER A O 1
ATOM 1744 N N . THR A 1 226 ? 6.113 6.885 37.562 1.00 90.88 226 THR A N 1
ATOM 1745 C CA . THR A 1 226 ? 5.701 5.568 38.051 1.00 90.88 226 THR A CA 1
ATOM 1746 C C . THR A 1 226 ? 6.903 4.627 38.204 1.00 90.88 226 THR A C 1
ATOM 1748 O O . THR A 1 226 ? 7.828 4.657 37.394 1.00 90.88 226 THR A O 1
ATOM 1751 N N . PRO A 1 227 ? 6.929 3.760 39.236 1.00 91.69 227 PRO A N 1
ATOM 1752 C CA . PRO A 1 227 ? 8.016 2.802 39.417 1.00 91.69 227 PRO A CA 1
ATOM 1753 C C . PRO A 1 227 ? 8.213 1.892 38.198 1.00 91.69 227 PRO A C 1
ATOM 1755 O O . PRO A 1 227 ? 7.266 1.262 37.724 1.00 91.69 227 PRO A O 1
ATOM 1758 N N . ALA A 1 228 ? 9.462 1.731 37.748 1.00 90.25 228 ALA A N 1
ATOM 1759 C CA . ALA A 1 228 ? 9.802 0.873 36.606 1.00 90.25 228 ALA A CA 1
ATOM 1760 C C . ALA A 1 228 ? 9.340 -0.587 36.787 1.00 90.25 228 ALA A C 1
ATOM 1762 O O . ALA A 1 228 ? 9.003 -1.262 35.814 1.00 90.25 228 ALA A O 1
ATOM 1763 N N . VAL A 1 229 ? 9.270 -1.057 38.038 1.00 91.50 229 VAL A N 1
ATOM 1764 C CA . VAL A 1 229 ? 8.786 -2.400 38.394 1.00 91.50 229 VAL A CA 1
ATOM 1765 C C . VAL A 1 229 ? 7.336 -2.612 37.947 1.00 91.50 229 VAL A C 1
ATOM 1767 O O . VAL A 1 229 ? 7.007 -3.704 37.490 1.00 91.50 229 VAL A O 1
ATOM 1770 N N . LEU A 1 230 ? 6.477 -1.586 38.001 1.00 91.75 230 LEU A N 1
ATOM 1771 C CA . LEU A 1 230 ? 5.080 -1.698 37.559 1.00 91.75 230 LEU A CA 1
ATOM 1772 C C . LEU A 1 230 ? 4.997 -2.000 36.060 1.00 91.75 230 LEU A C 1
ATOM 1774 O O . LEU A 1 230 ? 4.309 -2.931 35.652 1.00 91.75 230 LEU A O 1
ATOM 1778 N N . TRP A 1 231 ? 5.754 -1.270 35.243 1.00 90.94 231 TRP A N 1
ATOM 1779 C CA . TRP A 1 231 ? 5.808 -1.466 33.792 1.00 90.94 231 TRP A CA 1
ATOM 1780 C C . TRP A 1 231 ? 6.395 -2.820 33.397 1.00 90.94 231 TRP A C 1
ATOM 1782 O O . TRP A 1 231 ? 5.867 -3.491 32.511 1.00 90.94 231 TRP A O 1
ATOM 1792 N N . GLN A 1 232 ? 7.445 -3.264 34.093 1.00 90.38 232 GLN A N 1
ATOM 1793 C CA . GLN A 1 232 ? 8.001 -4.605 33.905 1.00 90.38 232 GLN A CA 1
ATOM 1794 C C . GLN A 1 232 ? 6.993 -5.690 34.289 1.00 90.38 232 GLN A C 1
ATOM 1796 O O . GLN A 1 232 ? 6.859 -6.675 33.568 1.00 90.38 232 GLN A O 1
ATOM 1801 N N . SER A 1 233 ? 6.242 -5.489 35.375 1.00 90.19 233 SER A N 1
ATOM 1802 C CA . SER A 1 233 ? 5.187 -6.411 35.809 1.00 90.19 233 SER A CA 1
ATOM 1803 C C . SER A 1 233 ? 4.070 -6.498 34.769 1.00 90.19 233 SER A C 1
ATOM 1805 O O . SER A 1 233 ? 3.653 -7.595 34.417 1.00 90.19 233 SER A O 1
ATOM 1807 N N . ILE A 1 234 ? 3.648 -5.365 34.198 1.00 91.06 234 ILE A N 1
ATOM 1808 C CA . ILE A 1 234 ? 2.691 -5.321 33.081 1.00 91.06 234 ILE A CA 1
ATOM 1809 C C . ILE A 1 234 ? 3.245 -6.060 31.853 1.00 91.06 234 ILE A C 1
ATOM 1811 O O . ILE A 1 234 ? 2.536 -6.861 31.246 1.00 91.06 234 ILE A O 1
ATOM 1815 N N . GLY A 1 235 ? 4.521 -5.853 31.511 1.00 88.38 235 GLY A N 1
ATOM 1816 C CA . GLY A 1 235 ? 5.183 -6.587 30.429 1.00 88.38 235 GLY A CA 1
ATOM 1817 C C . GLY A 1 235 ? 5.164 -8.103 30.648 1.00 88.38 235 GLY A C 1
ATOM 1818 O O . GLY A 1 235 ? 4.786 -8.853 29.749 1.00 88.38 235 GLY A O 1
ATOM 1819 N N . TRP A 1 236 ? 5.485 -8.562 31.860 1.00 91.00 236 TRP A N 1
ATOM 1820 C CA . TRP A 1 236 ? 5.408 -9.979 32.225 1.00 91.00 236 TRP A CA 1
ATOM 1821 C C . TRP A 1 236 ? 3.977 -10.522 32.224 1.00 91.00 236 TRP A C 1
ATOM 1823 O O . TRP A 1 236 ? 3.779 -11.664 31.818 1.00 91.00 236 TRP A O 1
ATOM 1833 N N . LEU A 1 237 ? 2.969 -9.723 32.591 1.00 91.69 237 LEU A N 1
ATOM 1834 C CA . LEU A 1 237 ? 1.561 -10.117 32.468 1.00 91.69 237 LEU A CA 1
ATOM 1835 C C . LEU A 1 237 ? 1.172 -10.387 31.011 1.00 91.69 237 LEU A C 1
ATOM 1837 O O . LEU A 1 237 ? 0.492 -11.376 30.747 1.00 91.69 237 LEU A O 1
ATOM 1841 N N . PHE A 1 238 ? 1.643 -9.579 30.055 1.00 90.62 238 PHE A N 1
ATOM 1842 C CA . PHE A 1 238 ? 1.438 -9.862 28.631 1.00 90.62 238 PHE A CA 1
ATOM 1843 C C . PHE A 1 238 ? 2.139 -11.152 28.191 1.00 90.62 238 PHE A C 1
ATOM 1845 O O . PHE A 1 238 ? 1.548 -11.940 27.455 1.00 90.62 238 PHE A O 1
ATOM 1852 N N . VAL A 1 239 ? 3.356 -11.421 28.674 1.00 87.19 239 VAL A N 1
ATOM 1853 C CA . VAL A 1 239 ? 4.069 -12.681 28.390 1.00 87.19 239 VAL A CA 1
ATOM 1854 C C . VAL A 1 239 ? 3.329 -13.889 28.977 1.00 87.19 239 VAL A C 1
ATOM 1856 O O . VAL A 1 239 ? 3.197 -14.913 28.308 1.00 87.19 239 VAL A O 1
ATOM 1859 N N . LEU A 1 240 ? 2.789 -13.774 30.192 1.00 90.06 240 LEU A N 1
ATOM 1860 C CA . LEU A 1 240 ? 1.975 -14.821 30.815 1.00 90.06 240 LEU A CA 1
ATOM 1861 C C . LEU A 1 240 ? 0.657 -15.037 30.064 1.00 90.06 240 LEU A C 1
ATOM 1863 O O . LEU A 1 240 ? 0.287 -16.180 29.803 1.00 90.06 240 LEU A O 1
ATOM 1867 N N . ALA A 1 241 ? -0.021 -13.960 29.658 1.00 87.88 241 ALA A N 1
ATOM 1868 C CA . ALA A 1 241 ? -1.224 -14.035 28.832 1.00 87.88 241 ALA A CA 1
ATOM 1869 C C . ALA A 1 241 ? -0.935 -14.707 27.480 1.00 87.88 241 ALA A C 1
ATOM 1871 O O . ALA A 1 241 ? -1.712 -15.541 27.020 1.00 87.88 241 ALA A O 1
ATOM 1872 N N . MET A 1 242 ? 0.215 -14.399 26.877 1.00 87.38 242 MET A N 1
ATOM 1873 C CA . MET A 1 242 ? 0.691 -15.022 25.645 1.00 87.38 242 MET A CA 1
ATOM 1874 C C . MET A 1 242 ? 0.950 -16.523 25.826 1.00 87.38 242 MET A C 1
ATOM 1876 O O . MET A 1 242 ? 0.490 -17.317 25.008 1.00 87.38 242 MET A O 1
ATOM 1880 N N . ALA A 1 243 ? 1.626 -16.929 26.905 1.00 86.62 243 ALA A N 1
ATOM 1881 C CA . ALA A 1 243 ? 1.875 -18.338 27.213 1.00 86.62 243 ALA A CA 1
ATOM 1882 C C . ALA A 1 243 ? 0.573 -19.110 27.496 1.00 86.62 243 ALA A C 1
ATOM 1884 O O . ALA A 1 243 ? 0.379 -20.211 26.979 1.00 86.62 243 ALA A O 1
ATOM 1885 N N . GLY A 1 244 ? -0.346 -18.515 28.264 1.00 88.19 244 GLY A N 1
ATOM 1886 C CA . GLY A 1 244 ? -1.656 -19.097 28.555 1.00 88.19 244 GLY A CA 1
ATOM 1887 C C . GLY A 1 244 ? -2.503 -19.275 27.296 1.00 88.19 244 GLY A C 1
ATOM 1888 O O . GLY A 1 244 ? -3.035 -20.359 27.056 1.00 88.19 244 GLY A O 1
ATOM 1889 N N . PHE A 1 245 ? -2.568 -18.248 26.445 1.00 87.25 245 PHE A N 1
ATOM 1890 C CA . PHE A 1 245 ? -3.258 -18.331 25.160 1.00 87.25 245 PHE A CA 1
ATOM 1891 C C . PHE A 1 245 ? -2.618 -19.361 24.229 1.00 87.25 245 PHE A C 1
ATOM 1893 O O . PHE A 1 245 ? -3.339 -20.082 23.544 1.00 87.25 245 PHE A O 1
ATOM 1900 N N . PHE A 1 246 ? -1.287 -19.466 24.206 1.00 86.31 246 PHE A N 1
ATOM 1901 C CA . PHE A 1 246 ? -0.587 -20.463 23.399 1.00 86.31 246 PHE A CA 1
ATOM 1902 C C . PHE A 1 246 ? -0.958 -21.887 23.824 1.00 86.31 246 PHE A C 1
ATOM 1904 O O . PHE A 1 246 ? -1.372 -22.680 22.982 1.00 86.31 246 PHE A O 1
ATOM 1911 N N . LEU A 1 247 ? -0.897 -22.195 25.125 1.00 88.06 247 LEU A N 1
ATOM 1912 C CA . LEU A 1 247 ? -1.299 -23.502 25.653 1.00 88.06 247 LEU A CA 1
ATOM 1913 C C . LEU A 1 247 ? -2.765 -23.809 25.337 1.00 88.06 247 LEU A C 1
ATOM 1915 O O . LEU A 1 247 ? -3.069 -24.878 24.812 1.00 88.06 247 LEU A O 1
ATOM 1919 N N . TRP A 1 248 ? -3.664 -22.856 25.593 1.00 89.06 248 TRP A N 1
ATOM 1920 C CA . TRP A 1 248 ? -5.085 -23.001 25.278 1.00 89.06 248 TRP A CA 1
ATOM 1921 C C . TRP A 1 248 ? -5.325 -23.239 23.782 1.00 89.06 248 TRP A C 1
ATOM 1923 O O . TRP A 1 248 ? -6.103 -24.120 23.409 1.00 89.06 248 TRP A O 1
ATOM 1933 N N . SER A 1 249 ? -4.622 -22.504 22.920 1.00 84.31 249 SER A N 1
ATOM 1934 C CA . SER A 1 249 ? -4.750 -22.622 21.468 1.00 84.31 249 SER A CA 1
ATOM 1935 C C . SER A 1 249 ? -4.230 -23.962 20.963 1.00 84.31 249 SER A C 1
ATOM 1937 O O . SER A 1 249 ? -4.904 -24.599 20.164 1.00 84.31 249 SER A O 1
ATOM 1939 N N . VAL A 1 250 ? -3.077 -24.428 21.456 1.00 85.50 250 VAL A N 1
ATOM 1940 C CA . VAL A 1 250 ? -2.520 -25.742 21.099 1.00 85.50 250 VAL A CA 1
ATOM 1941 C C . VAL A 1 250 ? -3.457 -26.862 21.542 1.00 85.50 250 VAL A C 1
ATOM 1943 O O . VAL A 1 250 ? -3.776 -27.727 20.734 1.00 85.50 250 VAL A O 1
ATOM 1946 N N . VAL A 1 251 ? -3.953 -26.828 22.783 1.00 87.31 251 VAL A N 1
ATOM 1947 C CA . VAL A 1 251 ? -4.909 -27.829 23.287 1.00 87.31 251 VAL A CA 1
ATOM 1948 C C . VAL A 1 251 ? -6.179 -27.841 22.438 1.00 87.31 251 VAL A C 1
ATOM 1950 O O . VAL A 1 251 ? -6.604 -28.902 21.989 1.00 87.31 251 VAL A O 1
ATOM 1953 N N . THR A 1 252 ? -6.747 -26.669 22.149 1.00 83.06 252 THR A N 1
ATOM 1954 C CA . THR A 1 252 ? -7.951 -26.547 21.313 1.00 83.06 252 THR A CA 1
ATOM 1955 C C . THR A 1 252 ? -7.717 -27.092 19.906 1.00 83.06 252 THR A C 1
ATOM 1957 O O . THR A 1 252 ? -8.578 -27.767 19.352 1.00 83.06 252 THR A O 1
ATOM 1960 N N . LEU A 1 253 ? -6.550 -26.818 19.325 1.00 84.69 253 LEU A N 1
ATOM 1961 C CA . LEU A 1 253 ? -6.196 -27.239 17.974 1.00 84.69 253 LEU A CA 1
ATOM 1962 C C . LEU A 1 253 ? -5.949 -28.752 17.910 1.00 84.69 253 LEU A C 1
ATOM 1964 O O . LEU A 1 253 ? -6.400 -29.388 16.966 1.00 84.69 253 LEU A O 1
ATOM 1968 N N . VAL A 1 254 ? -5.330 -29.345 18.937 1.00 84.44 254 VAL A N 1
ATOM 1969 C CA . VAL A 1 254 ? -5.166 -30.804 19.062 1.00 84.44 254 VAL A CA 1
ATOM 1970 C C . VAL A 1 254 ? -6.513 -31.505 19.219 1.00 84.44 254 VAL A C 1
ATOM 1972 O O . VAL A 1 254 ? -6.746 -32.495 18.532 1.00 84.44 254 VAL A O 1
ATOM 1975 N N . ILE A 1 255 ? -7.399 -30.995 20.082 1.00 84.25 255 ILE A N 1
ATOM 1976 C CA . ILE A 1 255 ? -8.749 -31.553 20.271 1.00 84.25 255 ILE A CA 1
ATOM 1977 C C . ILE A 1 255 ? -9.513 -31.505 18.947 1.00 84.25 255 ILE A C 1
ATOM 1979 O O . ILE A 1 255 ? -9.911 -32.540 18.431 1.00 84.25 255 ILE A O 1
ATOM 1983 N N . LYS A 1 256 ? -9.610 -30.326 18.328 1.00 82.31 256 LYS A N 1
ATOM 1984 C CA . LYS A 1 256 ? -10.368 -30.150 17.085 1.00 82.31 256 LYS A CA 1
ATOM 1985 C C . LYS A 1 256 ? -9.765 -30.860 15.870 1.00 82.31 256 LYS A C 1
ATOM 1987 O O . LYS A 1 256 ? -10.488 -31.188 14.939 1.00 82.31 256 LYS A O 1
ATOM 1992 N N . PHE A 1 257 ? -8.450 -31.080 15.843 1.00 79.25 257 PHE A N 1
ATOM 1993 C CA . PHE A 1 257 ? -7.820 -31.894 14.801 1.00 79.25 257 PHE A CA 1
ATOM 1994 C C . PHE A 1 257 ? -8.102 -33.384 15.013 1.00 79.25 257 PHE A C 1
ATOM 1996 O O . PHE A 1 257 ? -8.334 -34.107 14.050 1.00 79.25 257 PHE A O 1
ATOM 2003 N N . LYS A 1 258 ? -8.105 -33.841 16.271 1.00 84.62 258 LYS A N 1
ATOM 2004 C CA . LYS A 1 258 ? -8.445 -35.221 16.629 1.00 84.62 258 LYS A CA 1
ATOM 2005 C C . LYS A 1 258 ? -9.918 -35.539 16.360 1.00 84.62 258 LYS A C 1
ATOM 2007 O O . LYS A 1 258 ? -10.211 -36.647 15.929 1.00 84.62 258 LYS A O 1
ATOM 2012 N N . ASP A 1 259 ? -10.801 -34.575 16.589 1.00 85.69 259 ASP A N 1
ATOM 2013 C CA . ASP A 1 259 ? -12.244 -34.707 16.374 1.00 85.69 259 ASP A CA 1
ATOM 2014 C C . ASP A 1 259 ? -12.648 -34.496 14.895 1.00 85.69 259 ASP A C 1
ATOM 2016 O O . ASP A 1 259 ? -13.831 -34.453 14.584 1.00 85.69 259 ASP A O 1
ATOM 2020 N N . GLU A 1 260 ? -11.679 -34.354 13.975 1.00 80.19 260 GLU A N 1
ATOM 2021 C CA . GLU A 1 260 ? -11.864 -34.064 12.537 1.00 80.19 260 GLU A CA 1
ATOM 2022 C C . GLU A 1 260 ? -12.685 -32.790 12.218 1.00 80.19 260 GLU A C 1
ATOM 2024 O O . GLU A 1 260 ? -12.981 -32.504 11.057 1.00 80.19 260 GLU A O 1
ATOM 2029 N N . ASP A 1 261 ? -12.955 -31.952 13.223 1.00 72.38 261 ASP A N 1
ATOM 2030 C CA . ASP A 1 261 ? -13.679 -30.679 13.106 1.00 72.38 261 ASP A CA 1
ATOM 2031 C C . ASP A 1 261 ? -12.944 -29.641 12.237 1.00 72.38 261 ASP A C 1
ATOM 2033 O O . ASP A 1 261 ? -13.553 -28.699 11.721 1.00 72.38 261 ASP A O 1
ATOM 2037 N N . ILE A 1 262 ? -11.616 -29.758 12.100 1.00 71.62 262 ILE A N 1
ATOM 2038 C CA . ILE A 1 262 ? -10.792 -28.826 11.322 1.00 71.62 262 ILE A CA 1
ATOM 2039 C C . ILE A 1 262 ? -9.913 -29.576 10.317 1.00 71.62 262 ILE A C 1
ATOM 2041 O O . ILE A 1 262 ? -8.970 -30.274 10.682 1.00 71.62 262 ILE A O 1
ATOM 2045 N N . GLY A 1 263 ? -10.143 -29.326 9.025 1.00 72.75 263 GLY A N 1
ATOM 2046 C CA . GLY A 1 263 ? -9.254 -29.777 7.950 1.00 72.75 263 GLY A CA 1
ATOM 2047 C C . GLY A 1 263 ? -7.914 -29.023 7.892 1.00 72.75 263 GLY A C 1
ATOM 2048 O O . GLY A 1 263 ? -7.720 -27.982 8.518 1.00 72.75 263 GLY A O 1
ATOM 2049 N N . VAL A 1 264 ? -6.984 -29.495 7.054 1.00 71.44 264 VAL A N 1
ATOM 2050 C CA . VAL A 1 264 ? -5.612 -28.945 6.918 1.00 71.44 264 VAL A CA 1
ATOM 2051 C C . VAL A 1 264 ? -5.581 -27.421 6.711 1.00 71.44 264 VAL A C 1
ATOM 2053 O O . VAL A 1 264 ? -4.739 -26.728 7.277 1.00 71.44 264 VAL A O 1
ATOM 2056 N N . ILE A 1 265 ? -6.527 -26.875 5.943 1.00 57.72 265 ILE A N 1
ATOM 2057 C CA . ILE A 1 265 ? -6.635 -25.428 5.697 1.00 57.72 265 ILE A CA 1
ATOM 2058 C C . ILE A 1 265 ? -6.962 -24.667 6.989 1.00 57.72 265 ILE A C 1
ATOM 2060 O O . ILE A 1 265 ? -6.320 -23.663 7.296 1.00 57.72 265 ILE A O 1
ATOM 2064 N N . GLY A 1 266 ? -7.926 -25.147 7.776 1.00 66.56 266 GLY A N 1
ATOM 2065 C CA . GLY A 1 266 ? -8.288 -24.501 9.037 1.00 66.56 266 GLY A CA 1
ATOM 2066 C C . GLY A 1 266 ? -7.180 -24.605 10.090 1.00 66.56 266 GLY A C 1
ATOM 2067 O O . GLY A 1 266 ? -7.007 -23.686 10.892 1.00 66.56 266 GLY A O 1
ATOM 2068 N N . LEU A 1 267 ? -6.365 -25.662 10.036 1.00 73.25 267 LEU A N 1
ATOM 2069 C CA . LEU A 1 267 ? -5.168 -25.802 10.863 1.00 73.25 267 LEU A CA 1
ATOM 2070 C C . LEU A 1 267 ? -4.125 -24.727 10.520 1.00 73.25 267 LEU A C 1
ATOM 2072 O O . LEU A 1 267 ? -3.620 -24.058 11.420 1.00 73.25 267 LEU A O 1
ATOM 2076 N N . ILE A 1 268 ? -3.870 -24.482 9.230 1.00 68.56 268 ILE A N 1
ATOM 2077 C CA . ILE A 1 268 ? -2.960 -23.418 8.772 1.00 68.56 268 ILE A CA 1
ATOM 2078 C C . ILE A 1 268 ? -3.445 -22.037 9.236 1.00 68.56 268 ILE A C 1
ATOM 2080 O O . ILE A 1 268 ? -2.657 -21.267 9.785 1.00 68.56 268 ILE A O 1
ATOM 2084 N N . PHE A 1 269 ? -4.735 -21.725 9.068 1.00 67.25 269 PHE A N 1
ATOM 2085 C CA . PHE A 1 269 ? -5.296 -20.450 9.532 1.00 67.25 269 PHE A CA 1
ATOM 2086 C C . PHE A 1 269 ? -5.203 -20.285 11.048 1.00 67.25 269 PHE A C 1
ATOM 2088 O O . PHE A 1 269 ? -4.898 -19.194 11.529 1.00 67.25 269 PHE A O 1
ATOM 2095 N N . SER A 1 270 ? -5.417 -21.363 11.800 1.00 73.94 270 SER A N 1
ATOM 2096 C CA . SER A 1 270 ? -5.303 -21.345 13.258 1.00 73.94 270 SER A CA 1
ATOM 2097 C C . SER A 1 270 ? -3.860 -21.087 13.698 1.00 73.94 270 SER A C 1
ATOM 2099 O O . SER A 1 270 ? -3.626 -20.229 14.544 1.00 73.94 270 SER A O 1
ATOM 2101 N N . ILE A 1 271 ? -2.878 -21.747 13.074 1.00 79.69 271 ILE A N 1
ATOM 2102 C CA . ILE A 1 271 ? -1.447 -21.508 13.329 1.00 79.69 271 ILE A CA 1
ATOM 2103 C C . ILE A 1 271 ? -1.066 -20.062 12.995 1.00 79.69 271 ILE A C 1
ATOM 2105 O O . ILE A 1 271 ? -0.381 -19.406 13.781 1.00 79.69 271 ILE A O 1
ATOM 2109 N N . LEU A 1 272 ? -1.540 -19.540 11.861 1.00 73.12 272 LEU A N 1
ATOM 2110 C CA . LEU A 1 272 ? -1.297 -18.155 11.467 1.00 73.12 272 LEU A CA 1
ATOM 2111 C C . LEU A 1 272 ? -1.902 -17.171 12.480 1.00 73.12 272 LEU A C 1
ATOM 2113 O O . LEU A 1 272 ? -1.236 -16.222 12.886 1.00 73.12 272 LEU A O 1
ATOM 2117 N N . GLY A 1 273 ? -3.134 -17.420 12.932 1.00 71.56 273 GLY A N 1
ATOM 2118 C CA . GLY A 1 273 ? -3.798 -16.621 13.961 1.00 71.56 273 GLY A CA 1
ATOM 2119 C C . GLY A 1 273 ? -3.032 -16.619 15.286 1.00 71.56 273 GLY A C 1
ATOM 2120 O O . GLY A 1 273 ? -2.828 -15.556 15.873 1.00 71.56 273 GLY A O 1
ATOM 2121 N N . ILE A 1 274 ? -2.529 -17.782 15.714 1.00 82.25 274 ILE A N 1
ATOM 2122 C CA . ILE A 1 274 ? -1.673 -17.909 16.902 1.00 82.25 274 ILE A CA 1
ATOM 2123 C C . ILE A 1 274 ? -0.385 -17.097 16.724 1.00 82.25 274 ILE A C 1
ATOM 2125 O O . ILE A 1 274 ? -0.016 -16.344 17.621 1.00 82.25 274 ILE A O 1
ATOM 2129 N N . ALA A 1 275 ? 0.280 -17.194 15.570 1.00 78.38 275 ALA A N 1
ATOM 2130 C CA . ALA A 1 275 ? 1.508 -16.450 15.288 1.00 78.38 275 ALA A CA 1
ATOM 2131 C C . ALA A 1 275 ? 1.287 -14.925 15.293 1.00 78.38 275 ALA A C 1
ATOM 2133 O O . ALA A 1 275 ? 2.099 -14.178 15.848 1.00 78.38 275 ALA A O 1
ATOM 2134 N N . ILE A 1 276 ? 0.170 -14.456 14.727 1.00 77.25 276 ILE A N 1
ATOM 2135 C CA . ILE A 1 276 ? -0.223 -13.040 14.755 1.00 77.25 276 ILE A CA 1
ATOM 2136 C C . ILE A 1 276 ? -0.460 -12.593 16.197 1.00 77.25 276 ILE A C 1
ATOM 2138 O O . ILE A 1 276 ? 0.106 -11.587 16.622 1.00 77.25 276 ILE A O 1
ATOM 2142 N N . PHE A 1 277 ? -1.249 -13.347 16.966 1.00 78.31 277 PHE A N 1
ATOM 2143 C CA . PHE A 1 277 ? -1.517 -13.034 18.368 1.00 78.31 277 PHE A CA 1
ATOM 2144 C C . PHE A 1 277 ? -0.226 -12.976 19.189 1.00 78.31 277 PHE A C 1
ATOM 2146 O O . PHE A 1 277 ? -0.014 -12.028 19.941 1.00 78.31 277 PHE A O 1
ATOM 2153 N N . PHE A 1 278 ? 0.667 -13.949 19.000 1.00 81.31 278 PHE A N 1
ATOM 2154 C CA . PHE A 1 278 ? 1.961 -14.005 19.673 1.00 81.31 278 PHE A CA 1
ATOM 2155 C C . PHE A 1 278 ? 2.819 -12.780 19.344 1.00 81.31 278 PHE A C 1
ATOM 2157 O O . PHE A 1 278 ? 3.409 -12.168 20.229 1.00 81.31 278 PHE A O 1
ATOM 2164 N N . THR A 1 279 ? 2.832 -12.362 18.078 1.00 80.25 279 THR A N 1
ATOM 2165 C CA . THR A 1 279 ? 3.563 -11.166 17.641 1.00 80.25 279 THR A CA 1
ATOM 2166 C C . THR A 1 279 ? 2.964 -9.889 18.242 1.00 80.25 279 THR A C 1
ATOM 2168 O O . THR A 1 279 ? 3.696 -9.030 18.731 1.00 80.25 279 THR A O 1
ATOM 2171 N N . LEU A 1 280 ? 1.634 -9.756 18.250 1.00 80.62 280 LEU A N 1
ATOM 2172 C CA . LEU A 1 280 ? 0.936 -8.589 18.798 1.00 80.62 280 LEU A CA 1
ATOM 2173 C C . LEU A 1 280 ? 1.088 -8.481 20.319 1.00 80.62 280 LEU A C 1
ATOM 2175 O O . LEU A 1 280 ? 1.532 -7.453 20.819 1.00 80.62 280 LEU A O 1
ATOM 2179 N N . ILE A 1 281 ? 0.768 -9.538 21.064 1.00 83.44 281 ILE A N 1
ATOM 2180 C CA . ILE A 1 281 ? 0.861 -9.520 22.529 1.00 83.44 281 ILE A CA 1
ATOM 2181 C C . ILE A 1 281 ? 2.319 -9.493 22.989 1.00 83.44 281 ILE A C 1
ATOM 2183 O O . ILE A 1 281 ? 2.652 -8.756 23.916 1.00 83.44 281 ILE A O 1
ATOM 2187 N N . GLY A 1 282 ? 3.205 -10.232 22.318 1.00 79.81 282 GLY A N 1
ATOM 2188 C CA . GLY A 1 282 ? 4.634 -10.216 22.611 1.00 79.81 282 GLY A CA 1
ATOM 2189 C C . GLY A 1 282 ? 5.255 -8.839 22.379 1.00 79.81 282 GLY A C 1
ATOM 2190 O O . GLY A 1 282 ? 6.007 -8.360 23.226 1.00 79.81 282 GLY A O 1
ATOM 2191 N N . SER A 1 283 ? 4.900 -8.158 21.281 1.00 83.75 283 SER A N 1
ATOM 2192 C CA . SER A 1 283 ? 5.358 -6.784 21.032 1.00 83.75 283 SER A CA 1
ATOM 2193 C C . SER A 1 283 ? 4.798 -5.789 22.048 1.00 83.75 283 SER A C 1
ATOM 2195 O O . SER A 1 283 ? 5.560 -4.960 22.538 1.00 83.75 283 SER A O 1
ATOM 2197 N N . LEU A 1 284 ? 3.521 -5.903 22.433 1.00 83.88 284 LEU A N 1
ATOM 2198 C CA . LEU A 1 284 ? 2.937 -5.085 23.500 1.00 83.88 284 LEU A CA 1
ATOM 2199 C C . LEU A 1 284 ? 3.682 -5.282 24.822 1.00 83.88 284 LEU A C 1
ATOM 2201 O O . LEU A 1 284 ? 4.113 -4.300 25.417 1.00 83.88 284 LEU A O 1
ATOM 2205 N N . GLY A 1 285 ? 3.917 -6.532 25.231 1.00 85.50 285 GLY A N 1
ATOM 2206 C CA . GLY A 1 285 ? 4.673 -6.849 26.442 1.00 85.50 285 GLY A CA 1
ATOM 2207 C C . GLY A 1 285 ? 6.115 -6.337 26.402 1.00 85.50 285 GLY A C 1
ATOM 2208 O O . GLY A 1 285 ? 6.605 -5.773 27.383 1.00 85.50 285 GLY A O 1
ATOM 2209 N N . TYR A 1 286 ? 6.782 -6.471 25.252 1.00 87.94 286 TYR A N 1
ATOM 2210 C CA . TYR A 1 286 ? 8.133 -5.954 25.034 1.00 87.94 286 TYR A CA 1
ATOM 2211 C C . TYR A 1 286 ? 8.189 -4.424 25.132 1.00 87.94 286 TYR A C 1
ATOM 2213 O O . TYR A 1 286 ? 9.075 -3.884 25.797 1.00 87.94 286 TYR A O 1
ATOM 2221 N N . VAL A 1 287 ? 7.235 -3.728 24.506 1.00 86.88 287 VAL A N 1
ATOM 2222 C CA . VAL A 1 287 ? 7.120 -2.265 24.544 1.00 86.88 287 VAL A CA 1
ATOM 2223 C C . VAL A 1 287 ? 6.845 -1.793 25.964 1.00 86.88 287 VAL A C 1
ATOM 2225 O O . VAL A 1 287 ? 7.595 -0.967 26.474 1.00 86.88 287 VAL A O 1
ATOM 2228 N N . THR A 1 288 ? 5.829 -2.336 26.641 1.00 88.06 288 THR A N 1
ATOM 2229 C CA . THR A 1 288 ? 5.472 -1.894 27.997 1.00 88.06 288 THR A CA 1
ATOM 2230 C C . THR A 1 288 ? 6.581 -2.180 29.000 1.00 88.06 288 THR A C 1
ATOM 2232 O O . THR A 1 288 ? 6.861 -1.335 29.842 1.00 88.06 288 THR A O 1
ATOM 2235 N N . GLY A 1 289 ? 7.256 -3.331 28.895 1.00 87.25 289 GLY A N 1
ATOM 2236 C CA . GLY A 1 289 ? 8.337 -3.704 29.810 1.00 87.25 289 GLY A CA 1
ATOM 2237 C C . GLY A 1 289 ? 9.607 -2.859 29.657 1.00 87.25 289 GLY A C 1
ATOM 2238 O O . GLY A 1 289 ? 10.303 -2.619 30.645 1.00 87.25 289 GLY A O 1
ATOM 2239 N N . ASN A 1 290 ? 9.908 -2.383 28.443 1.00 89.94 290 ASN A N 1
ATOM 2240 C CA . ASN A 1 290 ? 11.082 -1.547 28.166 1.00 89.94 290 ASN A CA 1
ATOM 2241 C C . ASN A 1 290 ? 10.780 -0.043 28.150 1.00 89.94 290 ASN A C 1
ATOM 2243 O O . ASN A 1 290 ? 11.715 0.754 28.115 1.00 89.94 290 ASN A O 1
ATOM 2247 N N . LEU A 1 291 ? 9.508 0.355 28.243 1.00 88.50 291 LEU A N 1
ATOM 2248 C CA . LEU A 1 291 ? 9.089 1.754 28.176 1.00 88.50 291 LEU A CA 1
ATOM 2249 C C . LEU A 1 291 ? 9.838 2.666 29.169 1.00 88.50 291 LEU A C 1
ATOM 2251 O O . LEU A 1 291 ? 10.322 3.711 28.732 1.00 88.50 291 LEU A O 1
ATOM 2255 N N . PRO A 1 292 ? 10.040 2.290 30.454 1.00 91.94 292 PRO A N 1
ATOM 2256 C CA . PRO A 1 292 ? 10.806 3.124 31.384 1.00 91.94 292 PRO A CA 1
ATOM 2257 C C . PRO A 1 292 ? 12.272 3.290 30.986 1.00 91.94 292 PRO A C 1
ATOM 2259 O O . PRO A 1 292 ? 12.839 4.361 31.183 1.00 91.94 292 PRO A O 1
ATOM 2262 N N . LYS A 1 293 ? 12.884 2.248 30.405 1.00 90.25 293 LYS A N 1
ATOM 2263 C CA . LYS A 1 293 ? 14.271 2.309 29.928 1.00 90.25 293 LYS A CA 1
ATOM 2264 C C . LYS A 1 293 ? 14.390 3.267 28.753 1.00 90.25 293 LYS A C 1
ATOM 2266 O O . LYS A 1 293 ? 15.261 4.120 28.772 1.00 90.25 293 LYS A O 1
ATOM 2271 N N . TRP A 1 294 ? 13.481 3.186 27.781 1.00 89.62 294 TRP A N 1
ATOM 2272 C CA . TRP A 1 294 ? 13.491 4.087 26.626 1.00 89.62 294 TRP A CA 1
ATOM 2273 C C . TRP A 1 294 ? 13.308 5.548 27.025 1.00 89.62 294 TRP A C 1
ATOM 2275 O O . TRP A 1 294 ? 14.046 6.400 26.541 1.00 89.62 294 TRP A O 1
ATOM 2285 N N . VAL A 1 295 ? 12.386 5.829 27.953 1.00 90.69 295 VAL A N 1
ATOM 2286 C CA . VAL A 1 295 ? 12.192 7.184 28.491 1.00 90.69 295 VAL A CA 1
ATOM 2287 C C . VAL A 1 295 ? 13.458 7.682 29.192 1.00 90.69 295 VAL A C 1
ATOM 2289 O O . VAL A 1 295 ? 13.860 8.822 28.974 1.00 90.69 295 VAL A O 1
ATOM 2292 N N . ALA A 1 296 ? 14.107 6.837 29.999 1.00 88.19 296 ALA A N 1
ATOM 2293 C CA . ALA A 1 296 ? 15.323 7.204 30.720 1.00 88.19 296 ALA A CA 1
ATOM 2294 C C . ALA A 1 296 ? 16.540 7.399 29.796 1.00 88.19 296 ALA A C 1
ATOM 2296 O O . ALA A 1 296 ? 17.284 8.359 29.962 1.00 88.19 296 ALA A O 1
ATOM 2297 N N . GLU A 1 297 ? 16.739 6.513 28.817 1.00 88.19 297 GLU A N 1
ATOM 2298 C CA . GLU A 1 297 ? 17.891 6.522 27.904 1.00 88.19 297 GLU A CA 1
ATOM 2299 C C . GLU A 1 297 ? 17.816 7.649 26.871 1.00 88.19 297 GLU A C 1
ATOM 2301 O O . GLU A 1 297 ? 18.834 8.246 26.531 1.00 88.19 297 GLU A O 1
ATOM 2306 N N . GLN A 1 298 ? 16.619 7.943 26.358 1.00 84.25 298 GLN A N 1
ATOM 2307 C CA . GLN A 1 298 ? 16.428 8.952 25.314 1.00 84.25 298 GLN A CA 1
ATOM 2308 C C . GLN A 1 298 ? 16.090 10.334 25.894 1.00 84.25 298 GLN A C 1
ATOM 2310 O O . GLN A 1 298 ? 16.087 11.321 25.166 1.00 84.25 298 GLN A O 1
ATOM 2315 N N . GLY A 1 299 ? 15.817 10.433 27.198 1.00 84.94 299 GLY A N 1
ATOM 2316 C CA . GLY A 1 299 ? 15.353 11.671 27.828 1.00 84.94 299 GLY A CA 1
ATOM 2317 C C . GLY A 1 299 ? 13.901 12.024 27.479 1.00 84.94 299 GLY A C 1
ATOM 2318 O O . GLY A 1 299 ? 13.509 13.185 27.583 1.00 84.94 299 GLY A O 1
ATOM 2319 N N . GLY A 1 300 ? 13.103 11.044 27.044 1.00 88.88 300 GLY A N 1
ATOM 2320 C CA . GLY A 1 300 ? 11.710 11.220 26.638 1.00 88.88 300 GLY A CA 1
ATOM 2321 C C . GLY A 1 300 ? 11.259 10.206 25.588 1.00 88.88 300 GLY A C 1
ATOM 2322 O O . GLY A 1 300 ? 11.964 9.251 25.275 1.00 88.88 300 GLY A O 1
ATOM 2323 N N . LEU A 1 301 ? 10.061 10.418 25.040 1.00 89.31 301 LEU A N 1
ATOM 2324 C CA . LEU A 1 301 ? 9.565 9.702 23.862 1.00 89.31 301 LEU A CA 1
ATOM 2325 C C . LEU A 1 301 ? 9.482 10.685 22.699 1.00 89.31 301 LEU A C 1
ATOM 2327 O O . LEU A 1 301 ? 8.849 11.731 22.826 1.00 89.31 301 LEU A O 1
ATOM 2331 N N . PHE A 1 302 ? 10.077 10.340 21.562 1.00 89.56 302 PHE A N 1
ATOM 2332 C CA . PHE A 1 302 ? 10.087 11.200 20.381 1.00 89.56 302 PHE A CA 1
ATOM 2333 C C . PHE A 1 302 ? 9.226 10.620 19.270 1.00 89.56 302 PHE A C 1
ATOM 2335 O O . PHE A 1 302 ? 9.206 9.408 19.035 1.00 89.56 302 PHE A O 1
ATOM 2342 N N . ALA A 1 303 ? 8.510 11.501 18.579 1.00 88.69 303 ALA A N 1
ATOM 2343 C CA . ALA A 1 303 ? 7.749 11.134 17.405 1.00 88.69 303 ALA A CA 1
ATOM 2344 C C . ALA A 1 303 ? 8.691 10.574 16.322 1.00 88.69 303 ALA A C 1
ATOM 2346 O O . ALA A 1 303 ? 9.818 11.050 16.156 1.00 88.69 303 ALA A O 1
ATOM 2347 N N . PRO A 1 304 ? 8.258 9.545 15.578 1.00 89.44 304 PRO A N 1
ATOM 2348 C CA .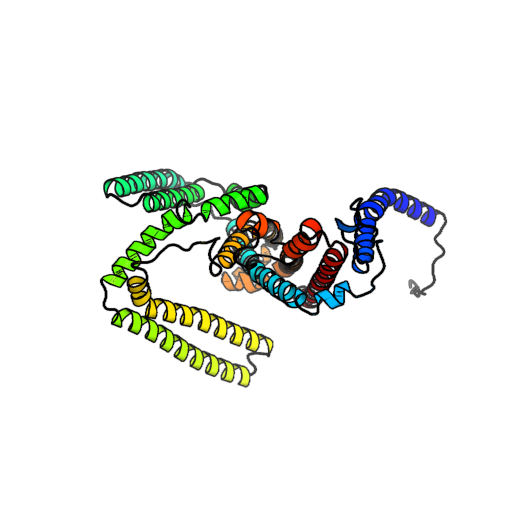 PRO A 1 304 ? 9.136 8.851 14.658 1.00 89.44 304 PRO A CA 1
ATOM 2349 C C . PRO A 1 304 ? 9.523 9.733 13.466 1.00 89.44 304 PRO A C 1
ATOM 2351 O O . PRO A 1 304 ? 8.719 10.490 12.914 1.00 89.44 304 PRO A O 1
ATOM 2354 N N . SER A 1 305 ? 10.765 9.566 13.010 1.00 92.44 305 SER A N 1
ATOM 2355 C CA . SER A 1 305 ? 11.247 10.127 11.745 1.00 92.44 305 SER A CA 1
ATOM 2356 C C . SER A 1 305 ? 10.737 9.287 10.577 1.00 92.44 305 SER A C 1
ATOM 2358 O O . SER A 1 305 ? 11.476 8.474 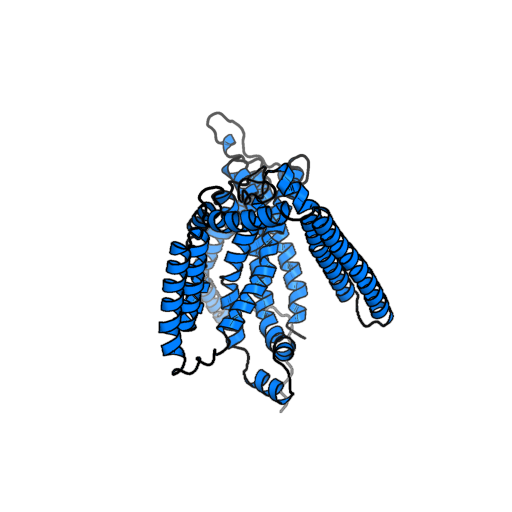10.018 1.00 92.44 305 SER A O 1
ATOM 2360 N N . TRP A 1 306 ? 9.461 9.478 10.232 1.00 93.44 306 TRP A N 1
ATOM 2361 C CA . TRP A 1 306 ? 8.688 8.635 9.315 1.00 93.44 306 TRP A CA 1
ATOM 2362 C C . TRP A 1 306 ? 9.420 8.248 8.036 1.00 93.44 306 TRP A C 1
ATOM 2364 O O . TRP A 1 306 ? 9.439 7.076 7.711 1.00 93.44 306 TRP A O 1
ATOM 2374 N N . LEU A 1 307 ? 10.027 9.199 7.320 1.00 93.12 307 LEU A N 1
ATOM 2375 C CA . LEU A 1 307 ? 10.620 8.947 5.996 1.00 93.12 307 LEU A CA 1
ATOM 2376 C C . LEU A 1 307 ? 12.144 8.776 6.017 1.00 93.12 307 LEU A C 1
ATOM 2378 O O . LEU A 1 307 ? 12.715 8.262 5.061 1.00 93.12 307 LEU A O 1
ATOM 2382 N N . VAL A 1 308 ? 12.800 9.199 7.100 1.00 91.44 308 VAL A N 1
ATOM 2383 C CA . VAL A 1 308 ? 14.269 9.194 7.217 1.00 91.44 308 VAL A CA 1
ATOM 2384 C C . VAL A 1 308 ? 14.776 7.955 7.956 1.00 91.44 308 VAL A C 1
ATOM 2386 O O . VAL A 1 308 ? 15.898 7.514 7.726 1.00 91.44 308 VAL A O 1
ATOM 2389 N N . SER A 1 309 ? 13.960 7.358 8.829 1.00 92.31 309 SER A N 1
ATOM 2390 C CA . SER A 1 309 ? 14.339 6.161 9.582 1.00 92.31 309 SER A CA 1
ATOM 2391 C C . SER A 1 309 ? 14.127 4.885 8.770 1.00 92.31 309 SER A C 1
ATOM 2393 O O . SER A 1 309 ? 13.065 4.673 8.188 1.00 92.31 309 SER A O 1
ATOM 2395 N N . VAL A 1 310 ? 15.109 3.976 8.800 1.00 90.06 310 VAL A N 1
ATOM 2396 C CA . VAL A 1 310 ? 15.028 2.656 8.139 1.00 90.06 310 VAL A CA 1
ATOM 2397 C C . VAL A 1 310 ? 13.869 1.827 8.691 1.00 90.06 310 VAL A C 1
ATOM 2399 O O . VAL A 1 310 ? 13.267 1.042 7.960 1.00 90.06 310 VAL A O 1
ATOM 2402 N N . GLN A 1 311 ? 13.544 2.019 9.969 1.00 89.50 311 GLN A N 1
ATOM 2403 C CA . GLN A 1 311 ? 12.476 1.293 10.650 1.00 89.50 311 GLN A CA 1
ATOM 2404 C C . GLN A 1 311 ? 11.093 1.840 10.281 1.00 89.50 311 GLN A C 1
ATOM 2406 O O . GLN A 1 311 ? 10.159 1.058 10.138 1.00 89.50 311 GLN A O 1
ATOM 2411 N N . TRP A 1 312 ? 10.967 3.159 10.083 1.00 92.31 312 TRP A N 1
ATOM 2412 C CA . TRP A 1 312 ? 9.673 3.822 9.883 1.00 92.31 312 TRP A CA 1
ATOM 2413 C C . TRP A 1 312 ? 9.324 4.125 8.425 1.00 92.31 312 TRP A C 1
ATOM 2415 O O . TRP A 1 312 ? 8.137 4.189 8.114 1.00 92.31 312 TRP A O 1
ATOM 2425 N N . ALA A 1 313 ? 10.305 4.222 7.520 1.00 94.50 313 ALA A N 1
ATOM 2426 C CA . ALA A 1 313 ? 10.061 4.577 6.118 1.00 94.50 313 ALA A CA 1
ATOM 2427 C C . ALA A 1 313 ? 9.108 3.600 5.425 1.00 94.50 313 ALA A C 1
ATOM 2429 O O . ALA A 1 313 ? 8.141 4.019 4.791 1.00 94.50 313 ALA A O 1
ATOM 2430 N N . LYS A 1 314 ? 9.321 2.291 5.600 1.00 92.44 314 LYS A N 1
ATOM 2431 C CA . LYS A 1 314 ? 8.429 1.267 5.035 1.00 92.44 314 LYS A CA 1
ATOM 2432 C C . LYS A 1 314 ? 7.021 1.297 5.648 1.00 92.44 314 LYS A C 1
ATOM 2434 O O . LYS A 1 314 ? 6.069 1.368 4.871 1.00 92.44 314 LYS A O 1
ATOM 2439 N N . PRO A 1 315 ? 6.846 1.285 6.986 1.00 93.25 315 PRO A N 1
ATOM 2440 C CA . PRO A 1 315 ? 5.532 1.466 7.602 1.00 93.25 315 PRO A CA 1
ATOM 2441 C C . PRO A 1 315 ? 4.813 2.752 7.182 1.00 93.25 315 PRO A C 1
ATOM 2443 O O . PRO A 1 315 ? 3.611 2.718 6.944 1.00 93.25 315 PRO A O 1
ATOM 2446 N N . ALA A 1 316 ? 5.526 3.873 7.041 1.00 94.25 316 ALA A N 1
ATOM 2447 C CA . ALA A 1 316 ? 4.941 5.136 6.593 1.00 94.25 316 ALA A CA 1
ATOM 2448 C C . ALA A 1 316 ? 4.357 5.012 5.176 1.00 94.25 316 ALA A C 1
ATOM 2450 O O . ALA A 1 316 ? 3.223 5.427 4.929 1.00 94.25 316 ALA A O 1
ATOM 2451 N N . LEU A 1 317 ? 5.088 4.371 4.255 1.00 94.31 317 LEU A N 1
ATOM 2452 C CA . LEU A 1 317 ? 4.564 4.089 2.918 1.00 94.31 317 LEU A CA 1
ATOM 2453 C C . LEU A 1 317 ? 3.386 3.105 2.953 1.00 94.31 317 LEU A C 1
ATOM 2455 O O . LEU A 1 317 ? 2.420 3.290 2.215 1.00 94.31 317 LEU A O 1
ATOM 2459 N N . LEU A 1 318 ? 3.417 2.101 3.831 1.00 93.00 318 LEU A N 1
ATOM 2460 C CA . LEU A 1 318 ? 2.313 1.153 3.997 1.00 93.00 318 LEU A CA 1
ATOM 2461 C C . LEU A 1 318 ? 1.028 1.848 4.477 1.00 93.00 318 LEU A C 1
ATOM 2463 O O . LEU A 1 318 ? -0.038 1.593 3.926 1.00 93.00 318 LEU A O 1
ATOM 2467 N N . ILE A 1 319 ? 1.115 2.751 5.460 1.00 92.06 319 ILE A N 1
ATOM 2468 C CA . ILE A 1 319 ? -0.036 3.518 5.972 1.00 92.06 319 ILE A CA 1
ATOM 2469 C C . ILE A 1 319 ? -0.672 4.342 4.848 1.00 92.06 319 ILE A C 1
ATOM 2471 O O . ILE A 1 319 ? -1.890 4.318 4.665 1.00 92.06 319 ILE A O 1
ATOM 2475 N N . MET A 1 320 ? 0.155 5.032 4.061 1.00 89.88 320 MET A N 1
ATOM 2476 C CA . MET A 1 320 ? -0.319 5.801 2.913 1.00 89.88 320 MET A CA 1
ATOM 2477 C C . MET A 1 320 ? -0.928 4.891 1.830 1.00 89.88 320 MET A C 1
ATOM 2479 O O . MET A 1 320 ? -1.980 5.216 1.276 1.00 89.88 320 MET A O 1
ATOM 2483 N N . ALA A 1 321 ? -0.340 3.717 1.579 1.00 89.00 321 ALA A N 1
ATOM 2484 C CA . ALA A 1 321 ? -0.882 2.735 0.642 1.00 89.00 321 ALA A CA 1
ATOM 2485 C C . ALA A 1 321 ? -2.253 2.200 1.095 1.00 89.00 321 ALA A C 1
ATOM 2487 O O . ALA A 1 321 ? -3.165 2.089 0.278 1.00 89.00 321 ALA A O 1
ATOM 2488 N N . VAL A 1 322 ? -2.439 1.938 2.395 1.00 88.69 322 VAL A N 1
ATOM 2489 C CA . VAL A 1 322 ? -3.740 1.550 2.970 1.00 88.69 322 VAL A CA 1
ATOM 2490 C C . VAL A 1 322 ? -4.766 2.668 2.799 1.00 88.69 322 VAL A C 1
ATOM 2492 O O . VAL A 1 322 ? -5.895 2.397 2.391 1.00 88.69 322 VAL A O 1
ATOM 2495 N N . PHE A 1 323 ? -4.381 3.923 3.052 1.00 85.44 323 PHE A N 1
ATOM 2496 C CA . PHE A 1 323 ? -5.251 5.080 2.831 1.00 85.44 323 PHE A CA 1
ATOM 2497 C C . PHE A 1 323 ? -5.721 5.164 1.372 1.00 85.44 323 PHE A C 1
ATOM 2499 O O . PHE A 1 323 ? -6.917 5.313 1.112 1.00 85.44 323 PHE A O 1
ATOM 2506 N N . PHE A 1 324 ? -4.799 5.002 0.420 1.00 81.31 324 PHE A N 1
ATOM 2507 C CA . PHE A 1 324 ? -5.127 5.022 -1.004 1.00 81.31 324 PHE A CA 1
ATOM 2508 C C . PHE A 1 324 ? -6.026 3.846 -1.406 1.00 81.31 324 PHE A C 1
ATOM 2510 O O . PHE A 1 324 ? -6.987 4.034 -2.154 1.00 81.31 324 PHE A O 1
ATOM 2517 N N . ALA A 1 325 ? -5.751 2.650 -0.877 1.00 80.06 325 ALA A N 1
ATOM 2518 C CA . ALA A 1 325 ? -6.505 1.437 -1.170 1.00 80.06 325 ALA A CA 1
ATOM 2519 C C . ALA A 1 325 ? -7.935 1.468 -0.598 1.00 80.06 325 ALA A C 1
ATOM 2521 O O . ALA A 1 325 ? -8.863 1.018 -1.274 1.00 80.06 325 ALA A O 1
ATOM 2522 N N . MET A 1 326 ? -8.128 2.035 0.599 1.00 79.06 326 MET A N 1
ATOM 2523 C CA . MET A 1 326 ? -9.439 2.167 1.249 1.00 79.06 326 MET A CA 1
ATOM 2524 C C . MET A 1 326 ? -10.390 3.088 0.471 1.00 79.06 326 MET A C 1
ATOM 2526 O O . MET A 1 326 ? -11.549 2.733 0.277 1.00 79.06 326 MET A O 1
ATOM 2530 N N . GLY A 1 327 ? -9.911 4.248 0.010 1.00 67.62 327 GLY A N 1
ATOM 2531 C CA . GLY A 1 327 ? -10.717 5.225 -0.743 1.00 67.62 327 GLY A CA 1
ATOM 2532 C C . GLY A 1 327 ? -10.905 4.898 -2.230 1.00 67.62 327 GLY A C 1
ATOM 2533 O O . GLY A 1 327 ? -11.317 5.761 -2.999 1.00 67.62 327 GLY A O 1
ATOM 2534 N N . SER A 1 328 ? -10.539 3.689 -2.666 1.00 69.38 328 SER A N 1
ATOM 2535 C CA . SER A 1 328 ? -10.361 3.366 -4.086 1.00 69.38 328 SER A CA 1
ATOM 2536 C C . SER A 1 328 ? -11.577 2.850 -4.829 1.00 69.38 328 SER A C 1
ATOM 2538 O O . SER A 1 328 ? -12.635 2.576 -4.262 1.00 69.38 328 SER A O 1
ATOM 2540 N N . ASN A 1 329 ? -11.364 2.654 -6.135 1.00 74.12 329 ASN A N 1
ATOM 2541 C CA . ASN A 1 329 ? -12.231 1.930 -7.062 1.00 74.12 329 ASN A CA 1
ATOM 2542 C C . ASN A 1 329 ? -12.820 0.637 -6.464 1.00 74.12 329 ASN A C 1
ATOM 2544 O O . ASN A 1 329 ? -13.951 0.291 -6.793 1.00 74.12 329 ASN A O 1
ATOM 2548 N N . ASN A 1 330 ? -12.117 -0.039 -5.547 1.00 87.06 330 ASN A N 1
ATOM 2549 C CA . ASN A 1 330 ? -12.615 -1.244 -4.875 1.00 87.06 330 ASN A CA 1
ATOM 2550 C C . ASN A 1 330 ? -13.920 -0.992 -4.106 1.00 87.06 330 ASN A C 1
ATOM 2552 O O . ASN A 1 330 ? -14.842 -1.800 -4.179 1.00 87.06 330 ASN A O 1
ATOM 2556 N N . MET A 1 331 ? -14.039 0.154 -3.427 1.00 87.38 331 MET A N 1
ATOM 2557 C CA . MET A 1 331 ? -15.266 0.533 -2.722 1.00 87.38 331 MET A CA 1
ATOM 2558 C C . MET A 1 331 ? -16.430 0.710 -3.704 1.00 87.38 331 MET A C 1
ATOM 2560 O O . MET A 1 331 ? -17.540 0.278 -3.414 1.00 87.38 331 MET A O 1
ATOM 2564 N N . LEU A 1 332 ? -16.195 1.322 -4.872 1.00 83.88 332 LEU A N 1
ATOM 2565 C CA . LEU A 1 332 ? -17.234 1.503 -5.893 1.00 83.88 332 LEU A CA 1
ATOM 2566 C C . LEU A 1 332 ? -17.684 0.177 -6.497 1.00 83.88 332 LEU A C 1
ATOM 2568 O O . LEU A 1 332 ? -18.880 -0.022 -6.695 1.00 83.88 332 LEU A O 1
ATOM 2572 N N . LEU A 1 333 ? -16.739 -0.726 -6.758 1.00 88.50 333 LEU A N 1
ATOM 2573 C CA . LEU A 1 333 ? -17.044 -2.071 -7.230 1.00 88.50 333 LEU A CA 1
ATOM 2574 C C . LEU A 1 333 ? -17.904 -2.817 -6.202 1.00 88.50 333 LEU A C 1
ATOM 2576 O O . LEU A 1 333 ? -18.928 -3.386 -6.574 1.00 88.50 333 LEU A O 1
ATOM 2580 N N . TYR A 1 334 ? -17.565 -2.732 -4.911 1.00 90.44 334 TYR A N 1
ATOM 2581 C CA . TYR A 1 334 ? -18.399 -3.296 -3.848 1.00 90.44 334 TYR A CA 1
ATOM 2582 C C . TYR A 1 334 ? -19.762 -2.619 -3.725 1.00 90.44 334 TYR A C 1
ATOM 2584 O O . TYR A 1 334 ? -20.759 -3.314 -3.580 1.00 90.44 334 TYR A O 1
ATOM 2592 N N . LEU A 1 335 ? -19.845 -1.290 -3.813 1.00 86.38 335 LEU A N 1
ATOM 2593 C CA . LEU A 1 335 ? -21.121 -0.570 -3.788 1.00 86.38 335 LEU A CA 1
ATOM 2594 C C . LEU A 1 335 ? -22.023 -0.980 -4.956 1.00 86.38 335 LEU A C 1
ATOM 2596 O O . LEU A 1 335 ? -23.210 -1.218 -4.758 1.00 86.38 335 LEU A O 1
ATOM 2600 N N . ALA A 1 336 ? -21.472 -1.087 -6.166 1.00 86.75 336 ALA A N 1
ATOM 2601 C CA . ALA A 1 336 ? -22.211 -1.538 -7.339 1.00 86.75 336 ALA A CA 1
ATOM 2602 C C . ALA A 1 336 ? -22.705 -2.983 -7.172 1.00 86.75 336 ALA A C 1
ATOM 2604 O O . ALA A 1 336 ? -23.862 -3.269 -7.466 1.00 86.75 336 ALA A O 1
ATOM 2605 N N . ALA A 1 337 ? -21.859 -3.871 -6.646 1.00 89.69 337 ALA A N 1
ATOM 2606 C CA . ALA A 1 337 ? -22.224 -5.259 -6.385 1.00 89.69 337 ALA A CA 1
ATOM 2607 C C . ALA A 1 337 ? -23.292 -5.388 -5.288 1.00 89.69 337 ALA A C 1
ATOM 2609 O O . ALA A 1 337 ? -24.265 -6.112 -5.467 1.00 89.69 337 ALA A O 1
ATOM 2610 N N . LEU A 1 338 ? -23.165 -4.631 -4.194 1.00 88.00 338 LEU A N 1
ATOM 2611 C CA . LEU A 1 338 ? -24.136 -4.599 -3.099 1.00 88.00 338 LEU A CA 1
ATOM 2612 C C . LEU A 1 338 ? -25.524 -4.140 -3.561 1.00 88.00 338 LEU A C 1
ATOM 2614 O O . LEU A 1 338 ? -26.520 -4.702 -3.114 1.00 88.00 338 LEU A O 1
ATOM 2618 N N . ASN A 1 339 ? -25.594 -3.164 -4.472 1.00 85.50 339 ASN A N 1
ATOM 2619 C CA . ASN A 1 339 ? -26.861 -2.700 -5.048 1.00 85.50 339 ASN A CA 1
ATOM 2620 C C . ASN A 1 339 ? -27.549 -3.756 -5.929 1.00 85.50 339 ASN A C 1
ATOM 2622 O O . ASN A 1 339 ? -28.757 -3.680 -6.129 1.00 85.50 339 ASN A O 1
ATOM 2626 N N . ASN A 1 340 ? -26.798 -4.726 -6.458 1.00 85.88 340 ASN A N 1
ATOM 2627 C CA . ASN A 1 340 ? -27.343 -5.804 -7.283 1.00 85.88 340 ASN A CA 1
ATOM 2628 C C . ASN A 1 340 ? -27.817 -7.011 -6.459 1.00 85.88 340 ASN A C 1
ATOM 2630 O O . ASN A 1 340 ? -28.427 -7.914 -7.029 1.00 85.88 340 ASN A O 1
ATOM 2634 N N . VAL A 1 341 ? -27.554 -7.052 -5.145 1.00 87.38 341 VAL A N 1
ATOM 2635 C CA . VAL A 1 341 ? -28.000 -8.163 -4.294 1.00 87.38 341 VAL A CA 1
ATOM 2636 C C . VAL A 1 341 ? -29.521 -8.085 -4.116 1.00 87.38 341 VAL A C 1
ATOM 2638 O O . VAL A 1 341 ? -30.014 -7.088 -3.582 1.00 87.38 341 VAL A O 1
ATOM 2641 N N . PRO A 1 342 ? -30.287 -9.117 -4.513 1.00 88.38 342 PRO A N 1
ATOM 2642 C CA . PRO A 1 342 ? -31.739 -9.086 -4.394 1.00 88.38 342 PRO A CA 1
ATOM 2643 C C . PRO A 1 342 ? -32.205 -8.946 -2.938 1.00 88.38 342 PRO A C 1
ATOM 2645 O O . PRO A 1 342 ? -31.783 -9.703 -2.062 1.00 88.38 342 PRO A O 1
ATOM 2648 N N . THR A 1 343 ? -33.127 -8.016 -2.676 1.00 86.44 343 THR A N 1
ATOM 2649 C CA . THR A 1 343 ? -33.630 -7.731 -1.317 1.00 86.44 343 THR A CA 1
ATOM 2650 C C . THR A 1 343 ? -34.349 -8.919 -0.679 1.00 86.44 343 THR A C 1
ATOM 2652 O O . THR A 1 343 ? -34.210 -9.138 0.521 1.00 86.44 343 THR A O 1
ATOM 2655 N N . HIS A 1 344 ? -35.028 -9.746 -1.481 1.00 89.06 344 HIS A N 1
ATOM 2656 C CA . HIS A 1 344 ? -35.767 -10.914 -0.992 1.00 89.06 344 HIS A CA 1
ATOM 2657 C C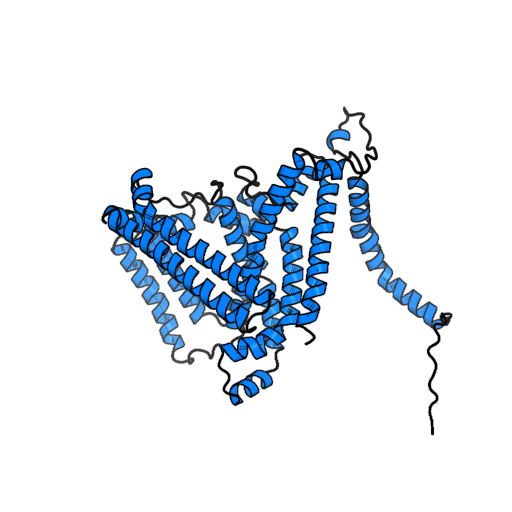 . HIS A 1 344 ? -34.883 -11.940 -0.263 1.00 89.06 344 HIS A C 1
ATOM 2659 O O . HIS A 1 344 ? -35.382 -12.653 0.601 1.00 89.06 344 HIS A O 1
ATOM 2665 N N . LEU A 1 345 ? -33.577 -12.005 -0.562 1.00 89.19 345 LEU A N 1
ATOM 2666 C CA . LEU A 1 345 ? -32.644 -12.871 0.168 1.00 89.19 345 LEU A CA 1
ATOM 2667 C C . LEU A 1 345 ? -32.438 -12.389 1.610 1.00 89.19 345 LEU A C 1
ATOM 2669 O O . LEU A 1 345 ? -32.320 -13.196 2.530 1.00 89.19 345 LEU A O 1
ATOM 2673 N N . TYR A 1 346 ? -32.422 -11.070 1.823 1.00 87.38 346 TYR A N 1
ATOM 2674 C CA . TYR A 1 346 ? -32.326 -10.487 3.160 1.00 87.38 346 TYR A CA 1
ATOM 2675 C C . TYR A 1 346 ? -33.630 -10.628 3.943 1.00 87.38 346 TYR A C 1
ATOM 2677 O O . TYR A 1 346 ? -33.572 -10.848 5.154 1.00 87.38 346 TYR A O 1
ATOM 2685 N N . ASP A 1 347 ? -34.775 -10.522 3.265 1.00 88.75 347 ASP A N 1
ATOM 2686 C CA . ASP A 1 347 ? -36.095 -10.700 3.874 1.00 88.75 347 ASP A CA 1
ATOM 2687 C C . ASP A 1 347 ? -36.326 -12.161 4.276 1.00 88.75 347 ASP A C 1
ATOM 2689 O O . ASP A 1 347 ? -36.742 -12.423 5.402 1.00 88.75 347 ASP A O 1
ATOM 2693 N N . ALA A 1 348 ? -35.968 -13.114 3.408 1.00 91.75 348 ALA A N 1
ATOM 2694 C CA . ALA A 1 348 ? -36.005 -14.542 3.722 1.00 91.75 348 ALA A CA 1
ATOM 2695 C C . ALA A 1 348 ? -35.131 -14.864 4.943 1.00 91.75 348 ALA A C 1
ATOM 2697 O O . ALA A 1 348 ? -35.615 -15.423 5.922 1.00 91.75 348 ALA A O 1
ATOM 2698 N N . ALA A 1 349 ? -33.881 -14.391 4.955 1.00 89.81 349 ALA A N 1
ATOM 2699 C CA . ALA A 1 349 ? -32.995 -14.591 6.097 1.00 89.81 349 ALA A CA 1
ATOM 2700 C C . ALA A 1 349 ? -33.522 -13.927 7.387 1.00 89.81 349 ALA A C 1
ATOM 2702 O O . ALA A 1 349 ? -33.282 -14.429 8.483 1.00 89.81 349 ALA A O 1
ATOM 2703 N N . ALA A 1 350 ? -34.236 -12.800 7.286 1.00 88.62 350 ALA A N 1
ATOM 2704 C CA . ALA A 1 350 ? -34.865 -12.159 8.440 1.00 88.62 350 ALA A CA 1
ATOM 2705 C C . ALA A 1 350 ? -36.053 -12.971 8.984 1.00 88.62 350 ALA A C 1
ATOM 2707 O O . ALA A 1 350 ? -36.216 -13.043 10.202 1.00 88.62 350 ALA A O 1
ATOM 2708 N N . ILE A 1 351 ? -36.842 -13.601 8.106 1.00 92.69 351 ILE A N 1
ATOM 2709 C CA . ILE A 1 351 ? -37.917 -14.535 8.484 1.00 92.69 351 ILE A CA 1
ATOM 2710 C C . ILE A 1 351 ? -37.330 -15.772 9.179 1.00 92.69 351 ILE A C 1
ATOM 2712 O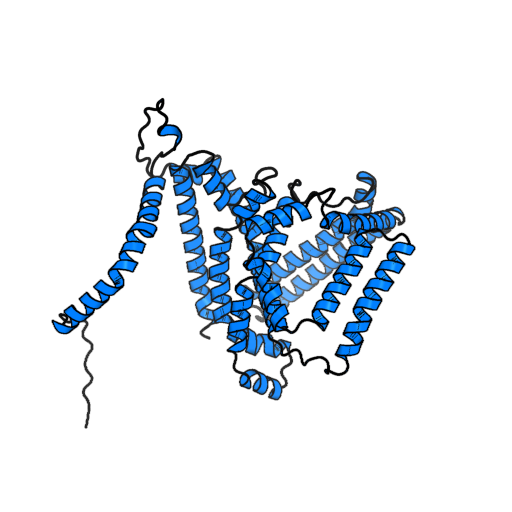 O . ILE A 1 351 ? -37.864 -16.201 10.199 1.00 92.69 351 ILE A O 1
ATOM 2716 N N . ASP A 1 352 ? -36.180 -16.261 8.712 1.00 93.12 352 ASP A N 1
ATOM 2717 C CA . ASP A 1 352 ? -35.438 -17.377 9.320 1.00 93.12 352 ASP A CA 1
ATOM 2718 C C . ASP A 1 352 ? -34.723 -17.002 10.640 1.00 93.12 352 ASP A C 1
ATOM 2720 O O . ASP A 1 352 ? -34.018 -17.817 11.236 1.00 93.12 352 ASP A O 1
ATOM 2724 N N . GLY A 1 353 ? -34.880 -15.764 11.125 1.00 92.94 353 GLY A N 1
ATOM 2725 C CA . GLY A 1 353 ? -34.294 -15.298 12.384 1.00 92.94 353 GLY A CA 1
ATOM 2726 C C . GLY A 1 353 ? -32.793 -14.992 12.318 1.00 92.94 353 GLY A C 1
ATOM 2727 O O . GLY A 1 353 ? -32.146 -14.867 13.361 1.00 92.94 353 GLY A O 1
ATOM 2728 N N . ALA A 1 354 ? -32.218 -14.846 11.120 1.00 92.00 354 ALA A N 1
ATOM 2729 C CA . ALA A 1 354 ? -30.791 -14.599 10.953 1.00 92.00 354 ALA A CA 1
ATOM 2730 C C . ALA A 1 354 ? -30.381 -13.196 11.437 1.00 92.00 354 ALA A C 1
ATOM 2732 O O . ALA A 1 354 ? -30.891 -12.154 11.001 1.00 92.00 354 ALA A O 1
ATOM 2733 N N . ASN A 1 355 ? -29.371 -13.149 12.306 1.00 88.75 355 ASN A N 1
ATOM 2734 C CA . ASN A 1 355 ? -28.786 -11.898 12.778 1.00 88.75 355 ASN A CA 1
ATOM 2735 C C . ASN A 1 355 ? -27.951 -11.204 11.675 1.00 88.75 355 ASN A C 1
ATOM 2737 O O . ASN A 1 355 ? -27.725 -11.741 10.592 1.00 88.75 355 ASN A O 1
ATOM 2741 N N . ALA A 1 356 ? -27.504 -9.966 11.913 1.00 83.00 356 ALA A N 1
ATOM 2742 C CA . ALA A 1 356 ? -26.761 -9.190 10.908 1.00 83.00 356 ALA A CA 1
ATOM 2743 C C . ALA A 1 356 ? -25.440 -9.856 10.468 1.00 83.00 356 ALA A C 1
ATOM 2745 O O . ALA A 1 356 ? -25.058 -9.754 9.306 1.00 83.00 356 ALA A O 1
ATOM 2746 N N . TRP A 1 357 ? -24.769 -10.567 11.377 1.00 85.00 357 TRP A N 1
ATOM 2747 C CA . TRP A 1 357 ? -23.522 -11.275 11.091 1.00 85.00 357 TRP A CA 1
ATOM 2748 C C . TRP A 1 357 ? -23.754 -12.523 10.232 1.00 85.00 357 TRP A C 1
ATOM 2750 O O . TRP A 1 357 ? -23.034 -12.755 9.264 1.00 85.00 357 TRP A O 1
ATOM 2760 N N . GLN A 1 358 ? -24.805 -13.285 10.537 1.00 89.00 358 GLN A N 1
ATOM 2761 C CA . GLN A 1 358 ? -25.242 -14.435 9.745 1.00 89.00 358 GLN A CA 1
ATOM 2762 C C . GLN A 1 358 ? -25.681 -14.000 8.346 1.00 89.00 358 GLN A C 1
ATOM 2764 O O . GLN A 1 358 ? -25.274 -14.611 7.365 1.00 89.00 358 GLN A O 1
ATOM 2769 N N . ARG A 1 359 ? -26.438 -12.902 8.232 1.00 87.12 359 ARG A N 1
ATOM 2770 C CA . ARG A 1 359 ? -26.811 -12.330 6.929 1.00 87.12 359 ARG A CA 1
ATOM 2771 C C . ARG A 1 359 ? -25.589 -11.886 6.124 1.00 87.12 359 ARG A C 1
ATOM 2773 O O . ARG A 1 359 ? -25.537 -12.138 4.925 1.00 87.12 359 ARG A O 1
ATOM 2780 N N . PHE A 1 360 ? -24.581 -11.294 6.765 1.00 87.88 360 PHE A N 1
ATOM 2781 C CA . PHE A 1 360 ? -23.345 -10.924 6.078 1.00 87.88 360 PHE A CA 1
ATOM 2782 C C . PHE A 1 360 ? -22.622 -12.145 5.490 1.00 87.88 360 PHE A C 1
ATOM 2784 O O . PHE A 1 360 ? -22.327 -12.151 4.299 1.00 87.88 360 PHE A O 1
ATOM 2791 N N . TRP A 1 361 ? -22.368 -13.186 6.287 1.00 87.31 361 TRP A N 1
ATOM 2792 C CA . TRP A 1 361 ? -21.600 -14.348 5.821 1.00 87.31 361 TRP A CA 1
ATOM 2793 C C . TRP A 1 361 ? -22.370 -15.280 4.890 1.00 87.31 361 TRP A C 1
ATOM 2795 O O . TRP A 1 361 ? -21.760 -15.854 3.996 1.00 87.31 361 TRP A O 1
ATOM 2805 N N . ASN A 1 362 ? -23.685 -15.416 5.073 1.00 88.69 362 ASN A N 1
ATOM 2806 C CA . ASN A 1 362 ? -24.487 -16.386 4.324 1.00 88.69 362 ASN A CA 1
ATOM 2807 C C . ASN A 1 362 ? -25.228 -15.775 3.129 1.00 88.69 362 ASN A C 1
ATOM 2809 O O . ASN A 1 362 ? -25.614 -16.506 2.225 1.00 88.69 362 ASN A O 1
ATOM 2813 N N . VAL A 1 363 ? -25.439 -14.453 3.105 1.00 88.06 363 VAL A N 1
ATOM 2814 C CA . VAL A 1 363 ? -26.129 -13.767 1.998 1.00 88.06 363 VAL A CA 1
ATOM 2815 C C . VAL A 1 363 ? -25.188 -12.801 1.293 1.00 88.06 363 VAL A C 1
ATOM 2817 O O . VAL A 1 363 ? -24.971 -12.919 0.093 1.00 88.06 363 VAL A O 1
ATOM 2820 N N . THR A 1 364 ? -24.595 -11.848 2.014 1.00 87.81 364 THR A N 1
ATOM 2821 C CA . THR A 1 364 ? -23.810 -10.778 1.381 1.00 87.81 364 THR A CA 1
ATOM 2822 C C . THR A 1 364 ? -22.484 -11.280 0.805 1.00 87.81 364 THR A C 1
ATOM 2824 O O . THR A 1 364 ? -22.194 -11.039 -0.362 1.00 87.81 364 THR A O 1
ATOM 2827 N N . TRP A 1 365 ? -21.665 -11.975 1.596 1.00 89.44 365 TRP A N 1
ATOM 2828 C CA . TRP A 1 365 ? -20.324 -12.412 1.200 1.00 89.44 365 TRP A CA 1
ATOM 2829 C C . TRP A 1 365 ? -20.315 -13.351 -0.021 1.00 89.44 365 TRP A C 1
ATOM 2831 O O . TRP A 1 365 ? -19.534 -13.083 -0.937 1.00 89.44 365 TRP A O 1
ATOM 2841 N N . PRO A 1 366 ? -21.201 -14.366 -0.124 1.00 89.75 366 PRO A N 1
ATOM 2842 C CA . PRO A 1 366 ? -21.272 -15.224 -1.307 1.00 89.75 366 PRO A CA 1
ATOM 2843 C C . PRO A 1 366 ? -21.674 -14.444 -2.563 1.00 89.75 366 PRO A C 1
ATOM 2845 O O . PRO A 1 366 ? -21.068 -14.605 -3.617 1.00 89.75 366 PRO A O 1
ATOM 2848 N N . GLN A 1 367 ? -22.627 -13.516 -2.440 1.00 87.62 367 GLN A N 1
ATOM 2849 C CA . GLN A 1 367 ? -23.071 -12.677 -3.560 1.00 87.62 367 GLN A CA 1
ATOM 2850 C C . GLN A 1 367 ? -21.989 -11.689 -4.023 1.00 87.62 367 GLN A C 1
ATOM 2852 O O . GLN A 1 367 ? -21.937 -11.314 -5.192 1.00 87.62 367 GLN A O 1
ATOM 2857 N N . LEU A 1 368 ? -21.091 -11.282 -3.121 1.00 90.50 368 LEU A N 1
ATOM 2858 C CA . LEU A 1 368 ? -19.945 -10.437 -3.448 1.00 90.50 368 LEU A CA 1
ATOM 2859 C C . LEU A 1 368 ? -18.733 -11.220 -3.967 1.00 90.50 368 LEU A C 1
ATOM 2861 O O . LEU A 1 368 ? -17.809 -10.592 -4.483 1.00 90.50 368 LEU A O 1
ATOM 2865 N N . ALA A 1 369 ? -18.711 -12.553 -3.873 1.00 89.19 369 ALA A N 1
ATOM 2866 C CA . ALA A 1 369 ? -17.553 -13.369 -4.240 1.00 89.19 369 ALA A CA 1
ATOM 2867 C C . ALA A 1 369 ? -17.011 -13.097 -5.663 1.00 89.19 369 ALA A C 1
ATOM 2869 O O . ALA A 1 369 ? -15.793 -12.921 -5.787 1.00 89.19 369 ALA A O 1
ATOM 2870 N N . PRO A 1 370 ? -17.841 -12.951 -6.723 1.00 89.12 370 PRO A N 1
ATOM 2871 C CA . PRO A 1 370 ? -17.346 -12.627 -8.066 1.00 89.12 370 PRO A CA 1
ATOM 2872 C C . PRO A 1 370 ? -16.634 -11.269 -8.123 1.00 89.12 370 PRO A C 1
ATOM 2874 O O . PRO A 1 370 ? -15.603 -11.111 -8.781 1.00 89.12 370 PRO A O 1
ATOM 2877 N N . THR A 1 371 ? -17.161 -10.280 -7.400 1.00 90.81 371 THR A N 1
ATOM 2878 C CA . THR A 1 371 ? -16.591 -8.932 -7.326 1.00 90.81 371 THR A CA 1
ATOM 2879 C C . THR A 1 371 ? -15.309 -8.918 -6.502 1.00 90.81 371 THR A C 1
ATOM 2881 O O . THR A 1 371 ? -14.310 -8.354 -6.946 1.00 90.81 371 THR A O 1
ATOM 2884 N N . THR A 1 372 ? -15.297 -9.581 -5.343 1.00 89.81 372 THR A N 1
ATOM 2885 C CA . THR A 1 372 ? -14.105 -9.741 -4.499 1.00 89.81 372 THR A CA 1
ATOM 2886 C C . THR A 1 372 ? -12.975 -10.408 -5.277 1.00 89.81 372 THR A C 1
ATOM 2888 O O . THR A 1 372 ? -11.838 -9.944 -5.243 1.00 89.81 372 THR A O 1
ATOM 2891 N N . PHE A 1 373 ? -13.284 -11.465 -6.028 1.00 87.88 373 PHE A N 1
ATOM 2892 C CA . PHE A 1 373 ? -12.318 -12.177 -6.856 1.00 87.88 373 PHE A CA 1
ATOM 2893 C C . PHE A 1 373 ? -11.686 -11.272 -7.921 1.00 87.88 373 PHE A C 1
ATOM 2895 O O . PHE A 1 373 ? -10.458 -11.205 -8.034 1.00 87.88 373 PHE A O 1
ATOM 2902 N N . PHE A 1 374 ? -12.513 -10.518 -8.650 1.00 88.62 374 PHE A N 1
ATOM 2903 C CA . PHE A 1 374 ? -12.036 -9.537 -9.621 1.00 88.62 374 PHE A CA 1
ATOM 2904 C C . PHE A 1 374 ? -11.137 -8.473 -8.970 1.00 88.62 374 PHE A C 1
ATOM 2906 O O . PHE A 1 374 ? -10.052 -8.182 -9.479 1.00 88.62 374 PHE A O 1
ATOM 2913 N N . ILE A 1 375 ? -11.547 -7.941 -7.813 1.00 90.75 375 ILE A N 1
ATOM 2914 C CA . ILE A 1 375 ? -10.775 -6.954 -7.048 1.00 90.75 375 ILE A CA 1
ATOM 2915 C C . ILE A 1 375 ? -9.413 -7.521 -6.634 1.00 90.75 375 ILE A C 1
ATOM 2917 O O . ILE A 1 375 ? -8.403 -6.844 -6.801 1.00 90.75 375 ILE A O 1
ATOM 2921 N N . VAL A 1 376 ? -9.352 -8.755 -6.126 1.00 89.25 376 VAL A N 1
ATOM 2922 C CA . VAL A 1 376 ? -8.095 -9.385 -5.688 1.00 89.25 376 VAL A CA 1
ATOM 2923 C C . VAL A 1 376 ? -7.127 -9.573 -6.856 1.00 89.25 376 VAL A C 1
ATOM 2925 O O . VAL A 1 376 ? -5.936 -9.287 -6.709 1.00 89.25 376 VAL A O 1
ATOM 2928 N N . ILE A 1 377 ? -7.611 -10.003 -8.025 1.00 88.94 377 ILE A N 1
ATOM 2929 C CA . ILE A 1 377 ? -6.775 -10.130 -9.227 1.00 88.94 377 ILE A CA 1
ATOM 2930 C C . ILE A 1 377 ? -6.211 -8.770 -9.630 1.00 88.94 377 ILE A C 1
ATOM 2932 O O . ILE A 1 377 ? -4.994 -8.632 -9.769 1.00 88.94 377 ILE A O 1
ATOM 2936 N N . MET A 1 378 ? -7.077 -7.765 -9.772 1.00 89.38 378 MET A N 1
ATOM 2937 C CA . MET A 1 378 ? -6.656 -6.425 -10.178 1.00 89.38 378 MET A CA 1
ATOM 2938 C C . MET A 1 378 ? -5.677 -5.829 -9.171 1.00 89.38 378 MET A C 1
ATOM 2940 O O . MET A 1 378 ? -4.608 -5.354 -9.550 1.00 89.38 378 MET A O 1
ATOM 2944 N N . ALA A 1 379 ? -5.982 -5.924 -7.878 1.00 89.38 379 ALA A N 1
ATOM 2945 C CA . ALA A 1 379 ? -5.128 -5.398 -6.828 1.00 89.38 379 ALA A CA 1
ATOM 2946 C C . ALA A 1 379 ? -3.769 -6.108 -6.768 1.00 89.38 379 ALA A C 1
ATOM 2948 O O . ALA A 1 379 ? -2.764 -5.449 -6.525 1.00 89.38 379 ALA A O 1
ATOM 2949 N N . THR A 1 380 ? -3.702 -7.415 -7.043 1.00 87.81 380 THR A N 1
ATOM 2950 C CA . THR A 1 380 ? -2.428 -8.156 -7.110 1.00 87.81 380 THR A CA 1
ATOM 2951 C C . THR A 1 380 ? -1.555 -7.653 -8.261 1.00 87.81 380 THR A C 1
ATOM 2953 O O . THR A 1 380 ? -0.362 -7.416 -8.067 1.00 87.81 380 THR A O 1
ATOM 2956 N N . ILE A 1 381 ? -2.149 -7.436 -9.441 1.00 90.44 381 ILE A N 1
ATOM 2957 C CA . ILE A 1 381 ? -1.447 -6.892 -10.614 1.00 90.44 381 ILE A CA 1
ATOM 2958 C C . ILE A 1 381 ? -0.926 -5.481 -10.307 1.00 90.44 381 ILE A C 1
ATOM 2960 O O . ILE A 1 381 ? 0.267 -5.217 -10.468 1.00 90.44 381 ILE A O 1
ATOM 2964 N N . TYR A 1 382 ? -1.792 -4.596 -9.799 1.00 88.88 382 TYR A N 1
ATOM 2965 C CA . TYR A 1 382 ? -1.408 -3.231 -9.424 1.00 88.88 382 TYR A CA 1
ATOM 2966 C C . TYR A 1 382 ? -0.401 -3.192 -8.274 1.00 88.88 382 TYR A C 1
ATOM 2968 O O . TYR A 1 382 ? 0.462 -2.324 -8.252 1.00 88.88 382 TYR A O 1
ATOM 2976 N N . GLY A 1 383 ? -0.473 -4.132 -7.335 1.00 89.44 383 GLY A N 1
ATOM 2977 C CA . GLY A 1 383 ? 0.446 -4.235 -6.207 1.00 89.44 383 GLY A CA 1
ATOM 2978 C C . GLY A 1 383 ? 1.882 -4.510 -6.629 1.00 89.44 383 GLY A C 1
ATOM 2979 O O . GLY A 1 383 ? 2.800 -3.842 -6.162 1.00 89.44 383 GLY A O 1
ATOM 2980 N N . LEU A 1 384 ? 2.068 -5.461 -7.548 1.00 89.56 384 LEU A N 1
ATOM 2981 C CA . LEU A 1 384 ? 3.389 -5.838 -8.060 1.00 89.56 384 LEU A CA 1
ATOM 2982 C C . LEU A 1 384 ? 4.000 -4.779 -8.981 1.00 89.56 384 LEU A C 1
ATOM 2984 O O . LEU A 1 384 ? 5.222 -4.665 -9.044 1.00 89.56 384 LEU A O 1
ATOM 2988 N N . GLN A 1 385 ? 3.165 -4.015 -9.690 1.00 90.56 385 GLN A N 1
ATOM 2989 C CA . GLN A 1 385 ? 3.607 -2.907 -10.544 1.00 90.56 385 GLN A CA 1
ATOM 2990 C C . GLN A 1 385 ? 3.697 -1.570 -9.787 1.00 90.56 385 GLN A C 1
ATOM 2992 O O . GLN A 1 385 ? 4.303 -0.616 -10.278 1.00 90.56 385 GLN A O 1
ATOM 2997 N N . GLY A 1 386 ? 3.111 -1.488 -8.596 1.00 87.38 386 GLY A N 1
ATOM 2998 C CA . GLY A 1 386 ? 2.903 -0.254 -7.853 1.00 87.38 386 GLY A CA 1
ATOM 2999 C C . GLY A 1 386 ? 4.088 0.206 -7.004 1.00 87.38 386 GLY A C 1
ATOM 3000 O O . GLY A 1 386 ? 5.196 -0.334 -7.025 1.00 87.38 386 GLY A O 1
ATOM 3001 N N . GLY A 1 387 ? 3.848 1.278 -6.249 1.00 87.69 387 GLY A N 1
ATOM 3002 C CA . GLY A 1 387 ? 4.784 1.823 -5.262 1.00 87.69 387 GLY A CA 1
ATOM 3003 C C . GLY A 1 387 ? 5.990 2.581 -5.831 1.00 87.69 387 GLY A C 1
ATOM 3004 O O . GLY A 1 387 ? 6.706 3.206 -5.056 1.00 87.69 387 GLY A O 1
ATOM 3005 N N . PHE A 1 388 ? 6.202 2.594 -7.154 1.00 93.00 388 PHE A N 1
ATOM 3006 C CA . PHE A 1 388 ? 7.278 3.367 -7.791 1.00 93.00 388 PHE A CA 1
ATOM 3007 C C . PHE A 1 388 ? 7.177 4.866 -7.490 1.00 93.00 388 PHE A C 1
ATOM 3009 O O . PHE A 1 388 ? 8.082 5.434 -6.885 1.00 93.00 388 PHE A O 1
ATOM 3016 N N . GLU A 1 389 ? 6.075 5.505 -7.891 1.00 91.88 389 GLU A N 1
ATOM 3017 C CA . GLU A 1 389 ? 5.908 6.954 -7.737 1.00 91.88 389 GLU A CA 1
ATOM 3018 C C . GLU A 1 389 ? 5.945 7.361 -6.265 1.00 91.88 389 GLU A C 1
ATOM 3020 O O . GLU A 1 389 ? 6.578 8.348 -5.896 1.00 91.88 389 GLU A O 1
ATOM 3025 N N . GLN A 1 390 ? 5.318 6.548 -5.417 1.00 91.94 390 GLN A N 1
ATOM 3026 C CA . GLN A 1 390 ? 5.290 6.740 -3.979 1.00 91.94 390 GLN A CA 1
ATOM 3027 C C . GLN A 1 390 ? 6.708 6.724 -3.385 1.00 91.94 390 GLN A C 1
ATOM 3029 O O . GLN A 1 390 ? 7.107 7.678 -2.715 1.00 91.94 390 GLN A O 1
ATOM 3034 N N . ALA A 1 391 ? 7.487 5.671 -3.656 1.00 93.81 391 ALA A N 1
ATOM 3035 C CA . ALA A 1 391 ? 8.855 5.545 -3.165 1.00 93.81 391 ALA A CA 1
ATOM 3036 C C . ALA A 1 391 ? 9.763 6.644 -3.730 1.00 93.81 391 ALA A C 1
ATOM 3038 O O . ALA A 1 391 ? 10.568 7.216 -3.000 1.00 93.81 391 ALA A O 1
ATOM 3039 N N . ARG A 1 392 ? 9.613 6.994 -5.011 1.00 93.88 392 ARG A N 1
ATOM 3040 C CA . ARG A 1 392 ? 10.422 8.036 -5.646 1.00 93.88 392 ARG A CA 1
ATOM 3041 C C . ARG A 1 392 ? 10.142 9.420 -5.059 1.00 93.88 392 ARG A C 1
ATOM 3043 O O . ARG A 1 392 ? 11.075 10.117 -4.686 1.00 93.88 392 ARG A O 1
ATOM 3050 N N . VAL A 1 393 ? 8.875 9.817 -4.946 1.00 94.06 393 VAL A N 1
ATOM 3051 C CA . VAL A 1 393 ? 8.496 11.173 -4.509 1.00 94.06 393 VAL A CA 1
ATOM 3052 C C . VAL A 1 393 ? 8.733 11.371 -3.010 1.00 94.06 393 VAL A C 1
ATOM 3054 O O . VAL A 1 393 ? 9.201 12.434 -2.579 1.00 94.06 393 VAL A O 1
ATOM 3057 N N . MET A 1 394 ? 8.410 10.366 -2.193 1.00 93.88 394 MET A N 1
ATOM 3058 C CA . MET A 1 394 ? 8.421 10.511 -0.736 1.00 93.88 394 MET A CA 1
ATOM 3059 C C . MET A 1 394 ? 9.803 10.280 -0.125 1.00 93.88 394 MET A C 1
ATOM 3061 O O . MET A 1 394 ? 10.202 11.056 0.743 1.00 93.88 394 MET A O 1
ATOM 3065 N N . THR A 1 395 ? 10.530 9.252 -0.572 1.00 95.00 395 THR A N 1
ATOM 3066 C CA . THR A 1 395 ? 11.756 8.772 0.094 1.00 95.00 395 THR A CA 1
ATOM 3067 C C . THR A 1 395 ? 12.963 8.635 -0.827 1.00 95.00 395 THR A C 1
ATOM 3069 O O . THR A 1 395 ? 14.046 8.319 -0.341 1.00 95.00 395 THR A O 1
ATOM 3072 N N . GLU A 1 396 ? 12.788 8.801 -2.140 1.00 94.44 396 GLU A N 1
ATOM 3073 C CA . GLU A 1 396 ? 13.803 8.507 -3.163 1.00 94.44 396 GLU A CA 1
ATOM 3074 C C . GLU A 1 396 ? 14.344 7.063 -3.070 1.00 94.44 396 GLU A C 1
ATOM 3076 O O . GLU A 1 396 ? 15.434 6.750 -3.538 1.00 94.44 396 GLU A O 1
ATOM 3081 N N . GLY A 1 397 ? 13.566 6.139 -2.485 1.00 91.56 397 GLY A N 1
ATOM 3082 C CA . GLY A 1 397 ? 13.971 4.745 -2.231 1.00 91.56 397 GLY A CA 1
ATOM 3083 C C . GLY A 1 397 ? 14.751 4.548 -0.926 1.00 91.56 397 GLY A C 1
ATOM 3084 O O . GLY A 1 397 ? 15.044 3.419 -0.520 1.00 91.56 397 GLY A O 1
ATOM 3085 N N . GLY A 1 398 ? 15.056 5.636 -0.226 1.00 91.94 398 GLY A N 1
ATOM 3086 C CA . GLY A 1 398 ? 15.759 5.634 1.042 1.00 91.94 398 GLY A CA 1
ATOM 3087 C C . GLY A 1 398 ? 14.891 5.283 2.258 1.00 91.94 398 GLY A C 1
ATOM 3088 O O . GLY A 1 398 ? 13.683 5.055 2.150 1.00 91.94 398 GLY A O 1
ATOM 3089 N N . PRO A 1 399 ? 15.532 5.223 3.436 1.00 92.62 399 PRO A N 1
ATOM 3090 C CA . PRO A 1 399 ? 16.984 5.108 3.623 1.00 92.62 399 PRO A CA 1
ATOM 3091 C C . PRO A 1 399 ? 17.488 3.705 3.239 1.00 92.62 399 PRO A C 1
ATOM 3093 O O . PRO A 1 399 ? 16.767 2.714 3.375 1.00 92.62 399 PRO A O 1
ATOM 3096 N N . ALA A 1 400 ? 18.725 3.615 2.742 1.00 89.31 400 ALA A N 1
ATOM 3097 C CA . ALA A 1 400 ? 19.402 2.363 2.379 1.00 89.31 400 ALA A CA 1
ATOM 3098 C C . ALA A 1 400 ? 18.601 1.426 1.445 1.00 89.31 400 ALA A C 1
ATOM 3100 O O . ALA A 1 400 ? 18.658 0.207 1.608 1.00 89.31 400 ALA A O 1
ATOM 3101 N N . GLY A 1 401 ? 17.821 1.943 0.488 1.00 90.81 401 GLY A N 1
ATOM 3102 C CA . GLY A 1 401 ? 17.008 1.111 -0.417 1.00 90.81 401 GLY A CA 1
ATOM 3103 C C . GLY A 1 401 ? 15.851 0.384 0.283 1.00 90.81 401 GLY A C 1
ATOM 3104 O O . GLY A 1 401 ? 15.401 -0.664 -0.182 1.00 90.81 401 GLY A O 1
ATOM 3105 N N . SER A 1 402 ? 15.443 0.842 1.470 1.00 92.44 402 SER A N 1
ATOM 3106 C CA . SER A 1 402 ? 14.399 0.196 2.270 1.00 92.44 402 SER A CA 1
ATOM 3107 C C . SER A 1 402 ? 13.013 0.348 1.643 1.00 92.44 402 SER A C 1
ATOM 3109 O O . SER A 1 402 ? 12.182 -0.531 1.835 1.00 92.44 402 SER A O 1
ATOM 3111 N N . THR A 1 403 ? 12.779 1.397 0.857 1.00 95.00 403 THR A N 1
ATOM 3112 C CA . THR A 1 403 ? 11.477 1.681 0.236 1.00 95.00 403 THR A CA 1
ATOM 3113 C C . THR A 1 403 ? 11.451 1.440 -1.273 1.00 95.00 403 THR A C 1
ATOM 3115 O O . THR A 1 403 ? 10.393 1.523 -1.886 1.00 95.00 403 THR A O 1
ATOM 3118 N N . THR A 1 404 ? 12.584 1.086 -1.883 1.00 95.62 404 THR A N 1
ATOM 3119 C CA . THR A 1 404 ? 12.666 0.767 -3.314 1.00 95.62 404 THR A CA 1
ATOM 3120 C C . THR A 1 404 ? 11.858 -0.491 -3.651 1.00 95.62 404 THR A C 1
ATOM 3122 O O . THR A 1 404 ? 12.132 -1.567 -3.107 1.00 95.62 404 THR A O 1
ATOM 3125 N N . THR A 1 405 ? 10.877 -0.355 -4.547 1.00 95.75 405 THR A N 1
ATOM 3126 C CA . THR A 1 405 ? 10.086 -1.461 -5.117 1.00 95.75 405 THR A CA 1
ATOM 3127 C C . THR A 1 405 ? 10.745 -2.033 -6.370 1.00 95.75 405 THR A C 1
ATOM 3129 O O . THR A 1 405 ? 11.673 -1.435 -6.913 1.00 95.75 405 THR A O 1
ATOM 3132 N N . LEU A 1 406 ? 10.264 -3.178 -6.866 1.00 95.12 406 LEU A N 1
ATOM 3133 C CA . LEU A 1 406 ? 10.760 -3.760 -8.118 1.00 95.12 406 LEU A CA 1
ATOM 3134 C C . LEU A 1 406 ? 10.560 -2.830 -9.318 1.00 95.12 406 LEU A C 1
ATOM 3136 O O . LEU A 1 406 ? 11.486 -2.658 -10.105 1.00 95.12 406 LEU A O 1
ATOM 3140 N N . SER A 1 407 ? 9.404 -2.170 -9.416 1.00 95.06 407 SER A N 1
ATOM 3141 C CA . SER A 1 407 ? 9.157 -1.164 -10.455 1.00 95.06 407 SER A CA 1
ATOM 3142 C C . SER A 1 407 ? 10.139 0.002 -10.366 1.00 95.06 407 SER A C 1
ATOM 3144 O O . SER A 1 407 ? 10.606 0.499 -11.388 1.00 95.06 407 SER A O 1
ATOM 3146 N N . TYR A 1 408 ? 10.498 0.428 -9.148 1.00 96.12 408 TYR A N 1
ATOM 3147 C CA . TYR A 1 408 ? 11.505 1.472 -8.986 1.00 96.12 408 TYR A CA 1
ATOM 3148 C C . TYR A 1 408 ? 12.911 0.970 -9.321 1.00 96.12 408 TYR A C 1
ATOM 3150 O O . TYR A 1 408 ? 13.670 1.679 -9.965 1.00 96.12 408 TYR A O 1
ATOM 3158 N N . TYR A 1 409 ? 13.246 -0.271 -8.972 1.00 95.44 409 TYR A N 1
ATOM 3159 C CA . TYR A 1 409 ? 14.516 -0.880 -9.357 1.00 95.44 409 TYR A CA 1
ATOM 3160 C C . TYR A 1 409 ? 14.688 -0.986 -10.879 1.00 95.44 409 TYR A C 1
ATOM 3162 O O . TYR A 1 409 ? 15.755 -0.663 -11.400 1.00 95.44 409 TYR A O 1
ATOM 3170 N N . LEU A 1 410 ? 13.628 -1.379 -11.590 1.00 95.25 410 LEU A N 1
ATOM 3171 C CA . LEU A 1 410 ? 13.572 -1.363 -13.052 1.00 95.25 410 LEU A CA 1
ATOM 3172 C C . LEU A 1 410 ? 13.846 0.042 -13.591 1.00 95.25 410 LEU A C 1
ATOM 3174 O O . LEU A 1 410 ? 14.676 0.196 -14.485 1.00 95.25 410 LEU A O 1
ATOM 3178 N N . TYR A 1 411 ? 13.192 1.060 -13.020 1.00 95.12 411 TYR A N 1
ATOM 3179 C CA . TYR A 1 411 ? 13.407 2.451 -13.409 1.00 95.12 411 TYR A CA 1
ATOM 3180 C C . TYR A 1 411 ? 14.861 2.887 -13.185 1.00 95.12 411 TYR A C 1
ATOM 3182 O O . TYR A 1 411 ? 15.478 3.387 -14.120 1.00 95.12 411 TYR A O 1
ATOM 3190 N N . LEU A 1 412 ? 15.423 2.646 -11.993 1.00 94.50 412 LEU A N 1
ATOM 3191 C CA . LEU A 1 412 ? 16.816 2.983 -11.679 1.00 94.50 412 LEU A CA 1
ATOM 3192 C C . LEU A 1 412 ? 17.768 2.307 -12.672 1.00 94.50 412 LEU A C 1
ATOM 3194 O O . LEU A 1 412 ? 18.618 2.958 -13.259 1.00 94.50 412 LEU A O 1
ATOM 3198 N N . THR A 1 413 ? 17.561 1.021 -12.951 1.00 93.88 413 THR A N 1
ATOM 3199 C CA . THR A 1 413 ? 18.430 0.268 -13.866 1.00 93.88 413 THR A CA 1
ATOM 3200 C C . THR A 1 413 ? 18.341 0.780 -15.309 1.00 93.88 413 THR A C 1
ATOM 3202 O O . THR A 1 413 ? 19.341 0.808 -16.020 1.00 93.88 413 THR A O 1
ATOM 3205 N N . GLY A 1 414 ? 17.147 1.157 -15.772 1.00 93.56 414 GLY A N 1
ATOM 3206 C CA . GLY A 1 414 ? 16.926 1.559 -17.163 1.00 93.56 414 GLY A CA 1
ATOM 3207 C C . GLY A 1 414 ? 17.231 3.026 -17.448 1.00 93.56 414 GLY A C 1
ATOM 3208 O O . GLY A 1 414 ? 17.748 3.340 -18.517 1.00 93.56 414 GLY A O 1
ATOM 3209 N N . PHE A 1 415 ? 16.906 3.914 -16.510 1.00 91.88 415 PHE A N 1
ATOM 3210 C CA . PHE A 1 415 ? 16.901 5.361 -16.729 1.00 91.88 415 PHE A CA 1
ATOM 3211 C C . PHE A 1 415 ? 17.937 6.127 -15.907 1.00 91.88 415 PHE A C 1
ATOM 3213 O O . PHE A 1 415 ? 18.274 7.236 -16.311 1.00 91.88 415 PHE A O 1
ATOM 3220 N N . ASP A 1 416 ? 18.457 5.551 -14.818 1.00 91.25 416 ASP A N 1
ATOM 3221 C CA . ASP A 1 416 ? 19.536 6.172 -14.037 1.00 91.25 416 ASP A CA 1
ATOM 3222 C C . ASP A 1 416 ? 20.882 5.486 -14.338 1.00 91.25 416 ASP A C 1
ATOM 3224 O O . ASP A 1 416 ? 21.857 6.157 -14.664 1.00 91.25 416 ASP A O 1
ATOM 3228 N N . ASP A 1 417 ? 20.918 4.149 -14.322 1.00 90.94 417 ASP A N 1
ATOM 3229 C CA . ASP A 1 417 ? 22.097 3.347 -14.685 1.00 90.94 417 ASP A CA 1
ATOM 3230 C C . ASP A 1 417 ? 22.223 3.129 -16.201 1.00 90.94 417 ASP A C 1
ATOM 3232 O O . ASP A 1 417 ? 23.233 2.602 -16.655 1.00 90.94 417 ASP A O 1
ATOM 3236 N N . PHE A 1 418 ? 21.196 3.485 -16.984 1.00 91.81 418 PHE A N 1
ATOM 3237 C CA . PHE A 1 418 ? 21.160 3.385 -18.452 1.00 91.81 418 PHE A CA 1
ATOM 3238 C C . PHE A 1 418 ? 21.260 1.973 -19.064 1.00 91.81 418 PHE A C 1
ATOM 3240 O O . PHE A 1 418 ? 21.314 1.820 -20.287 1.00 91.81 418 PHE A O 1
ATOM 3247 N N . ARG A 1 419 ? 21.177 0.917 -18.251 1.00 91.81 419 ARG A N 1
ATOM 3248 C CA . ARG A 1 419 ? 21.300 -0.490 -18.664 1.00 91.81 419 ARG A CA 1
ATOM 3249 C C . ARG A 1 419 ? 19.961 -1.065 -19.133 1.00 91.81 419 ARG A C 1
ATOM 3251 O O . ARG A 1 419 ? 19.341 -1.884 -18.449 1.00 91.81 419 ARG A O 1
ATOM 3258 N N . LEU A 1 420 ? 19.517 -0.663 -20.323 1.00 92.56 420 LEU A N 1
ATOM 3259 C CA . LEU A 1 420 ? 18.221 -1.050 -20.900 1.00 92.56 420 LEU A CA 1
ATOM 3260 C C . LEU A 1 420 ? 18.023 -2.562 -21.079 1.00 92.56 420 LEU A C 1
ATOM 3262 O O . LEU A 1 420 ? 16.915 -3.057 -20.854 1.00 92.56 420 LEU A O 1
ATOM 3266 N N . GLY A 1 421 ? 19.069 -3.309 -21.443 1.00 93.31 421 GLY A N 1
ATOM 3267 C CA . GLY A 1 421 ? 18.993 -4.768 -21.569 1.00 93.31 421 GLY A CA 1
ATOM 3268 C C . GLY A 1 421 ? 18.697 -5.446 -20.227 1.00 93.31 421 GLY A C 1
ATOM 3269 O O . GLY A 1 421 ? 17.791 -6.274 -20.117 1.00 93.31 421 GLY A O 1
ATOM 3270 N N . MET A 1 422 ? 19.376 -5.003 -19.166 1.00 93.62 422 MET A N 1
ATOM 3271 C CA . MET A 1 422 ? 19.134 -5.471 -17.799 1.00 93.62 422 MET A CA 1
ATOM 3272 C C . MET A 1 422 ? 17.754 -5.035 -17.283 1.00 93.62 422 MET A C 1
ATOM 3274 O O . MET A 1 422 ? 17.028 -5.844 -16.706 1.00 93.62 422 MET A O 1
ATOM 3278 N N . ALA A 1 423 ? 17.358 -3.782 -17.519 1.00 95.38 423 ALA A N 1
ATOM 3279 C CA . ALA A 1 423 ? 16.038 -3.276 -17.141 1.00 95.38 423 ALA A CA 1
ATOM 3280 C C . ALA A 1 423 ? 14.908 -4.065 -17.820 1.00 95.38 423 ALA A C 1
ATOM 3282 O O . ALA A 1 423 ? 13.920 -4.418 -17.176 1.00 95.38 423 ALA A O 1
ATOM 3283 N N . SER A 1 424 ? 15.089 -4.422 -19.094 1.00 95.94 424 SER A N 1
ATOM 3284 C CA . SER A 1 424 ? 14.156 -5.275 -19.833 1.00 95.94 424 SER A CA 1
ATOM 3285 C C . SER A 1 424 ? 14.092 -6.690 -19.247 1.00 95.94 424 SER A C 1
ATOM 3287 O O . SER A 1 424 ? 13.002 -7.232 -19.083 1.00 95.94 424 SER A O 1
ATOM 3289 N N . ALA A 1 425 ? 15.221 -7.279 -18.838 1.00 96.00 425 ALA A N 1
ATOM 3290 C CA . ALA A 1 425 ? 15.228 -8.576 -18.153 1.00 96.00 425 ALA A CA 1
ATOM 3291 C C . ALA A 1 425 ? 14.487 -8.539 -16.800 1.00 96.00 425 ALA A C 1
ATOM 3293 O O . ALA A 1 425 ? 13.737 -9.467 -16.478 1.00 96.00 425 ALA A O 1
ATOM 3294 N N . ILE A 1 426 ? 14.625 -7.450 -16.033 1.00 95.50 426 ILE A N 1
ATOM 3295 C CA . ILE A 1 426 ? 13.837 -7.216 -14.811 1.00 95.50 426 ILE A CA 1
ATOM 3296 C C . ILE A 1 426 ? 12.343 -7.122 -15.157 1.00 95.50 426 ILE A C 1
ATOM 3298 O O . ILE A 1 426 ? 11.534 -7.797 -14.521 1.00 95.50 426 ILE A O 1
ATOM 3302 N N . ALA A 1 427 ? 11.974 -6.353 -16.188 1.00 95.81 427 ALA A N 1
ATOM 3303 C CA . ALA A 1 427 ? 10.588 -6.183 -16.634 1.00 95.81 427 ALA A CA 1
ATOM 3304 C C . ALA A 1 427 ? 9.923 -7.517 -17.003 1.00 95.81 427 ALA A C 1
ATOM 3306 O O . ALA A 1 427 ? 8.820 -7.813 -16.544 1.00 95.81 427 ALA A O 1
ATOM 3307 N N . TRP A 1 428 ? 10.613 -8.359 -17.774 1.00 95.88 428 TRP A N 1
ATOM 3308 C CA . TRP A 1 428 ? 10.106 -9.674 -18.175 1.00 95.88 428 TRP A CA 1
ATOM 3309 C C . TRP A 1 428 ? 10.047 -10.672 -17.024 1.00 95.88 428 TRP A C 1
ATOM 3311 O O . TRP A 1 428 ? 9.125 -11.486 -16.957 1.00 95.88 428 TRP A O 1
ATOM 3321 N N . THR A 1 429 ? 10.967 -10.563 -16.068 1.00 95.25 429 THR A N 1
ATOM 3322 C CA . THR A 1 429 ? 10.894 -11.330 -14.821 1.00 95.25 429 THR A CA 1
ATOM 3323 C C . THR A 1 429 ? 9.671 -10.919 -13.998 1.00 95.25 429 THR A C 1
ATOM 3325 O O . THR A 1 429 ? 8.923 -11.778 -13.534 1.00 95.25 429 THR A O 1
ATOM 3328 N N . MET A 1 430 ? 9.406 -9.616 -13.864 1.00 94.50 430 MET A N 1
ATOM 3329 C CA . MET A 1 430 ? 8.192 -9.113 -13.214 1.00 94.50 430 MET A CA 1
ATOM 3330 C C . MET A 1 430 ? 6.927 -9.568 -13.943 1.00 94.50 430 MET A C 1
ATOM 3332 O O . MET A 1 430 ? 5.984 -10.009 -13.292 1.00 94.50 430 MET A O 1
ATOM 3336 N N . PHE A 1 431 ? 6.910 -9.520 -15.277 1.00 94.88 431 PHE A N 1
ATOM 3337 C CA . PHE A 1 431 ? 5.797 -10.026 -16.079 1.00 94.88 431 PHE A CA 1
ATOM 3338 C C . PHE A 1 431 ? 5.519 -11.505 -15.783 1.00 94.88 431 PHE A C 1
ATOM 3340 O O . PHE A 1 431 ? 4.377 -11.859 -15.504 1.00 94.88 431 PHE A O 1
ATOM 3347 N N . ALA A 1 432 ? 6.550 -12.356 -15.769 1.00 95.06 432 ALA A N 1
ATOM 3348 C CA . ALA A 1 432 ? 6.402 -13.775 -15.449 1.00 95.06 432 ALA A CA 1
ATOM 3349 C C . ALA A 1 432 ? 5.868 -14.002 -14.022 1.00 95.06 432 ALA A C 1
ATOM 3351 O O . ALA A 1 432 ? 5.011 -14.865 -13.815 1.00 95.06 432 ALA A O 1
ATOM 3352 N N . LEU A 1 433 ? 6.320 -13.206 -13.044 1.00 93.19 433 LEU A N 1
ATOM 3353 C CA . LEU A 1 433 ? 5.819 -13.253 -11.666 1.00 93.19 433 LEU A CA 1
ATOM 3354 C C . LEU A 1 433 ? 4.337 -12.868 -11.585 1.00 93.19 433 LEU A C 1
ATOM 3356 O O . LEU A 1 433 ? 3.545 -13.608 -11.002 1.00 93.19 433 LEU A O 1
ATOM 3360 N N . ILE A 1 434 ? 3.956 -11.747 -12.202 1.00 92.75 434 ILE A N 1
ATOM 3361 C CA . ILE A 1 434 ? 2.568 -11.270 -12.252 1.00 92.75 434 ILE A CA 1
ATOM 3362 C C . ILE A 1 434 ? 1.693 -12.314 -12.942 1.00 92.75 434 ILE A C 1
ATOM 3364 O O . ILE A 1 434 ? 0.681 -12.720 -12.384 1.00 92.75 434 ILE A O 1
ATOM 3368 N N . PHE A 1 435 ? 2.106 -12.803 -14.112 1.00 93.19 435 PHE A N 1
ATOM 3369 C CA . PHE A 1 435 ? 1.377 -13.812 -14.874 1.00 93.19 435 PHE A CA 1
ATOM 3370 C C . PHE A 1 435 ? 1.149 -15.089 -14.060 1.00 93.19 435 PHE A C 1
ATOM 3372 O O . PHE A 1 435 ? 0.026 -15.587 -13.989 1.00 93.19 435 PHE A O 1
ATOM 3379 N N . THR A 1 436 ? 2.189 -15.579 -13.380 1.00 92.00 436 THR A N 1
ATOM 3380 C CA . THR A 1 436 ? 2.096 -16.767 -12.522 1.00 92.00 436 THR A CA 1
ATOM 3381 C C . THR A 1 436 ? 1.122 -16.538 -11.367 1.00 92.00 436 THR A C 1
ATOM 3383 O O . THR A 1 436 ? 0.242 -17.365 -11.136 1.00 92.00 436 THR A O 1
ATOM 3386 N N . MET A 1 437 ? 1.215 -15.400 -10.670 1.00 88.06 437 MET A N 1
ATOM 3387 C CA . MET A 1 437 ? 0.287 -15.070 -9.583 1.00 88.06 437 MET A CA 1
ATOM 3388 C C . MET A 1 437 ? -1.153 -14.903 -10.078 1.00 88.06 437 MET A C 1
ATOM 3390 O O . MET A 1 437 ? -2.080 -15.388 -9.434 1.00 88.06 437 MET A O 1
ATOM 3394 N N . THR A 1 438 ? -1.361 -14.275 -11.235 1.00 88.19 438 THR A N 1
ATOM 3395 C CA . THR A 1 438 ? -2.686 -14.131 -11.846 1.00 88.19 438 THR A CA 1
ATOM 3396 C C . THR A 1 438 ? -3.269 -15.486 -12.244 1.00 88.19 438 THR A C 1
ATOM 3398 O O . THR A 1 438 ? -4.442 -15.727 -11.972 1.00 88.19 438 THR A O 1
ATOM 3401 N N . MET A 1 439 ? -2.475 -16.398 -12.815 1.00 88.00 439 MET A N 1
ATOM 3402 C CA . MET A 1 439 ? -2.927 -17.761 -13.119 1.00 88.00 439 MET A CA 1
ATOM 3403 C C . MET A 1 439 ? -3.303 -18.540 -11.857 1.00 88.00 439 MET A C 1
ATOM 3405 O O . MET A 1 439 ? -4.336 -19.211 -11.838 1.00 88.00 439 MET A O 1
ATOM 3409 N N . VAL A 1 440 ? -2.493 -18.438 -10.798 1.00 86.31 440 VAL A N 1
ATOM 3410 C CA . VAL A 1 440 ? -2.787 -19.054 -9.497 1.00 86.31 440 VAL A CA 1
ATOM 3411 C C . VAL A 1 440 ? -4.100 -18.502 -8.945 1.00 86.31 440 VAL A C 1
ATOM 3413 O O . VAL A 1 440 ? -5.011 -19.279 -8.661 1.00 86.31 440 VAL A O 1
ATOM 3416 N N . ASN A 1 441 ? -4.242 -17.176 -8.877 1.00 81.06 441 ASN A N 1
ATOM 3417 C CA . ASN A 1 441 ? -5.472 -16.531 -8.422 1.00 81.06 441 ASN A CA 1
ATOM 3418 C C . ASN A 1 441 ? -6.675 -17.009 -9.239 1.00 81.06 441 ASN A C 1
ATOM 3420 O O . ASN A 1 441 ? -7.656 -17.461 -8.653 1.00 81.06 441 ASN A O 1
ATOM 3424 N N . TRP A 1 442 ? -6.576 -17.008 -10.573 1.00 80.50 442 TRP A N 1
ATOM 3425 C CA . TRP A 1 442 ? -7.645 -17.471 -11.459 1.00 80.50 442 TRP A CA 1
ATOM 3426 C C . TRP A 1 442 ? -8.065 -18.911 -11.151 1.00 80.50 442 TRP A C 1
ATOM 3428 O O . TRP A 1 442 ? -9.253 -19.210 -11.011 1.00 80.50 442 TRP A O 1
ATOM 3438 N N . ARG A 1 443 ? -7.092 -19.821 -11.031 1.00 79.56 443 ARG A N 1
ATOM 3439 C CA . ARG A 1 443 ? -7.343 -21.255 -10.847 1.00 79.56 443 ARG A CA 1
ATOM 3440 C C . ARG A 1 443 ? -8.113 -21.563 -9.565 1.00 79.56 443 ARG A C 1
ATOM 3442 O O . ARG A 1 443 ? -8.953 -22.466 -9.588 1.00 79.56 443 ARG A O 1
ATOM 3449 N N . TYR A 1 444 ? -7.802 -20.860 -8.477 1.00 69.88 444 TYR A N 1
ATOM 3450 C CA . TYR A 1 444 ? -8.392 -21.105 -7.161 1.00 69.88 444 TYR A CA 1
ATOM 3451 C C . TYR A 1 444 ? -9.662 -20.289 -6.910 1.00 69.88 444 TYR A C 1
ATOM 3453 O O . TYR A 1 444 ? -10.596 -20.815 -6.311 1.00 69.88 444 TYR A O 1
ATOM 3461 N N . GLY A 1 445 ? -9.750 -19.052 -7.403 1.00 64.19 445 GLY A N 1
ATOM 3462 C CA . GLY A 1 445 ? -10.921 -18.212 -7.149 1.00 64.19 445 GLY A CA 1
ATOM 3463 C C . GLY A 1 445 ? -12.176 -18.608 -7.935 1.00 64.19 445 GLY A C 1
ATOM 3464 O O . GLY A 1 445 ? -13.275 -18.450 -7.417 1.00 64.19 445 GLY A O 1
ATOM 3465 N N . ASN A 1 446 ? -12.043 -19.248 -9.105 1.00 59.06 446 ASN A N 1
ATOM 3466 C CA . ASN A 1 446 ? -13.198 -19.768 -9.859 1.00 59.06 446 ASN A CA 1
ATOM 3467 C C . ASN A 1 446 ? -13.986 -20.879 -9.135 1.00 59.06 446 ASN A C 1
ATOM 3469 O O . ASN A 1 446 ? -15.105 -21.182 -9.544 1.00 59.06 446 ASN A O 1
ATOM 3473 N N . ARG A 1 447 ? -13.423 -21.514 -8.096 1.00 55.72 447 ARG A N 1
ATOM 3474 C CA . ARG A 1 447 ? -14.114 -22.569 -7.331 1.00 55.72 447 ARG A CA 1
ATOM 3475 C C . ARG A 1 447 ? -15.085 -22.019 -6.283 1.00 55.72 447 ARG A C 1
ATOM 3477 O O . ARG A 1 447 ? -16.052 -22.687 -5.981 1.00 55.72 447 ARG A O 1
ATOM 3484 N N . MET A 1 448 ? -14.866 -20.807 -5.767 1.00 51.81 448 MET A N 1
ATOM 3485 C CA . MET A 1 448 ? -15.725 -20.200 -4.730 1.00 51.81 448 MET A CA 1
ATOM 3486 C C . MET A 1 448 ? -16.955 -19.466 -5.292 1.00 51.81 448 MET A C 1
ATOM 3488 O O . MET A 1 448 ? -17.736 -18.915 -4.528 1.00 51.81 448 MET A O 1
ATOM 3492 N N . VAL A 1 449 ? -17.079 -19.382 -6.619 1.00 52.03 449 VAL A N 1
ATOM 3493 C CA . VAL A 1 449 ? -18.144 -18.637 -7.316 1.00 52.03 449 VAL A CA 1
ATOM 3494 C C . VAL A 1 449 ? -19.223 -19.568 -7.888 1.00 52.03 449 VAL A C 1
ATOM 3496 O O . VAL A 1 449 ? -20.309 -19.101 -8.214 1.00 52.03 449 VAL A O 1
ATOM 3499 N N . ASN A 1 450 ? -18.931 -20.864 -8.033 1.00 42.38 450 ASN A N 1
ATOM 3500 C CA . ASN A 1 450 ? -19.786 -21.815 -8.754 1.00 42.38 450 ASN A CA 1
ATOM 3501 C C . ASN A 1 450 ? -20.400 -22.919 -7.873 1.00 42.38 450 ASN A C 1
ATOM 3503 O O . ASN A 1 450 ? -21.167 -23.718 -8.404 1.00 42.38 450 ASN A O 1
ATOM 3507 N N . ASP A 1 451 ? -20.085 -22.935 -6.577 1.00 38.50 451 ASP A N 1
ATOM 3508 C CA . ASP A 1 451 ? -20.649 -23.831 -5.558 1.00 38.50 451 ASP A CA 1
ATOM 3509 C C . ASP A 1 451 ? -21.289 -22.968 -4.460 1.00 38.50 451 ASP A C 1
ATOM 3511 O O . ASP A 1 451 ? -22.344 -23.377 -3.921 1.00 38.50 451 ASP A O 1
#

Solvent-accessible surface area (backbone atoms only — not comparable to full-atom values): 23716 Å² total; per-residue (Å²): 136,88,81,82,86,78,80,85,67,99,62,89,74,78,71,50,75,66,55,49,50,52,52,49,52,52,49,60,70,44,40,65,61,51,52,48,42,44,62,73,45,51,41,57,51,53,50,39,55,55,35,19,27,24,68,37,37,63,70,37,76,37,96,88,42,89,59,72,83,42,81,54,54,61,50,39,52,52,45,46,76,27,83,74,45,27,59,51,51,54,52,15,44,48,34,27,57,57,47,36,58,21,47,67,53,6,53,52,47,6,46,52,50,19,50,65,72,61,50,81,70,73,68,66,54,83,78,59,49,62,54,53,63,56,46,44,59,48,51,27,52,52,50,34,50,49,38,51,76,71,66,48,56,70,40,59,37,50,51,48,41,50,53,34,48,51,54,44,44,66,66,71,50,55,70,70,54,51,57,50,57,46,38,45,71,70,77,44,59,66,69,61,52,37,52,50,50,44,51,36,46,31,62,87,84,4,63,56,30,53,47,43,32,60,56,32,45,53,49,32,52,55,44,74,76,41,65,60,65,58,36,34,51,51,10,48,48,30,48,50,51,44,52,52,51,47,53,53,49,52,52,51,49,52,52,36,47,72,70,63,77,42,53,75,68,54,48,52,53,49,53,50,52,50,52,50,49,45,52,53,40,45,47,50,15,53,48,44,37,42,44,49,54,48,29,66,75,67,74,38,50,78,60,69,48,28,46,71,32,68,81,34,21,46,57,49,52,30,55,52,44,26,54,55,38,30,32,28,71,60,18,55,53,43,37,57,50,58,72,68,55,65,65,65,61,58,52,50,38,49,75,73,66,49,49,75,68,54,42,38,63,73,51,49,46,62,73,37,34,64,56,53,49,52,47,52,53,51,48,53,52,49,34,66,59,34,57,29,68,54,20,49,72,53,36,67,15,26,35,93,59,51,35,25,13,50,42,32,49,32,45,42,35,34,73,72,68,25,29,41,4,49,19,27,31,48,50,53,51,50,48,53,52,48,52,51,51,47,51,52,48,53,68,60,52,62,59,72,66,78,117